Protein AF-0000000084337055 (afdb_homodimer)

Radius of gyration: 25.18 Å; Cα contacts (8 Å, |Δi|>4): 841; chains: 2; bounding box: 54×75×62 Å

Nearest PDB structures (foldseek):
  6qv7-assembly1_A  TM=1.622E-01  e=1.715E+00  Chlorobaculum tepidum TLS
  8xvl-assembly1_R  TM=1.989E-01  e=9.187E+00  Acetivibrio thermocellus ATCC 27405
  6qv7-assembly1_A  TM=1.869E-01  e=1.292E+00  Chlorobaculum tepidum TLS

Organism: NCBI:txid1302689

pLDDT: mean 91.9, std 9.12, range [47.16, 98.75]

Solvent-accessible surface area (backbone atoms only — not comparable to full-atom values): 31972 Å² total; per-residue (Å²): 103,74,16,43,48,38,42,27,32,20,49,24,29,25,30,52,43,47,44,49,52,51,47,41,37,50,47,48,48,50,55,47,60,67,70,61,53,93,80,66,72,49,58,62,61,45,36,68,63,67,40,91,46,64,68,57,50,56,71,39,60,68,34,65,62,54,45,51,44,42,44,39,65,30,68,89,36,72,66,4,41,38,34,28,41,48,52,22,44,50,29,45,62,77,37,48,91,80,45,57,67,67,48,51,51,44,44,51,51,42,39,48,58,57,64,36,80,58,46,65,55,40,48,73,74,45,65,50,59,62,56,46,48,54,55,51,48,42,50,22,33,43,46,10,36,44,69,64,58,46,51,60,48,64,60,45,27,31,23,47,34,22,28,25,53,40,39,25,46,50,41,44,47,52,49,45,53,58,54,51,48,27,78,80,36,62,70,51,63,74,33,48,66,57,53,46,51,52,27,50,37,64,62,40,42,69,58,44,59,72,72,42,83,87,59,82,45,62,66,57,51,51,35,41,46,41,61,25,70,35,36,70,49,4,35,41,31,17,44,51,47,32,48,52,33,49,56,61,45,47,79,74,49,92,57,78,71,51,54,59,55,49,46,54,52,49,50,53,44,50,59,52,71,72,52,46,62,68,56,39,58,71,73,29,54,65,59,50,45,49,51,52,48,51,53,51,50,50,50,52,50,49,45,39,62,74,48,23,55,86,79,106,74,17,42,48,37,42,25,32,20,48,24,29,25,30,52,43,47,43,49,52,50,47,40,35,50,46,48,50,49,55,47,61,68,68,63,54,87,82,69,70,50,58,62,61,46,34,68,62,68,40,90,45,64,68,57,51,57,70,39,60,68,34,64,63,54,46,51,44,43,42,40,62,30,68,88,35,74,64,5,42,37,36,28,42,49,52,22,42,51,29,45,62,77,36,48,92,80,44,56,68,68,47,50,50,43,44,51,50,42,39,47,58,59,63,36,80,59,46,64,55,40,49,71,73,44,64,49,57,61,57,45,50,56,54,51,49,42,52,22,33,43,46,10,38,44,69,64,58,44,51,61,47,65,60,43,27,31,23,46,33,22,28,26,52,40,42,26,48,49,41,43,47,53,49,44,52,59,55,53,47,26,77,80,36,60,69,50,62,75,32,48,67,58,55,48,51,54,26,50,37,64,62,41,41,70,58,42,59,72,73,43,82,88,59,83,44,61,67,58,52,51,36,42,45,41,61,25,70,36,35,70,50,4,34,43,31,17,46,53,48,34,49,52,32,49,56,61,44,46,79,74,47,93,56,77,71,50,54,60,55,50,46,54,51,50,49,53,45,49,58,51,70,74,52,46,63,70,55,39,58,72,72,30,54,63,57,52,47,49,50,53,47,50,51,52,50,50,51,53,50,48,45,40,62,72,48,22,53,89,80

InterPro domains:
  IPR007296 Rv2567-like, DUF403 [PF04168] (1-308)
  IPR051680 ATP-dependent Glutamate--Cysteine Ligase Type 2 [PTHR34595] (1-311)

Secondary structure (DSSP, 8-state):
-HHHHHHHHHHHHHHHHHHHHHHHHHHHHHHHHHTT-TT--SHHHHHHHH-S-HHHHHHHTT-HHHHHHHHHH-TT-TTSHHHHHHHHHHHHHHTGGGS-HHHHHHHHHHHHHHH-THHHHHHHHS-HHHHHHHHHHHHHHHHHHHHHHS-SSHHHHHHHHHHHHHHHHHHHHHHHHHHHHHHH-GGGGG-HHHHHHHHHHHT-HHHHHHH--S---HHHHHIIIII-TTSTT-HHHHHHHHHHHHHHHHTT---THHHHHHHHHHHHHHHHHT--HHHHHHH-HHHHHHHHHHHHHHHHHHHIIIIITT-/-HHHHHHHHHHHHHHHHHHHHHHHHHHHHHHHHHTT-TT--SHHHHHHHH-S-HHHHHHHTT-HHHHHHHHHH-TT-TTSHHHHHHHHHHHHHHTGGGS-HHHHHHHHHHHHHHH-THHHHHHHHS-HHHHHHHHHHHHHHHHHHHHHHS-SSHHHHHHHHHHHHHHHHHHHHHHHHHHHHHHH-GGGGG-HHHHHHHHHHHT-HHHHHHH--S---HHHHHIIIII-TTSTT-HHHHHHHHHHHHHHHHTT---THHHHHHHHHHHHHHHHHT--HHHHHHH-HHHHHHHHHHHHHHHHHHHIIIIITT-

Sequence (622 aa):
MLSRVAASFYWLSRYIERSDGILRMLKINYASSQDAIQDFTWEPVIRIFSGPDQELIDKLNNDSRMVINYMVTEKANHNSIISIITHSRENARGVQEHINTDLWQCLNEYYHCVKDNSLASRLKKEDPISVLDTLIKQVMLYYGTAEVTMERGPGRSFMNIGKYLERAIQSIDILDIKFGSINNNPDLLTDTTYWKHLLQSLGGYELYLKTYRDGLEAHNVLEQVILNNDFPRSVIYSVNNIQRYFDRLKLDSSMTDYQELSFFIGKLQSHIKYSSVKGIQNDGLHLYLTQLKDQLYQIGNLLNERYFAHSMLSRVAASFYWLSRYIERSDGILRMLKINYASSQDAIQDFTWEPVIRIFSGPDQELIDKLNNDSRMVINYMVTEKANHNSIISIITHSRENARGVQEHINTDLWQCLNEYYHCVKDNSLASRLKKEDPISVLDTLIKQVMLYYGTAEVTMERGPGRSFMNIGKYLERAIQSIDILDIKFGSINNNPDLLTDTTYWKHLLQSLGGYELYLKTYRDGLEAHNVLEQVILNNDFPRSVIYSVNNIQRYFDRLKLDSSMTDYQELSFFIGKLQSHIKYSSVKGIQNDGLHLYLTQLKDQLYQIGNLLNERYFAHS

Structure (mmCIF, N/CA/C/O backbone):
data_AF-0000000084337055-model_v1
#
loop_
_entity.id
_entity.type
_entity.pdbx_description
1 polymer 'DUF403 domain-containing protein'
#
loop_
_atom_site.group_PDB
_atom_site.id
_atom_site.type_symbol
_atom_site.label_atom_id
_atom_site.label_alt_id
_atom_site.label_comp_id
_atom_site.label_asym_id
_atom_site.label_entity_id
_atom_site.label_seq_id
_atom_site.pdbx_PDB_ins_code
_atom_site.Cartn_x
_atom_site.Cartn_y
_atom_site.Cartn_z
_atom_site.occupancy
_atom_site.B_iso_or_equiv
_atom_site.auth_seq_id
_atom_site.auth_comp_id
_atom_site.auth_asym_id
_atom_site.auth_atom_id
_atom_site.pdbx_PDB_model_num
ATOM 1 N N . MET A 1 1 ? -23.703 -7.281 12.859 1 49.88 1 MET A N 1
ATOM 2 C CA . MET A 1 1 ? -23.25 -6.16 12.031 1 49.88 1 MET A CA 1
ATOM 3 C C . MET A 1 1 ? -21.75 -6.234 11.781 1 49.88 1 MET A C 1
ATOM 5 O O . MET A 1 1 ? -21.312 -6.168 10.633 1 49.88 1 MET A O 1
ATOM 9 N N . LEU A 1 2 ? -21.141 -6.566 12.891 1 64.38 2 LEU A N 1
ATOM 10 C CA . LEU A 1 2 ? -19.688 -6.66 12.82 1 64.38 2 LEU A CA 1
ATOM 11 C C . LEU A 1 2 ? -19.266 -7.836 11.945 1 64.38 2 LEU A C 1
ATOM 13 O O . LEU A 1 2 ? -18.312 -7.727 11.164 1 64.38 2 LEU A O 1
ATOM 17 N N . SER A 1 3 ? -20.359 -8.719 11.711 1 81.44 3 SER A N 1
ATOM 18 C CA . SER A 1 3 ? -20.031 -9.945 10.992 1 81.44 3 SER A CA 1
ATOM 19 C C . SER A 1 3 ? -20.109 -9.742 9.484 1 81.44 3 SER A C 1
ATOM 21 O O . SER A 1 3 ? -19.203 -10.133 8.742 1 81.44 3 SER A O 1
ATOM 23 N N . ARG A 1 4 ? -21.141 -9 9.094 1 88 4 ARG A N 1
ATOM 24 C CA . ARG A 1 4 ? -21.312 -8.781 7.664 1 88 4 ARG A CA 1
ATOM 25 C C . ARG A 1 4 ? -20.234 -7.855 7.121 1 88 4 ARG A C 1
ATOM 27 O O . ARG A 1 4 ? -19.734 -8.062 6.016 1 88 4 ARG A O 1
ATOM 34 N N . VAL A 1 5 ? -19.906 -6.91 7.902 1 92.62 5 VAL A N 1
ATOM 35 C CA . VAL A 1 5 ? -18.859 -5.953 7.523 1 92.62 5 VAL A CA 1
ATOM 36 C C . VAL A 1 5 ? -17.531 -6.668 7.391 1 92.62 5 VAL A C 1
ATOM 38 O O . VAL A 1 5 ? -16.812 -6.492 6.395 1 92.62 5 VAL A O 1
ATOM 41 N N . ALA A 1 6 ? -17.266 -7.531 8.32 1 93.56 6 ALA A N 1
ATOM 42 C CA . ALA A 1 6 ? -16.031 -8.312 8.305 1 93.56 6 ALA A CA 1
ATOM 43 C C . ALA A 1 6 ? -15.961 -9.211 7.066 1 93.56 6 ALA A C 1
ATOM 45 O O . ALA A 1 6 ? -14.938 -9.266 6.391 1 93.56 6 ALA A O 1
ATOM 46 N N . ALA A 1 7 ? -17.078 -9.875 6.762 1 95.38 7 ALA A N 1
ATOM 47 C CA . ALA A 1 7 ? -17.156 -10.758 5.602 1 95.38 7 ALA A CA 1
ATOM 48 C C . ALA A 1 7 ? -16.922 -9.984 4.305 1 95.38 7 ALA A C 1
ATOM 50 O O . ALA A 1 7 ? -16.219 -10.453 3.408 1 95.38 7 ALA A O 1
ATOM 51 N N . SER A 1 8 ? -17.547 -8.836 4.219 1 96.62 8 SER A N 1
ATOM 52 C CA . SER A 1 8 ? -17.438 -8.016 3.021 1 96.62 8 SER A CA 1
ATOM 53 C C . SER A 1 8 ? -16 -7.559 2.797 1 96.62 8 SER A C 1
ATOM 55 O O . SER A 1 8 ? -15.492 -7.617 1.673 1 96.62 8 SER A O 1
ATOM 57 N N . PHE A 1 9 ? -15.312 -7.141 3.904 1 96.69 9 PHE A N 1
ATOM 58 C CA . PHE A 1 9 ? -13.922 -6.711 3.801 1 96.69 9 PHE A CA 1
ATOM 59 C C . PHE A 1 9 ? -13.031 -7.875 3.393 1 96.69 9 PHE A C 1
ATOM 61 O O . PHE A 1 9 ? -12.156 -7.727 2.535 1 96.69 9 PHE A O 1
ATOM 68 N N . TYR A 1 10 ? -13.32 -9.031 3.92 1 97.25 10 TYR A N 1
ATOM 69 C CA . TYR A 1 10 ? -12.562 -10.25 3.646 1 97.25 10 TYR A CA 1
ATOM 70 C C . TYR A 1 10 ? -12.688 -10.648 2.18 1 97.25 10 TYR A C 1
ATOM 72 O O . TYR A 1 10 ? -11.672 -10.828 1.496 1 97.25 10 TYR A O 1
ATOM 80 N N . TRP A 1 11 ? -13.836 -10.641 1.673 1 97.5 11 TRP A N 1
ATOM 81 C CA . TRP A 1 11 ? -14.086 -11.117 0.316 1 97.5 11 TRP A CA 1
ATOM 82 C C . TRP A 1 11 ? -13.68 -10.07 -0.711 1 97.5 11 TRP A C 1
ATOM 84 O O . TRP A 1 11 ? -13.117 -10.398 -1.76 1 97.5 11 TRP A O 1
ATOM 94 N N . LEU A 1 12 ? -13.961 -8.836 -0.374 1 97.88 12 LEU A N 1
ATOM 95 C CA . LEU A 1 12 ? -13.555 -7.777 -1.295 1 97.88 12 LEU A CA 1
ATOM 96 C C . LEU A 1 12 ? -12.055 -7.828 -1.553 1 97.88 12 LEU A C 1
ATOM 98 O O . LEU A 1 12 ? -11.617 -7.766 -2.703 1 97.88 12 LEU A O 1
ATOM 102 N N . SER A 1 13 ? -11.352 -7.988 -0.532 1 98.12 13 SER A N 1
ATOM 103 C CA . SER A 1 13 ? -9.898 -8 -0.647 1 98.12 13 SER A CA 1
ATOM 104 C C . SER A 1 13 ? -9.414 -9.266 -1.346 1 98.12 13 SER A C 1
ATOM 106 O O . SER A 1 13 ? -8.438 -9.227 -2.096 1 98.12 13 SER A O 1
ATOM 108 N N . ARG A 1 14 ? -10.078 -10.398 -1.125 1 98.25 14 ARG A N 1
ATOM 109 C CA . ARG A 1 14 ? -9.742 -11.641 -1.816 1 98.25 14 ARG A CA 1
ATOM 110 C C . ARG A 1 14 ? -9.938 -11.492 -3.322 1 98.25 14 ARG A C 1
ATOM 112 O O . ARG A 1 14 ? -9.094 -11.945 -4.105 1 98.25 14 ARG A O 1
ATOM 119 N N . TYR A 1 15 ? -11 -10.844 -3.652 1 98.5 15 TYR A N 1
ATOM 120 C CA . TYR A 1 15 ? -11.305 -10.664 -5.066 1 98.5 15 TYR A CA 1
ATOM 121 C C . TYR A 1 15 ? -10.281 -9.758 -5.738 1 98.5 15 TYR A C 1
ATOM 123 O O . TYR A 1 15 ? -9.828 -10.047 -6.852 1 98.5 15 TYR A O 1
ATOM 131 N N . ILE A 1 16 ? -9.891 -8.727 -5.09 1 98.69 16 ILE A N 1
ATOM 132 C CA . ILE A 1 16 ? -8.898 -7.816 -5.656 1 98.69 16 ILE A CA 1
ATOM 133 C C . ILE A 1 16 ? -7.562 -8.547 -5.816 1 98.69 16 ILE A C 1
ATOM 135 O O . ILE A 1 16 ? -6.918 -8.445 -6.863 1 98.69 16 ILE A O 1
ATOM 139 N N . GLU A 1 17 ? -7.184 -9.281 -4.785 1 98.56 17 GLU A N 1
ATOM 140 C CA . GLU A 1 17 ? -5.93 -10.023 -4.852 1 98.56 17 GLU A CA 1
ATOM 141 C C . GLU A 1 17 ? -5.965 -11.07 -5.969 1 98.56 17 GLU A C 1
ATOM 143 O O . GLU A 1 17 ? -4.973 -11.266 -6.672 1 98.56 17 GLU A O 1
ATOM 148 N N . ARG A 1 18 ? -7.109 -11.719 -6.094 1 98.06 18 ARG A N 1
ATOM 149 C CA . ARG A 1 18 ? -7.277 -12.703 -7.164 1 98.06 18 ARG A CA 1
ATOM 150 C C . ARG A 1 18 ? -7.141 -12.047 -8.531 1 98.06 18 ARG A C 1
ATOM 152 O O . ARG A 1 18 ? -6.492 -12.602 -9.43 1 98.06 18 ARG A O 1
ATOM 159 N N . SER A 1 19 ? -7.734 -10.906 -8.68 1 98.44 19 SER A N 1
ATOM 160 C CA . SER A 1 19 ? -7.633 -10.203 -9.953 1 98.44 19 SER A CA 1
ATOM 161 C C . SER A 1 19 ? -6.184 -9.859 -10.273 1 98.44 19 SER A C 1
ATOM 163 O O . SER A 1 19 ? -5.762 -9.945 -11.43 1 98.44 19 SER A O 1
ATOM 165 N N . ASP A 1 20 ? -5.43 -9.461 -9.273 1 97.75 20 ASP A N 1
ATOM 166 C CA . ASP A 1 20 ? -4.016 -9.156 -9.477 1 97.75 20 ASP A CA 1
ATOM 167 C C . ASP A 1 20 ? -3.262 -10.375 -10 1 97.75 20 ASP A C 1
ATOM 169 O O . ASP A 1 20 ? -2.508 -10.273 -10.977 1 97.75 20 ASP A O 1
ATOM 173 N N . GLY A 1 21 ? -3.488 -11.5 -9.352 1 96.31 21 GLY A N 1
ATOM 174 C CA . GLY A 1 21 ? -2.828 -12.727 -9.766 1 96.31 21 GLY A CA 1
ATOM 175 C C . GLY A 1 21 ? -3.172 -13.141 -11.188 1 96.31 21 GLY A C 1
ATOM 176 O O . GLY A 1 21 ? -2.287 -13.508 -11.961 1 96.31 21 GLY A O 1
ATOM 177 N N . ILE A 1 22 ? -4.395 -13.039 -11.508 1 97.31 22 ILE A N 1
ATOM 178 C CA . ILE A 1 22 ? -4.859 -13.406 -12.836 1 97.31 22 ILE A CA 1
ATOM 179 C C . ILE A 1 22 ? -4.219 -12.492 -13.883 1 97.31 22 ILE A C 1
ATOM 181 O O . ILE A 1 22 ? -3.641 -12.977 -14.859 1 97.31 22 ILE A O 1
ATOM 185 N N . LEU A 1 23 ? -4.266 -11.227 -13.664 1 97.81 23 LEU A N 1
ATOM 186 C CA . LEU A 1 23 ? -3.773 -10.242 -14.625 1 97.81 23 LEU A CA 1
ATOM 187 C C . LEU A 1 23 ? -2.275 -10.414 -14.852 1 97.81 23 LEU A C 1
ATOM 189 O O . LEU A 1 23 ? -1.808 -10.359 -15.992 1 97.81 23 LEU A O 1
ATOM 193 N N . ARG A 1 24 ? -1.562 -10.633 -13.812 1 95.19 24 ARG A N 1
ATOM 194 C CA . ARG A 1 24 ? -0.119 -10.812 -13.93 1 95.19 24 ARG A CA 1
ATOM 195 C C . ARG A 1 24 ? 0.213 -12.07 -14.727 1 95.19 24 ARG A C 1
ATOM 197 O O . ARG A 1 24 ? 1.096 -12.047 -15.586 1 95.19 24 ARG A O 1
ATOM 204 N N . MET A 1 25 ? -0.474 -13.102 -14.453 1 95 25 MET A N 1
ATOM 205 C CA . MET A 1 25 ? -0.242 -14.352 -15.172 1 95 25 MET A CA 1
ATOM 206 C C . MET A 1 25 ? -0.595 -14.203 -16.656 1 95 25 MET A C 1
ATOM 208 O O . MET A 1 25 ? 0.119 -14.711 -17.516 1 95 25 MET A O 1
ATOM 212 N N . LEU A 1 26 ? -1.699 -13.516 -16.906 1 96.94 26 LEU A N 1
ATOM 213 C CA . LEU A 1 26 ? -2.092 -13.297 -18.297 1 96.94 26 LEU A CA 1
ATOM 214 C C . LEU A 1 26 ? -1.031 -12.492 -19.047 1 96.94 26 LEU A C 1
ATOM 216 O O . LEU A 1 26 ? -0.664 -12.836 -20.172 1 96.94 26 LEU A O 1
ATOM 220 N N . LYS A 1 27 ? -0.55 -11.477 -18.422 1 95.88 27 LYS A N 1
ATOM 221 C CA . LYS A 1 27 ? 0.437 -10.594 -19.031 1 95.88 27 LYS A CA 1
ATOM 222 C C . LYS A 1 27 ? 1.721 -11.352 -19.359 1 95.88 27 LYS A C 1
ATOM 224 O O . LYS A 1 27 ? 2.217 -11.289 -20.484 1 95.88 27 LYS A O 1
ATOM 229 N N . ILE A 1 28 ? 2.199 -12.102 -18.422 1 93.31 28 ILE A N 1
ATOM 230 C CA . ILE A 1 28 ? 3.463 -12.812 -18.578 1 93.31 28 ILE A CA 1
ATOM 231 C C . ILE A 1 28 ? 3.305 -13.922 -19.609 1 93.31 28 ILE A C 1
ATOM 233 O O . ILE A 1 28 ? 4.18 -14.117 -20.469 1 93.31 28 ILE A O 1
ATOM 237 N N . ASN A 1 29 ? 2.205 -14.664 -19.547 1 93.06 29 ASN A N 1
ATOM 238 C CA . ASN A 1 29 ? 1.983 -15.742 -20.5 1 93.06 29 ASN A CA 1
ATOM 239 C C . ASN A 1 29 ? 1.763 -15.203 -21.906 1 93.06 29 ASN A C 1
ATOM 241 O O . ASN A 1 29 ? 2.191 -15.812 -22.891 1 93.06 29 ASN A O 1
ATOM 245 N N . TYR A 1 30 ? 1.117 -14.102 -22.047 1 94.62 30 TYR A N 1
ATOM 246 C CA . TYR A 1 30 ? 0.948 -13.5 -23.359 1 94.62 30 TYR A CA 1
ATOM 247 C C . TYR A 1 30 ? 2.297 -13.141 -23.969 1 94.62 30 TYR A C 1
ATOM 249 O O . TYR A 1 30 ? 2.559 -13.445 -25.141 1 94.62 30 TYR A O 1
ATOM 257 N N . ALA A 1 31 ? 3.105 -12.492 -23.172 1 90.25 31 ALA A N 1
ATOM 258 C CA . ALA A 1 31 ? 4.438 -12.133 -23.641 1 90.25 31 ALA A CA 1
ATOM 259 C C . ALA A 1 31 ? 5.219 -13.375 -24.078 1 90.25 31 ALA A C 1
ATOM 261 O O . ALA A 1 31 ? 5.879 -13.367 -25.125 1 90.25 31 ALA A O 1
ATOM 262 N N . SER A 1 32 ? 5.098 -14.398 -23.297 1 87.12 32 SER A N 1
ATOM 263 C CA . SER A 1 32 ? 5.781 -15.648 -23.609 1 87.12 32 SER A CA 1
ATOM 264 C C . SER A 1 32 ? 5.227 -16.281 -24.875 1 87.12 32 SER A C 1
ATOM 266 O O . SER A 1 32 ? 5.977 -16.875 -25.656 1 87.12 32 SER A O 1
ATOM 268 N N . SER A 1 33 ? 3.971 -16.203 -25.078 1 89.06 33 SER A N 1
ATOM 269 C CA . SER A 1 33 ? 3.318 -16.797 -26.234 1 89.06 33 SER A CA 1
ATOM 270 C C . SER A 1 33 ? 3.76 -16.109 -27.531 1 89.06 33 SER A C 1
ATOM 272 O O . SER A 1 33 ? 3.76 -16.719 -28.594 1 89.06 33 SER A O 1
ATOM 274 N N . GLN A 1 34 ? 4.164 -14.883 -27.391 1 87.12 34 GLN A N 1
ATOM 275 C CA . GLN A 1 34 ? 4.609 -14.117 -28.562 1 87.12 34 GLN A CA 1
ATOM 276 C C . GLN A 1 34 ? 6.047 -14.477 -28.922 1 87.12 34 GLN A C 1
ATOM 278 O O . GLN A 1 34 ? 6.43 -14.398 -30.094 1 87.12 34 GLN A O 1
ATOM 283 N N . ASP A 1 35 ? 6.969 -14.688 -27.984 1 76 35 ASP A N 1
ATOM 284 C CA . ASP A 1 35 ? 8.383 -14.977 -28.188 1 76 35 ASP A CA 1
ATOM 285 C C . ASP A 1 35 ? 8.586 -16.375 -28.75 1 76 35 ASP A C 1
ATOM 287 O O . ASP A 1 35 ? 9.656 -16.719 -29.25 1 76 35 ASP A O 1
ATOM 291 N N . ALA A 1 36 ? 8.023 -17.047 -29.359 1 63.81 36 ALA A N 1
ATOM 292 C CA . ALA A 1 36 ? 8.133 -18.234 -30.188 1 63.81 36 ALA A CA 1
ATOM 293 C C . ALA A 1 36 ? 8.578 -19.438 -29.359 1 63.81 36 ALA A C 1
ATOM 295 O O . ALA A 1 36 ? 9.32 -20.297 -29.844 1 63.81 36 ALA A O 1
ATOM 296 N N . ILE A 1 37 ? 8.117 -19.5 -28.094 1 57.84 37 ILE A N 1
ATOM 297 C CA . ILE A 1 37 ? 8.586 -20.719 -27.453 1 57.84 37 ILE A CA 1
ATOM 298 C C . ILE A 1 37 ? 7.859 -21.938 -28.031 1 57.84 37 ILE A C 1
ATOM 300 O O . ILE A 1 37 ? 6.629 -21.922 -28.156 1 57.84 37 ILE A O 1
ATOM 304 N N . GLN A 1 38 ? 8.398 -22.719 -28.953 1 57.84 38 GLN A N 1
ATOM 305 C CA . GLN A 1 38 ? 7.824 -23.891 -29.609 1 57.84 38 GLN A CA 1
ATOM 306 C C . GLN A 1 38 ? 6.867 -24.625 -28.672 1 57.84 38 GLN A C 1
ATOM 308 O O . GLN A 1 38 ? 5.836 -25.156 -29.109 1 57.84 38 GLN A O 1
ATOM 313 N N . ASP A 1 39 ? 6.984 -24.453 -27.281 1 73.12 39 ASP A N 1
ATOM 314 C CA . ASP A 1 39 ? 6.195 -25.344 -26.438 1 73.12 39 ASP A CA 1
ATOM 315 C C . ASP A 1 39 ? 5.367 -24.562 -25.422 1 73.12 39 ASP A C 1
ATOM 317 O O . ASP A 1 39 ? 5.043 -25.062 -24.344 1 73.12 39 ASP A O 1
ATOM 321 N N . PHE A 1 40 ? 4.867 -23.484 -25.891 1 84.44 40 PHE A N 1
ATOM 322 C CA . PHE A 1 40 ? 4.027 -22.688 -25 1 84.44 40 PHE A CA 1
ATOM 323 C C . PHE A 1 40 ? 2.604 -23.234 -24.969 1 84.44 40 PHE A C 1
ATOM 325 O O . PHE A 1 40 ? 2.074 -23.656 -26 1 84.44 40 PHE A O 1
ATOM 332 N N . THR A 1 41 ? 1.945 -23.25 -23.766 1 89 41 THR A N 1
ATOM 333 C CA . THR A 1 41 ? 0.542 -23.625 -23.625 1 89 41 THR A CA 1
ATOM 334 C C . THR A 1 41 ? -0.145 -22.75 -22.578 1 89 41 THR A C 1
ATOM 336 O O . THR A 1 41 ? 0.459 -22.406 -21.562 1 89 41 THR A O 1
ATOM 339 N N . TRP A 1 42 ? -1.403 -22.422 -22.859 1 93.06 42 TRP A N 1
ATOM 340 C CA . TRP A 1 42 ? -2.229 -21.656 -21.922 1 93.06 42 TRP A CA 1
ATOM 341 C C . TRP A 1 42 ? -2.898 -22.578 -20.906 1 93.06 42 TRP A C 1
ATOM 343 O O . TRP A 1 42 ? -3.518 -22.109 -19.953 1 93.06 42 TRP A O 1
ATOM 353 N N . GLU A 1 43 ? -2.742 -23.812 -21.062 1 91.12 43 GLU A N 1
ATOM 354 C CA . GLU A 1 43 ? -3.459 -24.812 -20.266 1 91.12 43 GLU A CA 1
ATOM 355 C C . GLU A 1 43 ? -3.229 -24.609 -18.766 1 91.12 43 GLU A C 1
ATOM 357 O O . GLU A 1 43 ? -4.172 -24.656 -17.984 1 91.12 43 GLU A O 1
ATOM 362 N N . PRO A 1 44 ? -1.978 -24.312 -18.312 1 89.06 44 PRO A N 1
ATOM 363 C CA . PRO A 1 44 ? -1.775 -24.094 -16.875 1 89.06 44 PRO A CA 1
ATOM 364 C C . PRO A 1 44 ? -2.584 -22.922 -16.344 1 89.06 44 PRO A C 1
ATOM 366 O O . PRO A 1 44 ? -3.16 -23 -15.258 1 89.06 44 PRO A O 1
ATOM 369 N N . VAL A 1 45 ? -2.676 -21.859 -17.125 1 92.25 45 VAL A N 1
ATOM 370 C CA . VAL A 1 45 ? -3.42 -20.672 -16.719 1 92.25 45 VAL A CA 1
ATOM 371 C C . VAL A 1 45 ? -4.902 -21.016 -16.578 1 92.25 45 VAL A C 1
ATOM 373 O O . VAL A 1 45 ? -5.535 -20.672 -15.57 1 92.25 45 VAL A O 1
ATOM 376 N N . ILE A 1 46 ? -5.434 -21.734 -17.562 1 93.88 46 ILE A N 1
ATOM 377 C CA . ILE A 1 46 ? -6.844 -22.109 -17.578 1 93.88 46 ILE A CA 1
ATOM 378 C C . ILE A 1 46 ? -7.137 -23.047 -16.406 1 93.88 46 ILE A C 1
ATOM 380 O O . ILE A 1 46 ? -8.133 -22.875 -15.695 1 93.88 46 ILE A O 1
ATOM 384 N N . ARG A 1 47 ? -6.266 -23.938 -16.141 1 91.62 47 ARG A N 1
ATOM 385 C CA . ARG A 1 47 ? -6.465 -24.906 -15.062 1 91.62 47 ARG A CA 1
ATOM 386 C C . ARG A 1 47 ? -6.445 -24.219 -13.695 1 91.62 47 ARG A C 1
ATOM 388 O O . ARG A 1 47 ? -7.227 -24.562 -12.812 1 91.62 47 ARG A O 1
ATOM 395 N N . ILE A 1 48 ? -5.586 -23.281 -13.531 1 91.44 48 ILE A N 1
ATOM 396 C CA . ILE A 1 48 ? -5.441 -22.609 -12.25 1 91.44 48 ILE A CA 1
ATOM 397 C C . ILE A 1 48 ? -6.703 -21.797 -11.945 1 91.44 48 ILE A C 1
ATOM 399 O O . ILE A 1 48 ? -7.23 -21.859 -10.828 1 91.44 48 ILE A O 1
ATOM 403 N N . PHE A 1 49 ? -7.188 -21.094 -12.938 1 91.88 49 PHE A N 1
ATOM 404 C CA . PHE A 1 49 ? -8.188 -20.078 -12.617 1 91.88 49 PHE A CA 1
ATOM 405 C C . PHE A 1 49 ? -9.578 -20.547 -13.047 1 91.88 49 PHE A C 1
ATOM 407 O O . PHE A 1 49 ? -10.578 -19.969 -12.625 1 91.88 49 PHE A O 1
ATOM 414 N N . SER A 1 50 ? -9.664 -21.578 -13.875 1 90.31 50 SER A N 1
ATOM 415 C CA . SER A 1 50 ? -10.977 -22.047 -14.32 1 90.31 50 SER A CA 1
ATOM 416 C C . SER A 1 50 ? -11.172 -23.531 -14.039 1 90.31 50 SER A C 1
ATOM 418 O O . SER A 1 50 ? -12.211 -24.094 -14.391 1 90.31 50 SER A O 1
ATOM 420 N N . GLY A 1 51 ? -10.242 -24.172 -13.445 1 87.94 51 GLY A N 1
ATOM 421 C CA . GLY A 1 51 ? -10.352 -25.578 -13.125 1 87.94 51 GLY A CA 1
ATOM 422 C C . GLY A 1 51 ? -9.977 -26.484 -14.273 1 87.94 51 GLY A C 1
ATOM 423 O O . GLY A 1 51 ? -9.672 -26.016 -15.375 1 87.94 51 GLY A O 1
ATOM 424 N N . PRO A 1 52 ? -9.93 -27.797 -14.008 1 87.19 52 PRO A N 1
ATOM 425 C CA . PRO A 1 52 ? -9.531 -28.766 -15.031 1 87.19 52 PRO A CA 1
ATOM 426 C C . PRO A 1 52 ? -10.672 -29.125 -15.984 1 87.19 52 PRO A C 1
ATOM 428 O O . PRO A 1 52 ? -11.125 -30.266 -16.016 1 87.19 52 PRO A O 1
ATOM 431 N N . ASP A 1 53 ? -11.078 -28.203 -16.797 1 90.44 53 ASP A N 1
ATOM 432 C CA . ASP A 1 53 ? -12.125 -28.375 -17.797 1 90.44 53 ASP A CA 1
ATOM 433 C C . ASP A 1 53 ? -11.531 -28.562 -19.188 1 90.44 53 ASP A C 1
ATOM 435 O O . ASP A 1 53 ? -11.281 -27.578 -19.891 1 90.44 53 ASP A O 1
ATOM 439 N N . GLN A 1 54 ? -11.469 -29.812 -19.578 1 91.88 54 GLN A N 1
ATOM 440 C CA . GLN A 1 54 ? -10.828 -30.125 -20.859 1 91.88 54 GLN A CA 1
ATOM 441 C C . GLN A 1 54 ? -11.609 -29.531 -22.016 1 91.88 54 GLN A C 1
ATOM 443 O O . GLN A 1 54 ? -11.023 -29.125 -23.031 1 91.88 54 GLN A O 1
ATOM 448 N N . GLU A 1 55 ? -12.898 -29.531 -21.891 1 93.31 55 GLU A N 1
ATOM 449 C CA . GLU A 1 55 ? -13.719 -28.953 -22.938 1 93.31 55 GLU A CA 1
ATOM 450 C C . GLU A 1 55 ? -13.391 -27.469 -23.125 1 93.31 55 GLU A C 1
ATOM 452 O O . GLU A 1 55 ? -13.312 -26.984 -24.266 1 93.31 55 GLU A O 1
ATOM 457 N N . LEU A 1 56 ? -13.242 -26.781 -22.047 1 93.88 56 LEU A N 1
ATOM 458 C CA . LEU A 1 56 ? -12.891 -25.359 -22.094 1 93.88 56 LEU A CA 1
ATOM 459 C C . LEU A 1 56 ? -11.5 -25.172 -22.703 1 93.88 56 LEU A C 1
ATOM 461 O O . LEU A 1 56 ? -11.289 -24.297 -23.531 1 93.88 56 LEU A O 1
ATOM 465 N N . ILE A 1 57 ? -10.594 -26 -22.281 1 93.12 57 ILE A N 1
ATOM 466 C CA . ILE A 1 57 ? -9.211 -25.938 -22.75 1 93.12 57 ILE A CA 1
ATOM 467 C C . ILE A 1 57 ? -9.172 -26.141 -24.266 1 93.12 57 ILE A C 1
ATOM 469 O O . ILE A 1 57 ? -8.508 -25.391 -24.984 1 93.12 57 ILE A O 1
ATOM 473 N N . ASP A 1 58 ? -9.945 -27.109 -24.641 1 93.5 58 ASP A N 1
ATOM 474 C CA . ASP A 1 58 ? -9.992 -27.406 -26.078 1 93.5 58 ASP A CA 1
ATOM 475 C C . ASP A 1 58 ? -10.656 -26.281 -26.859 1 93.5 58 ASP A C 1
ATOM 477 O O . ASP A 1 58 ? -10.227 -25.938 -27.953 1 93.5 58 ASP A O 1
ATOM 481 N N . LYS A 1 59 ? -11.656 -25.797 -26.312 1 93.75 59 LYS A N 1
ATOM 482 C CA . LYS A 1 59 ? -12.398 -24.719 -26.953 1 93.75 59 LYS A CA 1
ATOM 483 C C . LYS A 1 59 ? -11.531 -23.484 -27.141 1 93.75 59 LYS A C 1
ATOM 485 O O . LYS A 1 59 ? -11.562 -22.828 -28.188 1 93.75 59 LYS A O 1
ATOM 490 N N . LEU A 1 60 ? -10.719 -23.141 -26.156 1 94.06 60 LEU A N 1
ATOM 491 C CA . LEU A 1 60 ? -9.883 -21.953 -26.203 1 94.06 60 LEU A CA 1
ATOM 492 C C . LEU A 1 60 ? -8.648 -22.203 -27.062 1 94.06 60 LEU A C 1
ATOM 494 O O . LEU A 1 60 ? -8.047 -21.266 -27.578 1 94.06 60 LEU A O 1
ATOM 498 N N . ASN A 1 61 ? -8.242 -23.453 -27.359 1 89.06 61 ASN A N 1
ATOM 499 C CA . ASN A 1 61 ? -7.293 -23.938 -28.359 1 89.06 61 ASN A CA 1
ATOM 500 C C . ASN A 1 61 ? -5.945 -23.234 -28.234 1 89.06 61 ASN A C 1
ATOM 502 O O . ASN A 1 61 ? -5.316 -22.922 -29.25 1 89.06 61 ASN A O 1
ATOM 506 N N . ASN A 1 62 ? -5.484 -22.859 -27.094 1 90.12 62 ASN A N 1
ATOM 507 C CA . ASN A 1 62 ? -4.219 -22.188 -26.844 1 90.12 62 ASN A CA 1
ATOM 508 C C . ASN A 1 62 ? -4.133 -20.859 -27.578 1 90.12 62 ASN A C 1
ATOM 510 O O . ASN A 1 62 ? -3.041 -20.391 -27.906 1 90.12 62 ASN A O 1
ATOM 514 N N . ASP A 1 63 ? -5.289 -20.328 -27.984 1 93.62 63 ASP A N 1
ATOM 515 C CA . ASP A 1 63 ? -5.363 -19.016 -28.594 1 93.62 63 ASP A CA 1
ATOM 516 C C . ASP A 1 63 ? -5.258 -17.906 -27.562 1 93.62 63 ASP A C 1
ATOM 518 O O . ASP A 1 63 ? -6.18 -17.703 -26.766 1 93.62 63 ASP A O 1
ATOM 522 N N . SER A 1 64 ? -4.195 -17.203 -27.625 1 94.12 64 SER A N 1
ATOM 523 C CA . SER A 1 64 ? -3.891 -16.203 -26.594 1 94.12 64 SER A CA 1
ATOM 524 C C . SER A 1 64 ? -5.023 -15.195 -26.453 1 94.12 64 SER A C 1
ATOM 526 O O . SER A 1 64 ? -5.449 -14.883 -25.344 1 94.12 64 SER A O 1
ATOM 528 N N . ARG A 1 65 ? -5.516 -14.727 -27.531 1 94.06 65 ARG A N 1
ATOM 529 C CA . ARG A 1 65 ? -6.547 -13.695 -27.484 1 94.06 65 ARG A CA 1
ATOM 530 C C . ARG A 1 65 ? -7.859 -14.258 -26.938 1 94.06 65 ARG A C 1
ATOM 532 O O . ARG A 1 65 ? -8.555 -13.586 -26.172 1 94.06 65 ARG A O 1
ATOM 539 N N . MET A 1 66 ? -8.211 -15.422 -27.328 1 94.75 66 MET A N 1
ATOM 540 C CA . MET A 1 66 ? -9.422 -16.047 -26.812 1 94.75 66 MET A CA 1
ATOM 541 C C . MET A 1 66 ? -9.336 -16.297 -25.312 1 94.75 66 MET A C 1
ATOM 543 O O . MET A 1 66 ? -10.289 -16.047 -24.578 1 94.75 66 MET A O 1
ATOM 547 N N . VAL A 1 67 ? -8.188 -16.781 -24.891 1 96.38 67 VAL A N 1
ATOM 548 C CA . VAL A 1 67 ? -7.988 -17.062 -23.469 1 96.38 67 VAL A CA 1
ATOM 549 C C . VAL A 1 67 ? -8.078 -15.773 -22.656 1 96.38 67 VAL A C 1
ATOM 551 O O . VAL A 1 67 ? -8.773 -15.711 -21.641 1 96.38 67 VAL A O 1
ATOM 554 N N . ILE A 1 68 ? -7.371 -14.742 -23.125 1 97.12 68 ILE A N 1
ATOM 555 C CA . ILE A 1 68 ? -7.348 -13.469 -22.422 1 97.12 68 ILE A CA 1
ATOM 556 C C . ILE A 1 68 ? -8.758 -12.883 -22.359 1 97.12 68 ILE A C 1
ATOM 558 O O . ILE A 1 68 ? -9.211 -12.422 -21.312 1 97.12 68 ILE A O 1
ATOM 562 N N . ASN A 1 69 ? -9.453 -12.953 -23.484 1 95.88 69 ASN A N 1
ATOM 563 C CA . ASN A 1 69 ? -10.82 -12.453 -23.516 1 95.88 69 ASN A CA 1
ATOM 564 C C . ASN A 1 69 ? -11.719 -13.227 -22.562 1 95.88 69 ASN A C 1
ATOM 566 O O . ASN A 1 69 ? -12.539 -12.633 -21.859 1 95.88 69 ASN A O 1
ATOM 570 N N . TYR A 1 70 ? -11.602 -14.484 -22.562 1 96.5 70 TYR A N 1
ATOM 571 C CA . TYR A 1 70 ? -12.383 -15.336 -21.688 1 96.5 70 TYR A CA 1
ATOM 572 C C . TYR A 1 70 ? -12.109 -15.008 -20.219 1 96.5 70 TYR A C 1
ATOM 574 O O . TYR A 1 70 ? -13.031 -14.938 -19.406 1 96.5 70 TYR A O 1
ATOM 582 N N . MET A 1 71 ? -10.875 -14.734 -19.875 1 97.5 71 MET A N 1
ATOM 583 C CA . MET A 1 71 ? -10.453 -14.516 -18.5 1 97.5 71 MET A CA 1
ATOM 584 C C . MET A 1 71 ? -10.758 -13.094 -18.047 1 97.5 71 MET A C 1
ATOM 586 O O . MET A 1 71 ? -10.875 -12.828 -16.859 1 97.5 71 MET A O 1
ATOM 590 N N . VAL A 1 72 ? -10.922 -12.172 -18.984 1 98 72 VAL A N 1
ATOM 591 C CA . VAL A 1 72 ? -11.062 -10.773 -18.609 1 98 72 VAL A CA 1
ATOM 592 C C . VAL A 1 72 ? -12.523 -10.352 -18.719 1 98 72 VAL A C 1
ATOM 594 O O . VAL A 1 72 ? -13.07 -9.719 -17.812 1 98 72 VAL A O 1
ATOM 597 N N . THR A 1 73 ? -13.242 -10.828 -19.781 1 96.81 73 THR A N 1
ATOM 598 C CA . THR A 1 73 ? -14.492 -10.148 -20.109 1 96.81 73 THR A CA 1
ATOM 599 C C . THR A 1 73 ? -15.664 -11.125 -20.062 1 96.81 73 THR A C 1
ATOM 601 O O . THR A 1 73 ? -16.828 -10.719 -20.125 1 96.81 73 THR A O 1
ATOM 604 N N . GLU A 1 74 ? -15.438 -12.422 -19.984 1 95.5 74 GLU A N 1
ATOM 605 C CA . GLU A 1 74 ? -16.531 -13.383 -20.047 1 95.5 74 GLU A CA 1
ATOM 606 C C . GLU A 1 74 ? -17.328 -13.406 -18.734 1 95.5 74 GLU A C 1
ATOM 608 O O . GLU A 1 74 ? -16.828 -13.906 -17.719 1 95.5 74 GLU A O 1
ATOM 613 N N . LYS A 1 75 ? -18.516 -13.039 -18.734 1 94.44 75 LYS A N 1
ATOM 614 C CA . LYS A 1 75 ? -19.344 -12.922 -17.531 1 94.44 75 LYS A CA 1
ATOM 615 C C . LYS A 1 75 ? -19.734 -14.289 -16.984 1 94.44 75 LYS A C 1
ATOM 617 O O . LYS A 1 75 ? -19.984 -14.445 -15.789 1 94.44 75 LYS A O 1
ATOM 622 N N . ALA A 1 76 ? -19.844 -15.25 -17.859 1 93.44 76 ALA A N 1
ATOM 623 C CA . ALA A 1 76 ? -20.203 -16.609 -17.453 1 93.44 76 ALA A CA 1
ATOM 624 C C . ALA A 1 76 ? -19.078 -17.266 -16.688 1 93.44 76 ALA A C 1
ATOM 626 O O . ALA A 1 76 ? -19.281 -18.281 -16 1 93.44 76 ALA A O 1
ATOM 627 N N . ASN A 1 77 ? -17.859 -16.781 -16.891 1 95.25 77 ASN A N 1
ATOM 628 C CA . ASN A 1 77 ? -16.719 -17.234 -16.109 1 95.25 77 ASN A CA 1
ATOM 629 C C . ASN A 1 77 ? -16.656 -16.531 -14.75 1 95.25 77 ASN A C 1
ATOM 631 O O . ASN A 1 77 ? -16.359 -15.336 -14.68 1 95.25 77 ASN A O 1
ATOM 635 N N . HIS A 1 78 ? -16.812 -17.234 -13.664 1 94.75 78 HIS A N 1
ATOM 636 C CA . HIS A 1 78 ? -16.859 -16.672 -12.32 1 94.75 78 HIS A CA 1
ATOM 637 C C . HIS A 1 78 ? -15.508 -16.109 -11.906 1 94.75 78 HIS A C 1
ATOM 639 O O . HIS A 1 78 ? -15.422 -15.289 -10.992 1 94.75 78 HIS A O 1
ATOM 645 N N . ASN A 1 79 ? -14.516 -16.531 -12.625 1 95.88 79 ASN A N 1
ATOM 646 C CA . ASN A 1 79 ? -13.18 -16.078 -12.289 1 95.88 79 ASN A CA 1
ATOM 647 C C . ASN A 1 79 ? -12.641 -15.094 -13.328 1 95.88 79 ASN A C 1
ATOM 649 O O . ASN A 1 79 ? -11.438 -14.852 -13.406 1 95.88 79 ASN A O 1
ATOM 653 N N . SER A 1 80 ? -13.555 -14.633 -14.211 1 97.69 80 SER A N 1
ATOM 654 C CA . SER A 1 80 ? -13.133 -13.539 -15.078 1 97.69 80 SER A CA 1
ATOM 655 C C . SER A 1 80 ? -12.922 -12.25 -14.289 1 97.69 80 SER A C 1
ATOM 657 O O . SER A 1 80 ? -13.523 -12.062 -13.234 1 97.69 80 SER A O 1
ATOM 659 N N . ILE A 1 81 ? -12.133 -11.344 -14.781 1 98.5 81 ILE A N 1
ATOM 660 C CA . ILE A 1 81 ? -11.852 -10.078 -14.117 1 98.5 81 ILE A CA 1
ATOM 661 C C . ILE A 1 81 ? -13.156 -9.297 -13.93 1 98.5 81 ILE A C 1
ATOM 663 O O . ILE A 1 81 ? -13.406 -8.75 -12.859 1 98.5 81 ILE A O 1
ATOM 667 N N . ILE A 1 82 ? -13.977 -9.273 -14.93 1 98 82 ILE A N 1
ATOM 668 C CA . ILE A 1 82 ? -15.234 -8.531 -14.844 1 98 82 ILE A CA 1
ATOM 669 C C . ILE A 1 82 ? -16.094 -9.109 -13.719 1 98 82 ILE A C 1
ATOM 671 O O . ILE A 1 82 ? -16.688 -8.359 -12.938 1 98 82 ILE A O 1
ATOM 675 N N . SER A 1 83 ? -16.188 -10.398 -13.57 1 98 83 SER A N 1
ATOM 676 C CA . SER A 1 83 ? -17 -11.039 -12.547 1 98 83 SER A CA 1
ATOM 677 C C . SER A 1 83 ? -16.438 -10.781 -11.148 1 98 83 SER A C 1
ATOM 679 O O . SER A 1 83 ? -17.172 -10.406 -10.234 1 98 83 SER A O 1
ATOM 681 N N . ILE A 1 84 ? -15.156 -10.93 -11.039 1 98.12 84 ILE A N 1
ATOM 682 C CA . ILE A 1 84 ? -14.484 -10.812 -9.75 1 98.12 84 ILE A CA 1
ATOM 683 C C . ILE A 1 84 ? -14.586 -9.375 -9.242 1 98.12 84 ILE A C 1
ATOM 685 O O . ILE A 1 84 ? -14.875 -9.141 -8.062 1 98.12 84 ILE A O 1
ATOM 689 N N . ILE A 1 85 ? -14.375 -8.422 -10.102 1 98.56 85 ILE A N 1
ATOM 690 C CA . ILE A 1 85 ? -14.391 -7.02 -9.688 1 98.56 85 ILE A CA 1
ATOM 691 C C . ILE A 1 85 ? -15.828 -6.574 -9.414 1 98.56 85 ILE A C 1
ATOM 693 O O . ILE A 1 85 ? -16.078 -5.773 -8.508 1 98.56 85 ILE A O 1
ATOM 697 N N . THR A 1 86 ? -16.75 -7.137 -10.141 1 98.19 86 THR A N 1
ATOM 698 C CA . THR A 1 86 ? -18.156 -6.867 -9.852 1 98.19 86 THR A CA 1
ATOM 699 C C . THR A 1 86 ? -18.516 -7.324 -8.445 1 98.19 86 THR A C 1
ATOM 701 O O . THR A 1 86 ? -19.156 -6.586 -7.688 1 98.19 86 THR A O 1
ATOM 704 N N . HIS A 1 87 ? -18.094 -8.508 -8.086 1 98.06 87 HIS A N 1
ATOM 705 C CA . HIS A 1 87 ? -18.344 -9.023 -6.738 1 98.06 87 HIS A CA 1
ATOM 706 C C . HIS A 1 87 ? -17.625 -8.172 -5.691 1 98.06 87 HIS A C 1
ATOM 708 O O . HIS A 1 87 ? -18.188 -7.906 -4.621 1 98.06 87 HIS A O 1
ATOM 714 N N . SER A 1 88 ? -16.422 -7.789 -6.008 1 98.25 88 SER A N 1
ATOM 715 C CA . SER A 1 88 ? -15.68 -6.949 -5.082 1 98.25 88 SER A CA 1
ATOM 716 C C . SER A 1 88 ? -16.406 -5.633 -4.816 1 98.25 88 SER A C 1
ATOM 718 O O . SER A 1 88 ? -16.547 -5.223 -3.664 1 98.25 88 SER A O 1
ATOM 720 N N . ARG A 1 89 ? -16.828 -5.008 -5.898 1 97.81 89 ARG A N 1
ATOM 721 C CA . ARG A 1 89 ? -17.547 -3.742 -5.777 1 97.81 89 ARG A CA 1
ATOM 722 C C . ARG A 1 89 ? -18.844 -3.918 -4.996 1 97.81 89 ARG A C 1
ATOM 724 O O . ARG A 1 89 ? -19.25 -3.033 -4.234 1 97.81 89 ARG A O 1
ATOM 731 N N . GLU A 1 90 ? -19.531 -5.027 -5.164 1 97.25 90 GLU A N 1
ATOM 732 C CA . GLU A 1 90 ? -20.766 -5.289 -4.438 1 97.25 90 GLU A CA 1
ATOM 733 C C . GLU A 1 90 ? -20.5 -5.445 -2.941 1 97.25 90 GLU A C 1
ATOM 735 O O . GLU A 1 90 ? -21.266 -4.957 -2.115 1 97.25 90 GLU A O 1
ATOM 740 N N . ASN A 1 91 ? -19.5 -6.113 -2.602 1 97.12 91 ASN A N 1
ATOM 741 C CA . ASN A 1 91 ? -19.094 -6.211 -1.2 1 97.12 91 ASN A CA 1
ATOM 742 C C . ASN A 1 91 ? -18.812 -4.836 -0.605 1 97.12 91 ASN A C 1
ATOM 744 O O . ASN A 1 91 ? -19.25 -4.531 0.505 1 97.12 91 ASN A O 1
ATOM 748 N N . ALA A 1 92 ? -18.078 -4 -1.355 1 96.88 92 ALA A N 1
ATOM 749 C CA . ALA A 1 92 ? -17.75 -2.652 -0.898 1 96.88 92 ALA A CA 1
ATOM 750 C C . ALA A 1 92 ? -19.016 -1.812 -0.737 1 96.88 92 ALA A C 1
ATOM 752 O O . ALA A 1 92 ? -19.156 -1.063 0.234 1 96.88 92 ALA A O 1
ATOM 753 N N . ARG A 1 93 ? -19.875 -1.924 -1.699 1 95.75 93 ARG A N 1
ATOM 754 C CA . ARG A 1 93 ? -21.125 -1.17 -1.677 1 95.75 93 ARG A CA 1
ATOM 755 C C . ARG A 1 93 ? -21.938 -1.492 -0.427 1 95.75 93 ARG A C 1
ATOM 757 O O . ARG A 1 93 ? -22.562 -0.607 0.159 1 95.75 93 ARG A O 1
ATOM 764 N N . GLY A 1 94 ? -21.922 -2.734 -0.032 1 94.44 94 GLY A N 1
ATOM 765 C CA . GLY A 1 94 ? -22.672 -3.184 1.127 1 94.44 94 GLY A CA 1
ATOM 766 C C . GLY A 1 94 ? -22.141 -2.625 2.436 1 94.44 94 GLY A C 1
ATOM 767 O O . GLY A 1 94 ? -22.859 -2.609 3.441 1 94.44 94 GLY A O 1
ATOM 768 N N . VAL A 1 95 ? -20.875 -2.096 2.412 1 94 95 VAL A N 1
ATOM 769 C CA . VAL A 1 95 ? -20.281 -1.589 3.645 1 94 95 VAL A CA 1
ATOM 770 C C . VAL A 1 95 ? -19.688 -0.202 3.398 1 94 95 VAL A C 1
ATOM 772 O O . VAL A 1 95 ? -18.641 0.138 3.949 1 94 95 VAL A O 1
ATOM 775 N N . GLN A 1 96 ? -20.219 0.581 2.578 1 91 96 GLN A N 1
ATOM 776 C CA . GLN A 1 96 ? -19.688 1.873 2.15 1 91 96 GLN A CA 1
ATOM 777 C C . GLN A 1 96 ? -19.453 2.795 3.344 1 91 96 GLN A C 1
ATOM 779 O O . GLN A 1 96 ? -18.547 3.613 3.334 1 91 96 GLN A O 1
ATOM 784 N N . GLU A 1 97 ? -20.203 2.646 4.402 1 87.62 97 GLU A N 1
ATOM 785 C CA . GLU A 1 97 ? -20.062 3.48 5.594 1 87.62 97 GLU A CA 1
ATOM 786 C C . GLU A 1 97 ? -18.781 3.176 6.344 1 87.62 97 GLU A C 1
ATOM 788 O O . GLU A 1 97 ? -18.344 3.965 7.184 1 87.62 97 GLU A O 1
ATOM 793 N N . HIS A 1 98 ? -18.172 2.029 6.027 1 89.62 98 HIS A N 1
ATOM 794 C CA . HIS A 1 98 ? -16.969 1.598 6.738 1 89.62 98 HIS A CA 1
ATOM 795 C C . HIS A 1 98 ? -15.727 1.744 5.863 1 89.62 98 HIS A C 1
ATOM 797 O O . HIS A 1 98 ? -14.625 1.384 6.277 1 89.62 98 HIS A O 1
ATOM 803 N N . ILE A 1 99 ? -15.969 2.182 4.684 1 90.38 99 ILE A N 1
ATOM 804 C CA . ILE A 1 99 ? -14.852 2.428 3.783 1 90.38 99 ILE A CA 1
ATOM 805 C C . ILE A 1 99 ? -14.742 3.922 3.486 1 90.38 99 ILE A C 1
ATOM 807 O O . ILE A 1 99 ? -15.758 4.617 3.416 1 90.38 99 ILE A O 1
ATOM 811 N N . ASN A 1 100 ? -13.57 4.43 3.512 1 89.94 100 ASN A N 1
ATOM 812 C CA . ASN A 1 100 ? -13.438 5.848 3.193 1 89.94 100 ASN A CA 1
ATOM 813 C C . ASN A 1 100 ? -13.805 6.133 1.738 1 89.94 100 ASN A C 1
ATOM 815 O O . ASN A 1 100 ? -13.781 5.227 0.901 1 89.94 100 ASN A O 1
ATOM 819 N N . THR A 1 101 ? -14.07 7.328 1.467 1 92 101 THR A N 1
ATOM 820 C CA . THR A 1 101 ? -14.555 7.773 0.164 1 92 101 THR A CA 1
ATOM 821 C C . THR A 1 101 ? -13.516 7.492 -0.92 1 92 101 THR A C 1
ATOM 823 O O . THR A 1 101 ? -13.867 7.113 -2.037 1 92 101 THR A O 1
ATOM 826 N N . ASP A 1 102 ? -12.312 7.68 -0.642 1 93.56 102 ASP A N 1
ATOM 827 C CA . ASP A 1 102 ? -11.242 7.477 -1.616 1 93.56 102 ASP A CA 1
ATOM 828 C C . ASP A 1 102 ? -11.188 6.023 -2.076 1 93.56 102 ASP A C 1
ATOM 830 O O . ASP A 1 102 ? -11.031 5.75 -3.27 1 93.56 102 ASP A O 1
ATOM 834 N N . LEU A 1 103 ? -11.305 5.133 -1.137 1 95.69 103 LEU A N 1
ATOM 835 C CA . LEU A 1 103 ? -11.234 3.715 -1.474 1 95.69 103 LEU A CA 1
ATOM 836 C C . LEU A 1 103 ? -12.461 3.285 -2.27 1 95.69 103 LEU A C 1
ATOM 838 O O . LEU A 1 103 ? -12.344 2.504 -3.219 1 95.69 103 LEU A O 1
ATOM 842 N N . TRP A 1 104 ? -13.594 3.785 -1.887 1 96.31 104 TRP A N 1
ATOM 843 C CA . TRP A 1 104 ? -14.812 3.498 -2.641 1 96.31 104 TRP A CA 1
ATOM 844 C C . TRP A 1 104 ? -14.68 3.967 -4.086 1 96.31 104 TRP A C 1
ATOM 846 O O . TRP A 1 104 ? -14.992 3.221 -5.02 1 96.31 104 TRP A O 1
ATOM 856 N N . GLN A 1 105 ? -14.18 5.176 -4.215 1 95.19 105 GLN A N 1
ATOM 857 C CA . GLN A 1 105 ? -14.008 5.742 -5.547 1 95.19 105 GLN A CA 1
ATOM 858 C C . GLN A 1 105 ? -13.023 4.914 -6.375 1 95.19 105 GLN A C 1
ATOM 860 O O . GLN A 1 105 ? -13.242 4.695 -7.566 1 95.19 105 GLN A O 1
ATOM 865 N N . CYS A 1 106 ? -12.047 4.508 -5.758 1 96.06 106 CYS A N 1
ATOM 866 C CA . CYS A 1 106 ? -11.039 3.682 -6.414 1 96.06 106 CYS A CA 1
ATOM 867 C C . CYS A 1 106 ? -11.648 2.379 -6.922 1 96.06 106 CYS A C 1
ATOM 869 O O . CYS A 1 106 ? -11.43 1.99 -8.07 1 96.06 106 CYS A O 1
ATOM 871 N N . LEU A 1 107 ? -12.43 1.684 -6.102 1 97.25 107 LEU A N 1
ATOM 872 C CA . LEU A 1 107 ? -13.086 0.429 -6.461 1 97.25 107 LEU A CA 1
ATOM 873 C C . LEU A 1 107 ? -14.109 0.648 -7.566 1 97.25 107 LEU A C 1
ATOM 875 O O . LEU A 1 107 ? -14.227 -0.163 -8.484 1 97.25 107 LEU A O 1
ATOM 879 N N . ASN A 1 108 ? -14.773 1.752 -7.422 1 97.19 108 ASN A N 1
ATOM 880 C CA . ASN A 1 108 ? -15.773 2.092 -8.43 1 97.19 108 ASN A CA 1
ATOM 881 C C . ASN A 1 108 ? -15.125 2.369 -9.789 1 97.19 108 ASN A C 1
ATOM 883 O O . ASN A 1 108 ? -15.664 1.984 -10.828 1 97.19 108 ASN A O 1
ATOM 887 N N . GLU A 1 109 ? -14.062 3.039 -9.773 1 97.19 109 GLU A N 1
ATOM 888 C CA . GLU A 1 109 ? -13.328 3.297 -11.008 1 97.19 109 GLU A CA 1
ATOM 889 C C . GLU A 1 109 ? -12.852 1.995 -11.648 1 97.19 109 GLU A C 1
ATOM 891 O O . GLU A 1 109 ? -12.93 1.831 -12.867 1 97.19 109 GLU A O 1
ATOM 896 N N . TYR A 1 110 ? -12.312 1.054 -10.836 1 98.12 110 TYR A N 1
ATOM 897 C CA . TYR A 1 110 ? -11.891 -0.247 -11.344 1 98.12 110 TYR A CA 1
ATOM 898 C C . TYR A 1 110 ? -13.055 -0.984 -11.992 1 98.12 110 TYR A C 1
ATOM 900 O O . TYR A 1 110 ? -12.914 -1.546 -13.078 1 98.12 110 TYR A O 1
ATOM 908 N N . TYR A 1 111 ? -14.188 -0.926 -11.328 1 98.12 111 TYR A N 1
ATOM 909 C CA . TYR A 1 111 ? -15.406 -1.559 -11.828 1 98.12 111 TYR A CA 1
ATOM 910 C C . TYR A 1 111 ? -15.797 -0.987 -13.18 1 98.12 111 TYR A C 1
ATOM 912 O O . TYR A 1 111 ? -16.109 -1.735 -14.117 1 98.12 111 TYR A O 1
ATOM 920 N N . HIS A 1 112 ? -15.703 0.276 -13.305 1 97.56 112 HIS A N 1
ATOM 921 C CA . HIS A 1 112 ? -16.078 0.915 -14.555 1 97.56 112 HIS A CA 1
ATOM 922 C C . HIS A 1 112 ? -15.062 0.625 -15.656 1 97.56 112 HIS A C 1
ATOM 924 O O . HIS A 1 112 ? -15.422 0.503 -16.828 1 97.56 112 HIS A O 1
ATOM 930 N N . CYS A 1 113 ? -13.852 0.52 -15.281 1 96.94 113 CYS A N 1
ATOM 931 C CA . CYS A 1 113 ? -12.805 0.178 -16.234 1 96.94 113 CYS A CA 1
ATOM 932 C C . CYS A 1 113 ? -13.047 -1.196 -16.844 1 96.94 113 CYS A C 1
ATOM 934 O O . CYS A 1 113 ? -12.898 -1.38 -18.047 1 96.94 113 CYS A O 1
ATOM 936 N N . VAL A 1 114 ? -13.461 -2.166 -16.031 1 97 114 VAL A N 1
ATOM 937 C CA . VAL A 1 114 ? -13.625 -3.535 -16.5 1 97 114 VAL A CA 1
ATOM 938 C C . VAL A 1 114 ? -14.953 -3.67 -17.234 1 97 114 VAL A C 1
ATOM 940 O O . VAL A 1 114 ? -15.102 -4.527 -18.109 1 97 114 VAL A O 1
ATOM 943 N N . LYS A 1 115 ? -15.883 -2.775 -16.922 1 95.81 115 LYS A N 1
ATOM 944 C CA . LYS A 1 115 ? -17.203 -2.85 -17.516 1 95.81 115 LYS A CA 1
ATOM 945 C C . LYS A 1 115 ? -17.281 -2.016 -18.797 1 95.81 115 LYS A C 1
ATOM 947 O O . LYS A 1 115 ? -18.266 -2.068 -19.531 1 95.81 115 LYS A O 1
ATOM 952 N N . ASP A 1 116 ? -16.234 -1.268 -18.969 1 94.25 116 ASP A N 1
ATOM 953 C CA . ASP A 1 116 ? -16.203 -0.449 -20.172 1 94.25 116 ASP A CA 1
ATOM 954 C C . ASP A 1 116 ? -16.469 -1.295 -21.422 1 94.25 116 ASP A C 1
ATOM 956 O O . ASP A 1 116 ? -15.766 -2.283 -21.672 1 94.25 116 ASP A O 1
ATOM 960 N N . ASN A 1 117 ? -17.328 -0.896 -22.281 1 88.31 117 ASN A N 1
ATOM 961 C CA . ASN A 1 117 ? -17.766 -1.638 -23.469 1 88.31 117 ASN A CA 1
ATOM 962 C C . ASN A 1 117 ? -16.641 -1.79 -24.484 1 88.31 117 ASN A C 1
ATOM 964 O O . ASN A 1 117 ? -16.641 -2.732 -25.281 1 88.31 117 ASN A O 1
ATOM 968 N N . SER A 1 118 ? -15.727 -0.883 -24.391 1 92.44 118 SER A N 1
ATOM 969 C CA . SER A 1 118 ? -14.648 -0.907 -25.375 1 92.44 118 SER A CA 1
ATOM 970 C C . SER A 1 118 ? -13.562 -1.897 -24.984 1 92.44 118 SER A C 1
ATOM 972 O O . SER A 1 118 ? -12.672 -2.205 -25.781 1 92.44 118 SER A O 1
ATOM 974 N N . LEU A 1 119 ? -13.602 -2.457 -23.797 1 93.62 119 LEU A N 1
ATOM 975 C CA . LEU A 1 119 ? -12.523 -3.297 -23.266 1 93.62 119 LEU A CA 1
ATOM 976 C C . LEU A 1 119 ? -12.336 -4.539 -24.141 1 93.62 119 LEU A C 1
ATOM 978 O O . LEU A 1 119 ? -11.219 -4.863 -24.531 1 93.62 119 LEU A O 1
ATOM 982 N N . ALA A 1 120 ? -13.438 -5.164 -24.438 1 90 120 ALA A N 1
ATOM 983 C CA . ALA A 1 120 ? -13.383 -6.371 -25.25 1 90 120 ALA A CA 1
ATOM 984 C C . ALA A 1 120 ? -12.812 -6.066 -26.641 1 90 120 ALA A C 1
ATOM 986 O O . ALA A 1 120 ? -12.008 -6.832 -27.172 1 90 120 ALA A O 1
ATOM 987 N N . SER A 1 121 ? -13.305 -4.969 -27.219 1 92.44 121 SER A N 1
ATOM 988 C CA . SER A 1 121 ? -12.82 -4.57 -28.531 1 92.44 121 SER A CA 1
ATOM 989 C C . SER A 1 121 ? -11.336 -4.223 -28.5 1 92.44 121 SER A C 1
ATOM 991 O O . SER A 1 121 ? -10.586 -4.566 -29.422 1 92.44 121 SER A O 1
ATOM 993 N N . ARG A 1 122 ? -10.898 -3.627 -27.484 1 92.88 122 ARG A N 1
ATOM 994 C CA . ARG A 1 122 ? -9.492 -3.277 -27.328 1 92.88 122 ARG A CA 1
ATOM 995 C C . ARG A 1 122 ? -8.633 -4.527 -27.188 1 92.88 122 ARG A C 1
ATOM 997 O O . ARG A 1 122 ? -7.535 -4.602 -27.75 1 92.88 122 ARG A O 1
ATOM 1004 N N . LEU A 1 123 ? -9.086 -5.473 -26.438 1 92.62 123 LEU A N 1
ATOM 1005 C CA . LEU A 1 123 ? -8.367 -6.727 -26.25 1 92.62 123 LEU A CA 1
ATOM 1006 C C . LEU A 1 123 ? -8.203 -7.453 -27.578 1 92.62 123 LEU A C 1
ATOM 1008 O O . LEU A 1 123 ? -7.211 -8.164 -27.781 1 92.62 123 LEU A O 1
ATOM 1012 N N . LYS A 1 124 ? -9.141 -7.219 -28.516 1 89.44 124 LYS A N 1
ATOM 1013 C CA . LYS A 1 124 ? -9.109 -7.883 -29.812 1 89.44 124 LYS A CA 1
ATOM 1014 C C . LYS A 1 124 ? -8.273 -7.094 -30.812 1 89.44 124 LYS A C 1
ATOM 1016 O O . LYS A 1 124 ? -7.559 -7.676 -31.625 1 89.44 124 LYS A O 1
ATOM 1021 N N . LYS A 1 125 ? -8.297 -5.789 -30.688 1 91 125 LYS A N 1
ATOM 1022 C CA . LYS A 1 125 ? -7.75 -4.953 -31.766 1 91 125 LYS A CA 1
ATOM 1023 C C . LYS A 1 125 ? -6.391 -4.379 -31.359 1 91 125 LYS A C 1
ATOM 1025 O O . LYS A 1 125 ? -5.555 -4.102 -32.219 1 91 125 LYS A O 1
ATOM 1030 N N . GLU A 1 126 ? -6.227 -4.117 -30.109 1 91.81 126 GLU A N 1
ATOM 1031 C CA . GLU A 1 126 ? -4.992 -3.508 -29.609 1 91.81 126 GLU A CA 1
ATOM 1032 C C . GLU A 1 126 ? -4.07 -4.551 -28.984 1 91.81 126 GLU A C 1
ATOM 1034 O O . GLU A 1 126 ? -4.375 -5.746 -29 1 91.81 126 GLU A O 1
ATOM 1039 N N . ASP A 1 127 ? -2.941 -4.102 -28.547 1 93.44 127 ASP A N 1
ATOM 1040 C CA . ASP A 1 127 ? -2.027 -4.953 -27.797 1 93.44 127 ASP A CA 1
ATOM 1041 C C . ASP A 1 127 ? -2.613 -5.316 -26.438 1 93.44 127 ASP A C 1
ATOM 1043 O O . ASP A 1 127 ? -2.824 -4.441 -25.594 1 93.44 127 ASP A O 1
ATOM 1047 N N . PRO A 1 128 ? -2.861 -6.59 -26.203 1 95.12 128 PRO A N 1
ATOM 1048 C CA . PRO A 1 128 ? -3.451 -7.016 -24.922 1 95.12 128 PRO A CA 1
ATOM 1049 C C . PRO A 1 128 ? -2.648 -6.543 -23.719 1 95.12 128 PRO A C 1
ATOM 1051 O O . PRO A 1 128 ? -3.217 -6.305 -22.641 1 95.12 128 PRO A O 1
ATOM 1054 N N . ILE A 1 129 ? -1.399 -6.363 -23.906 1 95.06 129 ILE A N 1
ATOM 1055 C CA . ILE A 1 129 ? -0.526 -5.965 -22.812 1 95.06 129 ILE A CA 1
ATOM 1056 C C . ILE A 1 129 ? -0.938 -4.59 -22.297 1 95.06 129 ILE A C 1
ATOM 1058 O O . ILE A 1 129 ? -0.96 -4.352 -21.078 1 95.06 129 ILE A O 1
ATOM 1062 N N . SER A 1 130 ? -1.263 -3.715 -23.203 1 95.19 130 SER A N 1
ATOM 1063 C CA . SER A 1 130 ? -1.675 -2.369 -22.812 1 95.19 130 SER A CA 1
ATOM 1064 C C . SER A 1 130 ? -2.953 -2.4 -21.984 1 95.19 130 SER A C 1
ATOM 1066 O O . SER A 1 130 ? -3.088 -1.651 -21.016 1 95.19 130 SER A O 1
ATOM 1068 N N . VAL A 1 131 ? -3.842 -3.236 -22.359 1 96.12 131 VAL A N 1
ATOM 1069 C CA . VAL A 1 131 ? -5.105 -3.371 -21.641 1 96.12 131 VAL A CA 1
ATOM 1070 C C . VAL A 1 131 ? -4.848 -3.98 -20.266 1 96.12 131 VAL A C 1
ATOM 1072 O O . VAL A 1 131 ? -5.359 -3.486 -19.266 1 96.12 131 VAL A O 1
ATOM 1075 N N . LEU A 1 132 ? -4.074 -5.051 -20.234 1 97.62 132 LEU A N 1
ATOM 1076 C CA . LEU A 1 132 ? -3.764 -5.711 -18.969 1 97.62 132 LEU A CA 1
ATOM 1077 C C . LEU A 1 132 ? -3.031 -4.766 -18.031 1 97.62 132 LEU A C 1
ATOM 1079 O O . LEU A 1 132 ? -3.311 -4.742 -16.828 1 97.62 132 LEU A O 1
ATOM 1083 N N . ASP A 1 133 ? -2.156 -3.936 -18.562 1 96.19 133 ASP A N 1
ATOM 1084 C CA . ASP A 1 133 ? -1.431 -2.955 -17.75 1 96.19 133 ASP A CA 1
ATOM 1085 C C . ASP A 1 133 ? -2.385 -1.938 -17.141 1 96.19 133 ASP A C 1
ATOM 1087 O O . ASP A 1 133 ? -2.195 -1.517 -15.992 1 96.19 133 ASP A O 1
ATOM 1091 N N . THR A 1 134 ? -3.334 -1.551 -17.875 1 96.56 134 THR A N 1
ATOM 1092 C CA . THR A 1 134 ? -4.328 -0.607 -17.375 1 96.56 134 THR A CA 1
ATOM 1093 C C . THR A 1 134 ? -5.098 -1.205 -16.203 1 96.56 134 THR A C 1
ATOM 1095 O O . THR A 1 134 ? -5.371 -0.517 -15.219 1 96.56 134 THR A O 1
ATOM 1098 N N . LEU A 1 135 ? -5.434 -2.441 -16.328 1 98.19 135 LEU A N 1
ATOM 1099 C CA . LEU A 1 135 ? -6.172 -3.113 -15.266 1 98.19 135 LEU A CA 1
ATOM 1100 C C . LEU A 1 135 ? -5.285 -3.338 -14.047 1 98.19 135 LEU A C 1
ATOM 1102 O O . LEU A 1 135 ? -5.734 -3.195 -12.914 1 98.19 135 LEU A O 1
ATOM 1106 N N . ILE A 1 136 ? -4.016 -3.699 -14.281 1 97.88 136 ILE A N 1
ATOM 1107 C CA . ILE A 1 136 ? -3.066 -3.877 -13.188 1 97.88 136 ILE A CA 1
ATOM 1108 C C . ILE A 1 136 ? -2.887 -2.557 -12.438 1 97.88 136 ILE A C 1
ATOM 1110 O O . ILE A 1 136 ? -2.799 -2.541 -11.211 1 97.88 136 ILE A O 1
ATOM 1114 N N . LYS A 1 137 ? -2.863 -1.462 -13.172 1 97.5 137 LYS A N 1
ATOM 1115 C CA . LYS A 1 137 ? -2.754 -0.141 -12.555 1 97.5 137 LYS A CA 1
ATOM 1116 C C . LYS A 1 137 ? -3.916 0.124 -11.609 1 97.5 137 LYS A C 1
ATOM 1118 O O . LYS A 1 137 ? -3.738 0.757 -10.562 1 97.5 137 LYS A O 1
ATOM 1123 N N . GLN A 1 138 ? -5.113 -0.329 -11.961 1 98.31 138 GLN A N 1
ATOM 1124 C CA . GLN A 1 138 ? -6.266 -0.178 -11.078 1 98.31 138 GLN A CA 1
ATOM 1125 C C . GLN A 1 138 ? -6.055 -0.926 -9.766 1 98.31 138 GLN A C 1
ATOM 1127 O O . GLN A 1 138 ? -6.438 -0.438 -8.703 1 98.31 138 GLN A O 1
ATOM 1132 N N . VAL A 1 139 ? -5.465 -2.07 -9.844 1 98.5 139 VAL A N 1
ATOM 1133 C CA . VAL A 1 139 ? -5.191 -2.863 -8.648 1 98.5 139 VAL A CA 1
ATOM 1134 C C . VAL A 1 139 ? -4.191 -2.131 -7.762 1 98.5 139 VAL A C 1
ATOM 1136 O O . VAL A 1 139 ? -4.363 -2.07 -6.539 1 98.5 139 VAL A O 1
ATOM 1139 N N . MET A 1 140 ? -3.137 -1.537 -8.398 1 98.25 140 MET A N 1
ATOM 1140 C CA . MET A 1 140 ? -2.127 -0.8 -7.645 1 98.25 140 MET A CA 1
ATOM 1141 C C . MET A 1 140 ? -2.738 0.427 -6.973 1 98.25 140 MET A C 1
ATOM 1143 O O . MET A 1 140 ? -2.395 0.752 -5.836 1 98.25 140 MET A O 1
ATOM 1147 N N . LEU A 1 141 ? -3.621 1.054 -7.668 1 98.38 141 LEU A N 1
ATOM 1148 C CA . LEU A 1 141 ? -4.32 2.197 -7.086 1 98.38 141 LEU A CA 1
ATOM 1149 C C . LEU A 1 141 ? -5.113 1.78 -5.855 1 98.38 141 LEU A C 1
ATOM 1151 O O . LEU A 1 141 ? -5.121 2.49 -4.848 1 98.38 141 LEU A O 1
ATOM 1155 N N . TYR A 1 142 ? -5.781 0.643 -5.93 1 98.44 142 TYR A N 1
ATOM 1156 C CA . TYR A 1 142 ? -6.516 0.12 -4.785 1 98.44 142 TYR A CA 1
ATOM 1157 C C . TYR A 1 142 ? -5.59 -0.096 -3.594 1 98.44 142 TYR A C 1
ATOM 1159 O O . TYR A 1 142 ? -5.883 0.356 -2.484 1 98.44 142 TYR A O 1
ATOM 1167 N N . TYR A 1 143 ? -4.48 -0.776 -3.855 1 98.12 143 TYR A N 1
ATOM 1168 C CA . TYR A 1 143 ? -3.568 -1.086 -2.76 1 98.12 143 TYR A CA 1
ATOM 1169 C C . TYR A 1 143 ? -2.973 0.186 -2.17 1 98.12 143 TYR A C 1
ATOM 1171 O O . TYR A 1 143 ? -2.867 0.321 -0.948 1 98.12 143 TYR A O 1
ATOM 1179 N N . GLY A 1 144 ? -2.582 1.133 -2.998 1 98.06 144 GLY A N 1
ATOM 1180 C CA . GLY A 1 144 ? -2.057 2.398 -2.514 1 98.06 144 GLY A CA 1
ATOM 1181 C C . GLY A 1 144 ? -3.061 3.188 -1.695 1 98.06 144 GLY A C 1
ATOM 1182 O O . GLY A 1 144 ? -2.732 3.691 -0.618 1 98.06 144 GLY A O 1
ATOM 1183 N N . THR A 1 145 ? -4.293 3.246 -2.197 1 97.62 145 THR A N 1
ATOM 1184 C CA . THR A 1 145 ? -5.34 4 -1.518 1 97.62 145 THR A CA 1
ATOM 1185 C C . THR A 1 145 ? -5.676 3.367 -0.17 1 97.62 145 THR A C 1
ATOM 1187 O O . THR A 1 145 ? -5.805 4.066 0.835 1 97.62 145 THR A O 1
ATOM 1190 N N . ALA A 1 146 ? -5.809 2.043 -0.185 1 96.81 146 ALA A N 1
ATOM 1191 C CA . ALA A 1 146 ? -6.098 1.34 1.062 1 96.81 146 ALA A CA 1
ATOM 1192 C C . ALA A 1 146 ? -4.988 1.563 2.086 1 96.81 146 ALA A C 1
ATOM 1194 O O . ALA A 1 146 ? -5.262 1.818 3.262 1 96.81 146 ALA A O 1
ATOM 1195 N N . GLU A 1 147 ? -3.766 1.534 1.626 1 95.31 147 GLU A N 1
ATOM 1196 C CA . GLU A 1 147 ? -2.604 1.681 2.498 1 95.31 147 GLU A CA 1
ATOM 1197 C C . GLU A 1 147 ? -2.549 3.076 3.111 1 95.31 147 GLU A C 1
ATOM 1199 O O . GLU A 1 147 ? -2.189 3.232 4.281 1 95.31 147 GLU A O 1
ATOM 1204 N N . VAL A 1 148 ? -2.916 4.02 2.371 1 94.81 148 VAL A N 1
ATOM 1205 C CA . VAL A 1 148 ? -2.701 5.406 2.781 1 94.81 148 VAL A CA 1
ATOM 1206 C C . VAL A 1 148 ? -3.908 5.902 3.574 1 94.81 148 VAL A C 1
ATOM 1208 O O . VAL A 1 148 ? -3.754 6.652 4.543 1 94.81 148 VAL A O 1
ATOM 1211 N N . THR A 1 149 ? -5.102 5.43 3.279 1 94.12 149 THR A N 1
ATOM 1212 C CA . THR A 1 149 ? -6.27 6.156 3.768 1 94.12 149 THR A CA 1
ATOM 1213 C C . THR A 1 149 ? -7.062 5.305 4.754 1 94.12 149 THR A C 1
ATOM 1215 O O . THR A 1 149 ? -7.758 5.836 5.621 1 94.12 149 THR A O 1
ATOM 1218 N N . MET A 1 150 ? -6.973 4.016 4.641 1 94.38 150 MET A N 1
ATOM 1219 C CA . MET A 1 150 ? -7.812 3.164 5.477 1 94.38 150 MET A CA 1
ATOM 1220 C C . MET A 1 150 ? -7.344 3.191 6.93 1 94.38 150 MET A C 1
ATOM 1222 O O . MET A 1 150 ? -6.141 3.131 7.199 1 94.38 150 MET A O 1
ATOM 1226 N N . GLU A 1 151 ? -8.281 3.277 7.855 1 94.12 151 GLU A N 1
ATOM 1227 C CA . GLU A 1 151 ? -7.961 3.201 9.281 1 94.12 151 GLU A CA 1
ATOM 1228 C C . GLU A 1 151 ? -7.43 1.82 9.656 1 94.12 151 GLU A C 1
ATOM 1230 O O . GLU A 1 151 ? -7.664 0.845 8.938 1 94.12 151 GLU A O 1
ATOM 1235 N N . ARG A 1 152 ? -6.699 1.762 10.75 1 94.44 152 ARG A N 1
ATOM 1236 C CA . ARG A 1 152 ? -6.043 0.526 11.164 1 94.44 152 ARG A CA 1
ATOM 1237 C C . ARG A 1 152 ? -6.875 -0.219 12.203 1 94.44 152 ARG A C 1
ATOM 1239 O O . ARG A 1 152 ? -6.352 -0.673 13.219 1 94.44 152 ARG A O 1
ATOM 1246 N N . GLY A 1 153 ? -8.117 -0.39 11.961 1 90.81 153 GLY A N 1
ATOM 1247 C CA . GLY A 1 153 ? -9.031 -1.11 12.836 1 90.81 153 GLY A CA 1
ATOM 1248 C C . GLY A 1 153 ? -9.328 -2.52 12.359 1 90.81 153 GLY A C 1
ATOM 1249 O O . GLY A 1 153 ? -8.578 -3.078 11.555 1 90.81 153 GLY A O 1
ATOM 1250 N N . PRO A 1 154 ? -10.344 -3.166 12.844 1 91 154 PRO A N 1
ATOM 1251 C CA . PRO A 1 154 ? -10.672 -4.551 12.492 1 91 154 PRO A CA 1
ATOM 1252 C C . PRO A 1 154 ? -10.938 -4.734 11 1 91 154 PRO A C 1
ATOM 1254 O O . PRO A 1 154 ? -10.633 -5.789 10.438 1 91 154 PRO A O 1
ATOM 1257 N N . GLY A 1 155 ? -11.555 -3.684 10.414 1 92.19 155 GLY A N 1
ATOM 1258 C CA . GLY A 1 155 ? -11.805 -3.771 8.984 1 92.19 155 GLY A CA 1
ATOM 1259 C C . GLY A 1 155 ? -10.547 -4.02 8.172 1 92.19 155 GLY A C 1
ATOM 1260 O O . GLY A 1 155 ? -10.531 -4.883 7.293 1 92.19 155 GLY A O 1
ATOM 1261 N N . ARG A 1 156 ? -9.492 -3.328 8.531 1 93.81 156 ARG A N 1
ATOM 1262 C CA . ARG A 1 156 ? -8.203 -3.479 7.867 1 93.81 156 ARG A CA 1
ATOM 1263 C C . ARG A 1 156 ? -7.633 -4.875 8.086 1 93.81 156 ARG A C 1
ATOM 1265 O O . ARG A 1 156 ? -7.016 -5.449 7.184 1 93.81 156 ARG A O 1
ATOM 1272 N N . SER A 1 157 ? -7.84 -5.379 9.227 1 95.19 157 SER A N 1
ATOM 1273 C CA . SER A 1 157 ? -7.34 -6.715 9.531 1 95.19 157 SER A CA 1
ATOM 1274 C C . SER A 1 157 ? -8.031 -7.77 8.68 1 95.19 157 SER A C 1
ATOM 1276 O O . SER A 1 157 ? -7.367 -8.633 8.094 1 95.19 157 SER A O 1
ATOM 1278 N N . PHE A 1 158 ? -9.336 -7.668 8.531 1 95.56 158 PHE A N 1
ATOM 1279 C CA . PHE A 1 158 ? -10.062 -8.633 7.719 1 95.56 158 PHE A CA 1
ATOM 1280 C C . PHE A 1 158 ? -9.672 -8.5 6.25 1 95.56 158 PHE A C 1
ATOM 1282 O O . PHE A 1 158 ? -9.539 -9.508 5.547 1 95.56 158 PHE A O 1
ATOM 1289 N N . MET A 1 159 ? -9.477 -7.293 5.816 1 97.31 159 MET A N 1
ATOM 1290 C CA . MET A 1 159 ? -9.031 -7.07 4.441 1 97.31 159 MET A CA 1
ATOM 1291 C C . MET A 1 159 ? -7.699 -7.766 4.184 1 97.31 159 MET A C 1
ATOM 1293 O O . MET A 1 159 ? -7.539 -8.453 3.174 1 97.31 159 MET A O 1
ATOM 1297 N N . ASN A 1 160 ? -6.832 -7.621 5.152 1 98 160 ASN A N 1
ATOM 1298 C CA . ASN A 1 160 ? -5.492 -8.164 4.953 1 98 160 ASN A CA 1
ATOM 1299 C C . ASN A 1 160 ? -5.473 -9.68 5.109 1 98 160 ASN A C 1
ATOM 1301 O O . ASN A 1 160 ? -4.738 -10.375 4.398 1 98 160 ASN A O 1
ATOM 1305 N N . ILE A 1 161 ? -6.242 -10.203 5.949 1 97.75 161 ILE A N 1
ATOM 1306 C CA . ILE A 1 161 ? -6.348 -11.648 6.074 1 97.75 161 ILE A CA 1
ATOM 1307 C C . ILE A 1 161 ? -6.844 -12.242 4.758 1 97.75 161 ILE A C 1
ATOM 1309 O O . ILE A 1 161 ? -6.285 -13.227 4.266 1 97.75 161 ILE A O 1
ATOM 1313 N N . GLY A 1 162 ? -7.891 -11.625 4.188 1 98.25 162 GLY A N 1
ATOM 1314 C CA . GLY A 1 162 ? -8.383 -12.078 2.895 1 98.25 162 GLY A CA 1
ATOM 1315 C C . GLY A 1 162 ? -7.336 -11.992 1.799 1 98.25 162 GLY A C 1
ATOM 1316 O O . GLY A 1 162 ? -7.16 -12.938 1.026 1 98.25 162 GLY A O 1
ATOM 1317 N N . LYS A 1 163 ? -6.617 -10.906 1.756 1 98.62 163 LYS A N 1
ATOM 1318 C CA . LYS A 1 163 ? -5.574 -10.656 0.764 1 98.62 163 LYS A CA 1
ATOM 1319 C C . LYS A 1 163 ? -4.488 -11.727 0.829 1 98.62 163 LYS A C 1
ATOM 1321 O O . LYS A 1 163 ? -4.164 -12.352 -0.184 1 98.62 163 LYS A O 1
ATOM 1326 N N . TYR A 1 164 ? -4.016 -11.977 2.021 1 98.75 164 TYR A N 1
ATOM 1327 C CA . TYR A 1 164 ? -2.871 -12.875 2.16 1 98.75 164 TYR A CA 1
ATOM 1328 C C . TYR A 1 164 ? -3.291 -14.328 2.016 1 98.75 164 TYR A C 1
ATOM 1330 O O . TYR A 1 164 ? -2.529 -15.156 1.508 1 98.75 164 TYR A O 1
ATOM 1338 N N . LEU A 1 165 ? -4.5 -14.625 2.4 1 98.75 165 LEU A N 1
ATOM 1339 C CA . LEU A 1 165 ? -5.02 -15.969 2.16 1 98.75 165 LEU A CA 1
ATOM 1340 C C . LEU A 1 165 ? -5.078 -16.266 0.667 1 98.75 165 LEU A C 1
ATOM 1342 O O . LEU A 1 165 ? -4.602 -17.312 0.219 1 98.75 165 LEU A O 1
ATOM 1346 N N . GLU A 1 166 ? -5.613 -15.32 -0.057 1 98.62 166 GLU A N 1
ATOM 1347 C CA . GLU A 1 166 ? -5.707 -15.477 -1.506 1 98.62 166 GLU A CA 1
ATOM 1348 C C . GLU A 1 166 ? -4.324 -15.562 -2.141 1 98.62 166 GLU A C 1
ATOM 1350 O O . GLU A 1 166 ? -4.094 -16.391 -3.033 1 98.62 166 GLU A O 1
ATOM 1355 N N . ARG A 1 167 ? -3.451 -14.812 -1.688 1 98.44 167 ARG A N 1
ATOM 1356 C CA . ARG A 1 167 ? -2.098 -14.766 -2.23 1 98.44 167 ARG A CA 1
ATOM 1357 C C . ARG A 1 167 ? -1.377 -16.094 -2.021 1 98.44 167 ARG A C 1
ATOM 1359 O O . ARG A 1 167 ? -0.714 -16.594 -2.932 1 98.44 167 ARG A O 1
ATOM 1366 N N . ALA A 1 168 ? -1.495 -16.625 -0.818 1 98.75 168 ALA A N 1
ATOM 1367 C CA . ALA A 1 168 ? -0.887 -17.922 -0.528 1 98.75 168 ALA A CA 1
ATOM 1368 C C . ALA A 1 168 ? -1.456 -19 -1.434 1 98.75 168 ALA A C 1
ATOM 1370 O O . ALA A 1 168 ? -0.708 -19.812 -1.982 1 98.75 168 ALA A O 1
ATOM 1371 N N . ILE A 1 169 ? -2.746 -19 -1.605 1 98.19 169 ILE A N 1
ATOM 1372 C CA . ILE A 1 169 ? -3.416 -20 -2.432 1 98.19 169 ILE A CA 1
ATOM 1373 C C . ILE A 1 169 ? -2.928 -19.891 -3.873 1 98.19 169 ILE A C 1
ATOM 1375 O O . ILE A 1 169 ? -2.623 -20.891 -4.512 1 98.19 169 ILE A O 1
ATOM 1379 N N . GLN A 1 170 ? -2.811 -18.688 -4.355 1 97.31 170 GLN A N 1
ATOM 1380 C CA . GLN A 1 170 ? -2.346 -18.484 -5.723 1 97.31 170 GLN A CA 1
ATOM 1381 C C . GLN A 1 170 ? -0.917 -18.984 -5.898 1 97.31 170 GLN A C 1
ATOM 1383 O O . GLN A 1 170 ? -0.602 -19.641 -6.898 1 97.31 170 GLN A O 1
ATOM 1388 N N . SER A 1 171 ? -0.064 -18.688 -4.969 1 97.94 171 SER A N 1
ATOM 1389 C CA . SER A 1 171 ? 1.319 -19.141 -5.047 1 97.94 171 SER A CA 1
ATOM 1390 C C . SER A 1 171 ? 1.397 -20.672 -5.055 1 97.94 171 SER A C 1
ATOM 1392 O O . SER A 1 171 ? 2.16 -21.25 -5.828 1 97.94 171 SER A O 1
ATOM 1394 N N . ILE A 1 172 ? 0.582 -21.25 -4.238 1 97.88 172 ILE A N 1
ATOM 1395 C CA . ILE A 1 172 ? 0.54 -22.719 -4.141 1 97.88 172 ILE A CA 1
ATOM 1396 C C . ILE A 1 172 ? 0.028 -23.297 -5.453 1 97.88 172 ILE A C 1
ATOM 1398 O O . ILE A 1 172 ? 0.625 -24.234 -6 1 97.88 172 ILE A O 1
ATOM 1402 N N . ASP A 1 173 ? -1.054 -22.766 -5.977 1 96.56 173 ASP A N 1
ATOM 1403 C CA . ASP A 1 173 ? -1.659 -23.266 -7.207 1 96.56 173 ASP A CA 1
ATOM 1404 C C . ASP A 1 173 ? -0.694 -23.141 -8.383 1 96.56 173 ASP A C 1
ATOM 1406 O O . ASP A 1 173 ? -0.574 -24.062 -9.195 1 96.56 173 ASP A O 1
ATOM 1410 N N . ILE A 1 174 ? -0.037 -22.016 -8.461 1 94.56 174 ILE A N 1
ATOM 1411 C CA . ILE A 1 174 ? 0.896 -21.781 -9.555 1 94.56 174 ILE A CA 1
ATOM 1412 C C . ILE A 1 174 ? 2.066 -22.766 -9.461 1 94.56 174 ILE A C 1
ATOM 1414 O O . ILE A 1 174 ? 2.443 -23.391 -10.453 1 94.56 174 ILE A O 1
ATOM 1418 N N . LEU A 1 175 ? 2.564 -22.953 -8.289 1 94.5 175 LEU A N 1
ATOM 1419 C CA . LEU A 1 175 ? 3.67 -23.891 -8.078 1 94.5 175 LEU A CA 1
ATOM 1420 C C . LEU A 1 175 ? 3.25 -25.312 -8.406 1 94.5 175 LEU A C 1
ATOM 1422 O O . LEU A 1 175 ? 3.98 -26.047 -9.086 1 94.5 175 LEU A O 1
ATOM 1426 N N . ASP A 1 176 ? 2.113 -25.672 -7.945 1 94.12 176 ASP A N 1
ATOM 1427 C CA . ASP A 1 176 ? 1.615 -27.031 -8.109 1 94.12 176 ASP A CA 1
ATOM 1428 C C . ASP A 1 176 ? 1.415 -27.375 -9.586 1 94.12 176 ASP A C 1
ATOM 1430 O O . ASP A 1 176 ? 1.845 -28.438 -10.047 1 94.12 176 ASP A O 1
ATOM 1434 N N . ILE A 1 177 ? 0.81 -26.5 -10.312 1 90.56 177 ILE A N 1
ATOM 1435 C CA . ILE A 1 177 ? 0.519 -26.734 -11.727 1 90.56 177 ILE A CA 1
ATOM 1436 C C . ILE A 1 177 ? 1.819 -26.75 -12.523 1 90.56 177 ILE A C 1
ATOM 1438 O O . ILE A 1 177 ? 2.012 -27.609 -13.391 1 90.56 177 ILE A O 1
ATOM 1442 N N . LYS A 1 178 ? 2.748 -25.859 -12.219 1 87 178 LYS A N 1
ATOM 1443 C CA . LYS A 1 178 ? 3.996 -25.766 -12.969 1 87 178 LYS A CA 1
ATOM 1444 C C . LYS A 1 178 ? 4.898 -26.953 -12.672 1 87 178 LYS A C 1
ATOM 1446 O O . LYS A 1 178 ? 5.551 -27.484 -13.578 1 87 178 LYS A O 1
ATOM 1451 N N . PHE A 1 179 ? 4.91 -27.406 -11.484 1 85.12 179 PHE A N 1
ATOM 1452 C CA . PHE A 1 179 ? 5.738 -28.562 -11.141 1 85.12 179 PHE A CA 1
ATOM 1453 C C . PHE A 1 179 ? 5.078 -29.859 -11.594 1 85.12 179 PHE A C 1
ATOM 1455 O O . PHE A 1 179 ? 5.766 -30.844 -11.883 1 85.12 179 PHE A O 1
ATOM 1462 N N . GLY A 1 180 ? 3.799 -29.812 -11.609 1 84.38 180 GLY A N 1
ATOM 1463 C CA . GLY A 1 180 ? 3.1 -30.969 -12.148 1 84.38 180 GLY A CA 1
ATOM 1464 C C . GLY A 1 180 ? 3.441 -31.25 -13.602 1 84.38 180 GLY A C 1
ATOM 1465 O O . GLY A 1 180 ? 3.5 -32.406 -14.016 1 84.38 180 GLY A O 1
ATOM 1466 N N . SER A 1 181 ? 3.717 -30.234 -14.312 1 81.06 181 SER A N 1
ATOM 1467 C CA . SER A 1 181 ? 4.074 -30.375 -15.719 1 81.06 181 SER A CA 1
ATOM 1468 C C . SER A 1 181 ? 5.418 -31.078 -15.883 1 81.06 181 SER A C 1
ATOM 1470 O O . SER A 1 181 ? 5.676 -31.703 -16.906 1 81.06 181 SER A O 1
ATOM 1472 N N . ILE A 1 182 ? 6.23 -30.969 -14.898 1 81.19 182 ILE A N 1
ATOM 1473 C CA . ILE A 1 182 ? 7.555 -31.578 -14.938 1 81.19 182 ILE A CA 1
ATOM 1474 C C . ILE A 1 182 ? 7.414 -33.094 -14.953 1 81.19 182 ILE A C 1
ATOM 1476 O O . ILE A 1 182 ? 8.211 -33.781 -15.586 1 81.19 182 ILE A O 1
ATOM 1480 N N . ASN A 1 183 ? 6.426 -33.562 -14.266 1 80.38 183 ASN A N 1
ATOM 1481 C CA . ASN A 1 183 ? 6.176 -35 -14.266 1 80.38 183 ASN A CA 1
ATOM 1482 C C . ASN A 1 183 ? 5.926 -35.5 -15.672 1 80.38 183 ASN A C 1
ATOM 1484 O O . ASN A 1 183 ? 6.324 -36.625 -16 1 80.38 183 ASN A O 1
ATOM 1488 N N . ASN A 1 184 ? 5.348 -34.688 -16.469 1 80.69 184 ASN A N 1
ATOM 1489 C CA . ASN A 1 184 ? 5.031 -35.062 -17.844 1 80.69 184 ASN A CA 1
ATOM 1490 C C . ASN A 1 184 ? 6.195 -34.781 -18.781 1 80.69 184 ASN A C 1
ATOM 1492 O O . ASN A 1 184 ? 6.328 -35.406 -19.828 1 80.69 184 ASN A O 1
ATOM 1496 N N . ASN A 1 185 ? 6.992 -33.812 -18.406 1 84.69 185 ASN A N 1
ATOM 1497 C CA . ASN A 1 185 ? 8.164 -33.406 -19.188 1 84.69 185 ASN A CA 1
ATOM 1498 C C . ASN A 1 185 ? 9.359 -33.125 -18.281 1 84.69 185 ASN A C 1
ATOM 1500 O O . ASN A 1 185 ? 9.672 -31.953 -18.031 1 84.69 185 ASN A O 1
ATOM 1504 N N . PRO A 1 186 ? 10.086 -34.062 -17.984 1 85.19 186 PRO A N 1
ATOM 1505 C CA . PRO A 1 186 ? 11.188 -33.938 -17.031 1 85.19 186 PRO A CA 1
ATOM 1506 C C . PRO A 1 186 ? 12.25 -32.938 -17.484 1 85.19 186 PRO A C 1
ATOM 1508 O O . PRO A 1 186 ? 13.008 -32.438 -16.656 1 85.19 186 PRO A O 1
ATOM 1511 N N . ASP A 1 187 ? 12.336 -32.656 -18.797 1 83.75 187 ASP A N 1
ATOM 1512 C CA . ASP A 1 187 ? 13.336 -31.75 -19.328 1 83.75 187 ASP A CA 1
ATOM 1513 C C . ASP A 1 187 ? 13.109 -30.328 -18.781 1 83.75 187 ASP A C 1
ATOM 1515 O O . ASP A 1 187 ? 14.031 -29.516 -18.781 1 83.75 187 ASP A O 1
ATOM 1519 N N . LEU A 1 188 ? 11.898 -30.188 -18.375 1 82 188 LEU A N 1
ATOM 1520 C CA . LEU A 1 188 ? 11.547 -28.859 -17.844 1 82 188 LEU A CA 1
ATOM 1521 C C . LEU A 1 188 ? 12.297 -28.578 -16.547 1 82 188 LEU A C 1
ATOM 1523 O O . LEU A 1 188 ? 12.469 -27.422 -16.172 1 82 188 LEU A O 1
ATOM 1527 N N . LEU A 1 189 ? 12.688 -29.625 -15.867 1 81.94 189 LEU A N 1
ATOM 1528 C CA . LEU A 1 189 ? 13.367 -29.469 -14.578 1 81.94 189 LEU A CA 1
ATOM 1529 C C . LEU A 1 189 ? 14.648 -28.656 -14.734 1 81.94 189 LEU A C 1
ATOM 1531 O O . LEU A 1 189 ? 15.031 -27.922 -13.828 1 81.94 189 LEU A O 1
ATOM 1535 N N . THR A 1 190 ? 15.211 -28.766 -15.906 1 84.31 190 THR A N 1
ATOM 1536 C CA . THR A 1 190 ? 16.484 -28.078 -16.125 1 84.31 190 THR A CA 1
ATOM 1537 C C . THR A 1 190 ? 16.297 -26.875 -17.047 1 84.31 190 THR A C 1
ATOM 1539 O O . THR A 1 190 ? 17.266 -26.234 -17.438 1 84.31 190 THR A O 1
ATOM 1542 N N . ASP A 1 191 ? 15.102 -26.641 -17.406 1 86.75 191 ASP A N 1
ATOM 1543 C CA . ASP A 1 191 ? 14.812 -25.531 -18.328 1 86.75 191 ASP A CA 1
ATOM 1544 C C . ASP A 1 191 ? 14.781 -24.203 -17.578 1 86.75 191 ASP A C 1
ATOM 1546 O O . ASP A 1 191 ? 13.812 -23.891 -16.891 1 86.75 191 ASP A O 1
ATOM 1550 N N . THR A 1 192 ? 15.68 -23.422 -17.812 1 88.62 192 THR A N 1
ATOM 1551 C CA . THR A 1 192 ? 15.82 -22.141 -17.125 1 88.62 192 THR A CA 1
ATOM 1552 C C . THR A 1 192 ? 14.719 -21.172 -17.531 1 88.62 192 THR A C 1
ATOM 1554 O O . THR A 1 192 ? 14.25 -20.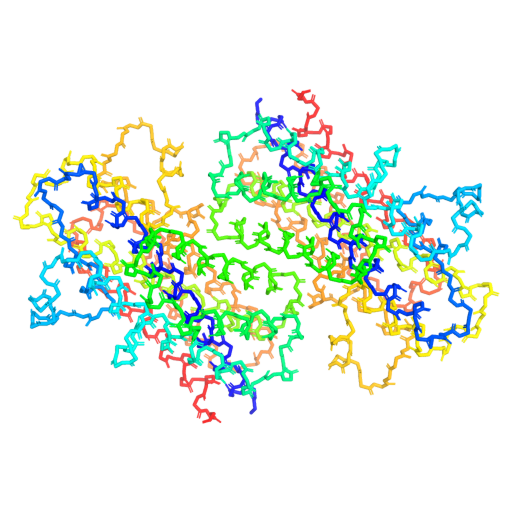375 -16.719 1 88.62 192 THR A O 1
ATOM 1557 N N . THR A 1 193 ? 14.32 -21.281 -18.703 1 86.75 193 THR A N 1
ATOM 1558 C CA . THR A 1 193 ? 13.273 -20.406 -19.203 1 86.75 193 THR A CA 1
ATOM 1559 C C . THR A 1 193 ? 11.938 -20.703 -18.531 1 86.75 193 THR A C 1
ATOM 1561 O O . THR A 1 193 ? 11.148 -19.797 -18.266 1 86.75 193 THR A O 1
ATOM 1564 N N . TYR A 1 194 ? 11.812 -21.969 -18.281 1 86.88 194 TYR A N 1
ATOM 1565 C CA . TYR A 1 194 ? 10.602 -22.438 -17.609 1 86.88 194 TYR A CA 1
ATOM 1566 C C . TYR A 1 194 ? 10.477 -21.828 -16.219 1 86.88 194 TYR A C 1
ATOM 1568 O O . TYR A 1 194 ? 9.43 -21.266 -15.875 1 86.88 194 TYR A O 1
ATOM 1576 N N . TRP A 1 195 ? 11.5 -21.781 -15.469 1 91 195 TRP A N 1
ATOM 1577 C CA . TRP A 1 195 ? 11.5 -21.25 -14.109 1 91 195 TRP A CA 1
ATOM 1578 C C . TRP A 1 195 ? 11.461 -19.719 -14.117 1 91 195 TRP A C 1
ATOM 1580 O O . TRP A 1 195 ? 10.828 -19.109 -13.25 1 91 195 TRP A O 1
ATOM 1590 N N . LYS A 1 196 ? 12.094 -19.203 -15.102 1 91.38 196 LYS A N 1
ATOM 1591 C CA . LYS A 1 196 ? 12.016 -17.766 -15.266 1 91.38 196 LYS A CA 1
ATOM 1592 C C . LYS A 1 196 ? 10.57 -17.297 -15.445 1 91.38 196 LYS A C 1
ATOM 1594 O O . LYS A 1 196 ? 10.125 -16.359 -14.789 1 91.38 196 LYS A O 1
ATOM 1599 N N . HIS A 1 197 ? 9.852 -17.984 -16.25 1 88.75 197 HIS A N 1
ATOM 1600 C CA . HIS A 1 197 ? 8.461 -17.641 -16.531 1 88.75 197 HIS A CA 1
ATOM 1601 C C . HIS A 1 197 ? 7.594 -17.797 -15.281 1 88.75 197 HIS A C 1
ATOM 1603 O O . HIS A 1 197 ? 6.711 -16.984 -15.031 1 88.75 197 HIS A O 1
ATOM 1609 N N . LEU A 1 198 ? 7.852 -18.844 -14.57 1 91.25 198 LEU A N 1
ATOM 1610 C CA . LEU A 1 198 ? 7.109 -19.062 -13.328 1 91.25 198 LEU A CA 1
ATOM 1611 C C . LEU A 1 198 ? 7.344 -17.906 -12.352 1 91.25 198 LEU A C 1
ATOM 1613 O O . LEU A 1 198 ? 6.391 -17.344 -11.812 1 91.25 198 LEU A O 1
ATOM 1617 N N . LEU A 1 199 ? 8.562 -17.562 -12.18 1 94.69 199 LEU A N 1
ATOM 1618 C CA . LEU A 1 199 ? 8.938 -16.516 -11.227 1 94.69 199 LEU A CA 1
ATOM 1619 C C . LEU A 1 199 ? 8.414 -15.156 -11.695 1 94.69 199 LEU A C 1
ATOM 1621 O O . LEU A 1 199 ? 7.992 -14.336 -10.875 1 94.69 199 LEU A O 1
ATOM 1625 N N . GLN A 1 200 ? 8.438 -14.938 -12.961 1 92.94 200 GLN A N 1
ATOM 1626 C CA . GLN A 1 200 ? 7.875 -13.703 -13.508 1 92.94 200 GLN A CA 1
ATOM 1627 C C . GLN A 1 200 ? 6.371 -13.633 -13.258 1 92.94 200 GLN A C 1
ATOM 1629 O O . GLN A 1 200 ? 5.836 -12.57 -12.93 1 92.94 200 GLN A O 1
ATOM 1634 N N . SER A 1 201 ? 5.707 -14.734 -13.375 1 91.38 201 SER A N 1
ATOM 1635 C CA . SER A 1 201 ? 4.262 -14.805 -13.164 1 91.38 201 SER A CA 1
ATOM 1636 C C . SER A 1 201 ? 3.898 -14.469 -11.719 1 91.38 201 SER A C 1
ATOM 1638 O O . SER A 1 201 ? 2.83 -13.906 -11.461 1 91.38 201 SER A O 1
ATOM 1640 N N . LEU A 1 202 ? 4.844 -14.711 -10.836 1 93.75 202 LEU A N 1
ATOM 1641 C CA . LEU A 1 202 ? 4.605 -14.453 -9.414 1 93.75 202 LEU A CA 1
ATOM 1642 C C . LEU A 1 202 ? 5.219 -13.125 -8.992 1 93.75 202 LEU A C 1
ATOM 1644 O O . LEU A 1 202 ? 5.055 -12.695 -7.848 1 93.75 202 LEU A O 1
ATOM 1648 N N . GLY A 1 203 ? 5.895 -12.523 -9.883 1 92.38 203 GLY A N 1
ATOM 1649 C CA . GLY A 1 203 ? 6.566 -11.273 -9.555 1 92.38 203 GLY A CA 1
ATOM 1650 C C . GLY A 1 203 ? 7.801 -11.469 -8.695 1 92.38 203 GLY A C 1
ATOM 1651 O O . GLY A 1 203 ? 8.172 -10.586 -7.922 1 92.38 203 GLY A O 1
ATOM 1652 N N . GLY A 1 204 ? 8.484 -12.633 -8.797 1 95.06 204 GLY A N 1
ATOM 1653 C CA . GLY A 1 204 ? 9.578 -12.938 -7.887 1 95.06 204 GLY A CA 1
ATOM 1654 C C . GLY A 1 204 ? 10.914 -13.078 -8.586 1 95.06 204 GLY A C 1
ATOM 1655 O O . GLY A 1 204 ? 11.922 -13.391 -7.945 1 95.06 204 GLY A O 1
ATOM 1656 N N . TYR A 1 205 ? 10.953 -12.828 -9.922 1 94 205 TYR A N 1
ATOM 1657 C CA . TYR A 1 205 ? 12.156 -13.102 -10.703 1 94 205 TYR A CA 1
ATOM 1658 C C . TYR A 1 205 ? 13.305 -12.203 -10.266 1 94 205 TYR A C 1
ATOM 1660 O O . TYR A 1 205 ? 14.43 -12.672 -10.078 1 94 205 TYR A O 1
ATOM 1668 N N . GLU A 1 206 ? 13.047 -10.969 -10.094 1 92 206 GLU A N 1
ATOM 1669 C CA . GLU A 1 206 ? 14.109 -10.039 -9.727 1 92 206 GLU A CA 1
ATOM 1670 C C . GLU A 1 206 ? 14.68 -10.367 -8.352 1 92 206 GLU A C 1
ATOM 1672 O O . GLU A 1 206 ? 15.891 -10.312 -8.141 1 92 206 GLU A O 1
ATOM 1677 N N . LEU A 1 207 ? 13.844 -10.688 -7.43 1 93.69 207 LEU A N 1
ATOM 1678 C CA . LEU A 1 207 ? 14.312 -11.086 -6.105 1 93.69 207 LEU A CA 1
ATOM 1679 C C . LEU A 1 207 ? 15.141 -12.359 -6.184 1 93.69 207 LEU A C 1
ATOM 1681 O O . LEU A 1 207 ? 16.156 -12.492 -5.492 1 93.69 207 LEU A O 1
ATOM 1685 N N . TYR A 1 208 ? 14.68 -13.258 -7.031 1 96.25 208 TYR A N 1
ATOM 1686 C CA . TYR A 1 208 ? 15.406 -14.516 -7.199 1 96.25 208 TYR A CA 1
ATOM 1687 C C . TYR A 1 208 ? 16.844 -14.258 -7.625 1 96.25 208 TYR A C 1
ATOM 1689 O O . TYR A 1 208 ? 17.781 -14.812 -7.043 1 96.25 208 TYR A O 1
ATOM 1697 N N . LEU A 1 209 ? 17 -13.383 -8.625 1 93.06 209 LEU A N 1
ATOM 1698 C CA . LEU A 1 209 ? 18.328 -13.078 -9.156 1 93.0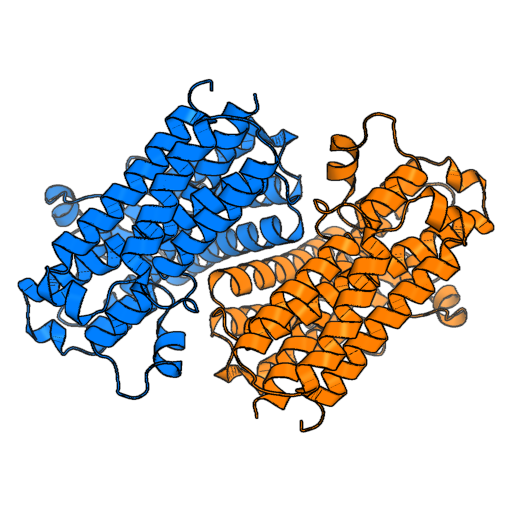6 209 LEU A CA 1
ATOM 1699 C C . LEU A 1 209 ? 19.219 -12.469 -8.078 1 93.06 209 LEU A C 1
ATOM 1701 O O . LEU A 1 209 ? 20.422 -12.719 -8.047 1 93.06 209 LEU A O 1
ATOM 1705 N N . LYS A 1 210 ? 18.656 -11.781 -7.223 1 89.62 210 LYS A N 1
ATOM 1706 C CA . LYS A 1 210 ? 19.406 -11.109 -6.16 1 89.62 210 LYS A CA 1
ATOM 1707 C C . LYS A 1 210 ? 19.75 -12.086 -5.035 1 89.62 210 LYS A C 1
ATOM 1709 O O . LYS A 1 210 ? 20.797 -11.953 -4.391 1 89.62 210 LYS A O 1
ATOM 1714 N N . THR A 1 211 ? 18.938 -13.023 -4.809 1 93.56 211 THR A N 1
ATOM 1715 C CA . THR A 1 211 ? 19.016 -13.883 -3.635 1 93.56 211 THR A CA 1
ATOM 1716 C C . THR A 1 211 ? 19.859 -15.117 -3.932 1 93.56 211 THR A C 1
ATOM 1718 O O . THR A 1 211 ? 20.641 -15.562 -3.082 1 93.56 211 THR A O 1
ATOM 1721 N N . TYR A 1 212 ? 19.594 -15.57 -5.188 1 92.38 212 TYR A N 1
ATOM 1722 C CA . TYR A 1 212 ? 20.234 -16.844 -5.523 1 92.38 212 TYR A CA 1
ATOM 1723 C C . TYR A 1 212 ? 21.234 -16.656 -6.656 1 92.38 212 TYR A C 1
ATOM 1725 O O . TYR A 1 212 ? 20.875 -16.281 -7.77 1 92.38 212 TYR A O 1
ATOM 1733 N N . ARG A 1 213 ? 22.578 -16.875 -6.48 1 86.38 213 ARG A N 1
ATOM 1734 C CA . ARG A 1 213 ? 23.656 -16.562 -7.414 1 86.38 213 ARG A CA 1
ATOM 1735 C C . ARG A 1 213 ? 24 -17.781 -8.273 1 86.38 213 ARG A C 1
ATOM 1737 O O . ARG A 1 213 ? 24.688 -17.656 -9.289 1 86.38 213 ARG A O 1
ATOM 1744 N N . ASP A 1 214 ? 23.594 -18.859 -7.84 1 84.19 214 ASP A N 1
ATOM 1745 C CA . ASP A 1 214 ? 24.016 -20.094 -8.477 1 84.19 214 ASP A CA 1
ATOM 1746 C C . ASP A 1 214 ? 23.141 -20.438 -9.68 1 84.19 214 ASP A C 1
ATOM 1748 O O . ASP A 1 214 ? 23.141 -21.578 -10.148 1 84.19 214 ASP A O 1
ATOM 1752 N N . GLY A 1 215 ? 22.234 -19.578 -10.156 1 85.5 215 GLY A N 1
ATOM 1753 C CA . GLY A 1 215 ? 21.422 -19.828 -11.328 1 85.5 215 GLY A CA 1
ATOM 1754 C C . GLY A 1 215 ? 19.984 -20.203 -10.992 1 85.5 215 GLY A C 1
ATOM 1755 O O . GLY A 1 215 ? 19.609 -20.25 -9.812 1 85.5 215 GLY A O 1
ATOM 1756 N N . LEU A 1 216 ? 19.203 -20.453 -12.039 1 91.25 216 LEU A N 1
ATOM 1757 C CA . LEU A 1 216 ? 17.797 -20.781 -11.898 1 91.25 216 LEU A CA 1
ATOM 1758 C C . LEU A 1 216 ? 17.609 -22.281 -11.703 1 91.25 216 LEU A C 1
ATOM 1760 O O . LEU A 1 216 ? 17.75 -23.062 -12.648 1 91.25 216 LEU A O 1
ATOM 1764 N N . GLU A 1 217 ? 17.375 -22.703 -10.492 1 91.75 217 GLU A N 1
ATOM 1765 C CA . GLU A 1 217 ? 17.188 -24.094 -10.117 1 91.75 217 GLU A CA 1
ATOM 1766 C C . GLU A 1 217 ? 15.844 -24.312 -9.43 1 91.75 217 GLU A C 1
ATOM 1768 O O . GLU A 1 217 ? 15.398 -23.469 -8.648 1 91.75 217 GLU A O 1
ATOM 1773 N N . ALA A 1 218 ? 15.266 -25.484 -9.672 1 90.81 218 ALA A N 1
ATOM 1774 C CA . ALA A 1 218 ? 13.961 -25.844 -9.109 1 90.81 218 ALA A CA 1
ATOM 1775 C C . ALA A 1 218 ? 13.969 -25.734 -7.59 1 90.81 218 ALA A C 1
ATOM 1777 O O . ALA A 1 218 ? 13.008 -25.25 -6.988 1 90.81 218 ALA A O 1
ATOM 1778 N N . HIS A 1 219 ? 15.047 -26.156 -7.039 1 92.62 219 HIS A N 1
ATOM 1779 C CA . HIS A 1 219 ? 15.18 -26.156 -5.59 1 92.62 219 HIS A CA 1
ATOM 1780 C C . HIS A 1 219 ? 15.078 -24.734 -5.023 1 92.62 219 HIS A C 1
ATOM 1782 O O . HIS A 1 219 ? 14.406 -24.516 -4.016 1 92.62 219 HIS A O 1
ATOM 1788 N N . ASN A 1 220 ? 15.75 -23.797 -5.66 1 95.81 220 ASN A N 1
ATOM 1789 C CA . ASN A 1 220 ? 15.734 -22.406 -5.219 1 95.81 220 ASN A CA 1
ATOM 1790 C C . ASN A 1 220 ? 14.375 -21.75 -5.461 1 95.8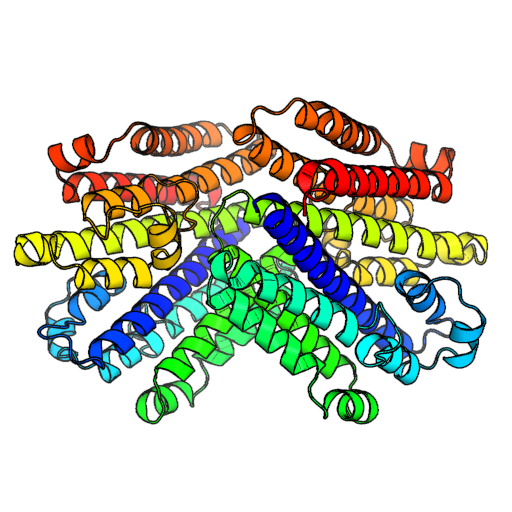1 220 ASN A C 1
ATOM 1792 O O . ASN A 1 220 ? 13.93 -20.922 -4.676 1 95.81 220 ASN A O 1
ATOM 1796 N N . VAL A 1 221 ? 13.703 -22.125 -6.52 1 96 221 VAL A N 1
ATOM 1797 C CA . VAL A 1 221 ? 12.375 -21.609 -6.828 1 96 221 VAL A CA 1
ATOM 1798 C C . VAL A 1 221 ? 11.391 -22.031 -5.734 1 96 221 VAL A C 1
ATOM 1800 O O . VAL A 1 221 ? 10.625 -21.203 -5.234 1 96 221 VAL A O 1
ATOM 1803 N N . LEU A 1 222 ? 11.516 -23.297 -5.359 1 95.75 222 LEU A N 1
ATOM 1804 C CA . LEU A 1 222 ? 10.664 -23.812 -4.297 1 95.75 222 LEU A CA 1
ATOM 1805 C C . LEU A 1 222 ? 10.922 -23.078 -2.982 1 95.75 222 LEU A C 1
ATOM 1807 O O . LEU A 1 222 ? 9.977 -22.719 -2.275 1 95.75 222 LEU A O 1
ATOM 1811 N N . GLU A 1 223 ? 12.125 -22.875 -2.697 1 97.25 223 GLU A N 1
ATOM 1812 C CA . GLU A 1 223 ? 12.484 -22.172 -1.472 1 97.25 223 GLU A CA 1
ATOM 1813 C C . GLU A 1 223 ? 11.922 -20.75 -1.461 1 97.25 223 GLU A C 1
ATOM 1815 O O . GLU A 1 223 ? 11.344 -20.312 -0.466 1 97.25 223 GLU A O 1
ATOM 1820 N N . GLN A 1 224 ? 12.109 -20.047 -2.537 1 97.69 224 GLN A N 1
ATOM 1821 C CA . GLN A 1 224 ? 11.656 -18.656 -2.588 1 97.69 224 GLN A CA 1
ATOM 1822 C C . GLN A 1 224 ? 10.141 -18.562 -2.459 1 97.69 224 GLN A C 1
ATOM 1824 O O . GLN A 1 224 ? 9.625 -17.766 -1.679 1 97.69 224 GLN A O 1
ATOM 1829 N N . VAL A 1 225 ? 9.438 -19.438 -3.182 1 98 225 VAL A N 1
ATOM 1830 C CA . VAL A 1 225 ? 7.988 -19.297 -3.293 1 98 225 VAL A CA 1
ATOM 1831 C C . VAL A 1 225 ? 7.324 -19.797 -2.012 1 98 225 VAL A C 1
ATOM 1833 O O . VAL A 1 225 ? 6.281 -19.281 -1.607 1 98 225 VAL A O 1
ATOM 1836 N N . ILE A 1 226 ? 7.973 -20.703 -1.298 1 98.25 226 ILE A N 1
ATOM 1837 C CA . ILE A 1 226 ? 7.32 -21.297 -0.138 1 98.25 226 ILE A CA 1
ATOM 1838 C C . ILE A 1 226 ? 7.898 -20.703 1.144 1 98.25 226 ILE A C 1
ATOM 1840 O O . ILE A 1 226 ? 7.156 -20.328 2.057 1 98.25 226 ILE A O 1
ATOM 1844 N N . LEU A 1 227 ? 9.219 -20.484 1.208 1 98.06 227 LEU A N 1
ATOM 1845 C CA . LEU A 1 227 ? 9.875 -20.359 2.504 1 98.06 227 LEU A CA 1
ATOM 1846 C C . LEU A 1 227 ? 10.516 -18.984 2.664 1 98.06 227 LEU A C 1
ATOM 1848 O O . LEU A 1 227 ? 10.992 -18.641 3.748 1 98.06 227 LEU A O 1
ATOM 1852 N N . ASN A 1 228 ? 10.602 -18.172 1.663 1 97.44 228 ASN A N 1
ATOM 1853 C CA . ASN A 1 228 ? 11.352 -16.922 1.705 1 97.44 228 ASN A CA 1
ATOM 1854 C C . ASN A 1 228 ? 10.523 -15.797 2.326 1 97.44 228 ASN A C 1
ATOM 1856 O O . ASN A 1 228 ? 9.539 -15.352 1.744 1 97.44 228 ASN A O 1
ATOM 1860 N N . ASN A 1 229 ? 10.977 -15.203 3.412 1 95.69 229 ASN A N 1
ATOM 1861 C CA . ASN A 1 229 ? 10.242 -14.18 4.152 1 95.69 229 ASN A CA 1
ATOM 1862 C C . ASN A 1 229 ? 10.336 -12.82 3.465 1 95.69 229 ASN A C 1
ATOM 1864 O O . ASN A 1 229 ? 9.586 -11.898 3.797 1 95.69 229 ASN A O 1
ATOM 1868 N N . ASP A 1 230 ? 11.219 -12.719 2.516 1 95.38 230 ASP A N 1
ATOM 1869 C CA . ASP A 1 230 ? 11.406 -11.43 1.869 1 95.38 230 ASP A CA 1
ATOM 1870 C C . ASP A 1 230 ? 10.617 -11.344 0.564 1 95.38 230 ASP A C 1
ATOM 1872 O O . ASP A 1 230 ? 10.508 -10.273 -0.035 1 95.38 230 ASP A O 1
ATOM 1876 N N . PHE A 1 231 ? 10.133 -12.492 0.064 1 97.38 231 PHE A N 1
ATOM 1877 C CA . PHE A 1 231 ? 9.305 -12.5 -1.139 1 97.38 231 PHE A CA 1
ATOM 1878 C C . PHE A 1 231 ? 7.844 -12.25 -0.792 1 97.38 231 PHE A C 1
ATOM 1880 O O . PHE A 1 231 ? 7.195 -13.102 -0.173 1 97.38 231 PHE A O 1
ATOM 1887 N N . PRO A 1 232 ? 7.285 -11.172 -1.274 1 96.62 232 PRO A N 1
ATOM 1888 C CA . PRO A 1 232 ? 5.953 -10.758 -0.826 1 96.62 232 PRO A CA 1
ATOM 1889 C C . PRO A 1 232 ? 4.867 -11.766 -1.201 1 96.62 232 PRO A C 1
ATOM 1891 O O . PRO A 1 232 ? 3.752 -11.695 -0.675 1 96.62 232 PRO A O 1
ATOM 1894 N N . ARG A 1 233 ? 5.156 -12.695 -2.084 1 97.69 233 ARG A N 1
ATOM 1895 C CA . ARG A 1 233 ? 4.145 -13.648 -2.529 1 97.69 233 ARG A CA 1
ATOM 1896 C C . ARG A 1 233 ? 4.496 -15.07 -2.1 1 97.69 233 ARG A C 1
ATOM 1898 O O . ARG A 1 233 ? 3.918 -16.031 -2.6 1 97.69 233 ARG A O 1
ATOM 1905 N N . SER A 1 234 ? 5.496 -15.188 -1.2 1 98.5 234 SER A N 1
ATOM 1906 C CA . SER A 1 234 ? 5.793 -16.516 -0.669 1 98.5 234 SER A CA 1
ATOM 1907 C C . SER A 1 234 ? 4.691 -17 0.27 1 98.5 234 SER A C 1
ATOM 1909 O O . SER A 1 234 ? 3.982 -16.188 0.869 1 98.5 234 SER A O 1
ATOM 1911 N N . VAL A 1 235 ? 4.57 -18.266 0.386 1 98.69 235 VAL A N 1
ATOM 1912 C CA . VAL A 1 235 ? 3.535 -18.844 1.233 1 98.69 235 VAL A CA 1
ATOM 1913 C C . VAL A 1 235 ? 3.791 -18.484 2.691 1 98.69 235 VAL A C 1
ATOM 1915 O O . VAL A 1 235 ? 2.877 -18.047 3.398 1 98.69 235 VAL A O 1
ATOM 1918 N N . ILE A 1 236 ? 5.008 -18.547 3.133 1 98.69 236 ILE A N 1
ATOM 1919 C CA . ILE A 1 236 ? 5.332 -18.266 4.527 1 98.69 236 ILE A CA 1
ATOM 1920 C C . ILE A 1 236 ? 5.078 -16.797 4.84 1 98.69 236 ILE A C 1
ATOM 1922 O O . ILE A 1 236 ? 4.574 -16.453 5.91 1 98.69 236 ILE A O 1
ATOM 1926 N N . TYR A 1 237 ? 5.434 -15.93 3.936 1 98.25 237 TYR A N 1
ATOM 1927 C CA . TYR A 1 237 ? 5.184 -14.508 4.145 1 98.25 237 TYR A CA 1
ATOM 1928 C C . TYR A 1 237 ? 3.693 -14.234 4.312 1 98.25 237 TYR A C 1
ATOM 1930 O O . TYR A 1 237 ? 3.291 -13.477 5.195 1 98.25 237 TYR A O 1
ATOM 1938 N N . SER A 1 238 ? 2.92 -14.805 3.455 1 98.69 238 SER A N 1
ATOM 1939 C CA . SER A 1 238 ? 1.472 -14.633 3.504 1 98.69 238 SER A CA 1
ATOM 1940 C C . SER A 1 238 ? 0.896 -15.148 4.816 1 98.69 238 SER A C 1
ATOM 1942 O O . SER A 1 238 ? 0.087 -14.469 5.457 1 98.69 238 SER A O 1
ATOM 1944 N N . VAL A 1 239 ? 1.349 -16.266 5.227 1 98.75 239 VAL A N 1
ATOM 1945 C CA . VAL A 1 239 ? 0.82 -16.875 6.441 1 98.75 239 VAL A CA 1
ATOM 1946 C C . VAL A 1 239 ? 1.249 -16.062 7.66 1 98.75 239 VAL A C 1
ATOM 1948 O O . VAL A 1 239 ? 0.474 -15.898 8.602 1 98.75 239 VAL A O 1
ATOM 1951 N N . ASN A 1 240 ? 2.455 -15.57 7.688 1 98.12 240 ASN A N 1
ATOM 1952 C CA . ASN A 1 240 ? 2.906 -14.68 8.75 1 98.12 240 ASN A CA 1
ATOM 1953 C C . ASN A 1 240 ? 2.012 -13.453 8.875 1 98.12 240 ASN A C 1
ATOM 1955 O O . ASN A 1 240 ? 1.729 -12.992 9.984 1 98.12 240 ASN A O 1
ATOM 1959 N N . ASN A 1 241 ? 1.638 -12.961 7.773 1 98.12 241 ASN A N 1
ATOM 1960 C CA . ASN A 1 241 ? 0.783 -11.781 7.805 1 98.12 241 ASN A CA 1
ATOM 1961 C C . ASN A 1 241 ? -0.639 -12.125 8.234 1 98.12 241 ASN A C 1
ATOM 1963 O O . ASN A 1 241 ? -1.291 -11.344 8.93 1 98.12 241 ASN A O 1
ATOM 1967 N N . ILE A 1 242 ? -1.127 -13.312 7.812 1 98.25 242 ILE A N 1
ATOM 1968 C CA . ILE A 1 242 ? -2.422 -13.758 8.312 1 98.25 242 ILE A CA 1
ATOM 1969 C C . ILE A 1 242 ? -2.391 -13.812 9.844 1 98.25 242 ILE A C 1
ATOM 1971 O O . ILE A 1 242 ? -3.303 -13.312 10.508 1 98.25 242 ILE A O 1
ATOM 1975 N N . GLN A 1 243 ? -1.325 -14.344 10.391 1 97.06 243 GLN A N 1
ATOM 1976 C CA . GLN A 1 243 ? -1.162 -14.43 11.836 1 97.06 243 GLN A CA 1
ATOM 1977 C C . GLN A 1 243 ? -1.114 -13.039 12.469 1 97.06 243 GLN A C 1
ATOM 1979 O O . GLN A 1 243 ? -1.782 -12.781 13.469 1 97.06 243 GLN A O 1
ATOM 1984 N N . ARG A 1 244 ? -0.379 -12.188 11.883 1 95.31 244 ARG A N 1
ATOM 1985 C CA . ARG A 1 244 ? -0.21 -10.836 12.398 1 95.31 244 ARG A CA 1
ATOM 1986 C C . ARG A 1 244 ? -1.549 -10.109 12.484 1 95.31 244 ARG A C 1
ATOM 1988 O O . ARG A 1 244 ? -1.881 -9.523 13.516 1 95.31 244 ARG A O 1
ATOM 1995 N N . TYR A 1 245 ? -2.271 -10.102 11.422 1 95.81 245 TYR A N 1
ATOM 1996 C CA . TYR A 1 245 ? -3.527 -9.359 11.375 1 95.81 245 TYR A CA 1
ATOM 1997 C C . TYR A 1 245 ? -4.598 -10.039 12.219 1 95.81 245 TYR A C 1
ATOM 1999 O O . TYR A 1 245 ? -5.469 -9.375 12.781 1 95.81 245 TYR A O 1
ATOM 2007 N N . PHE A 1 246 ? -4.5 -11.352 12.344 1 94.69 246 PHE A N 1
ATOM 2008 C CA . PHE A 1 246 ? -5.418 -12.047 13.234 1 94.69 246 PHE A CA 1
ATOM 2009 C C . PHE A 1 246 ? -5.141 -11.68 14.688 1 94.69 246 PHE A C 1
ATOM 2011 O O . PHE A 1 246 ? -6.07 -11.523 15.484 1 94.69 246 PHE A O 1
ATOM 2018 N N . ASP A 1 247 ? -3.879 -11.57 15.055 1 92.38 247 ASP A N 1
ATOM 2019 C CA . ASP A 1 247 ? -3.496 -11.188 16.406 1 92.38 247 ASP A CA 1
ATOM 2020 C C . ASP A 1 247 ? -4.035 -9.805 16.75 1 92.38 247 ASP A C 1
ATOM 2022 O O . ASP A 1 247 ? -4.367 -9.539 17.922 1 92.38 247 ASP A O 1
ATOM 2026 N N . ARG A 1 248 ? -4.117 -8.977 15.812 1 89.06 248 ARG A N 1
ATOM 2027 C CA . ARG A 1 248 ? -4.656 -7.637 16.031 1 89.06 248 ARG A CA 1
ATOM 2028 C C . ARG A 1 248 ? -6.148 -7.695 16.344 1 89.06 248 ARG A C 1
ATOM 2030 O O . ARG A 1 248 ? -6.668 -6.852 17.078 1 89.06 248 ARG A O 1
ATOM 2037 N N . LEU A 1 249 ? -6.867 -8.625 15.766 1 87.69 249 LEU A N 1
ATOM 2038 C CA . LEU A 1 249 ? -8.297 -8.781 16.016 1 87.69 249 LEU A CA 1
ATOM 2039 C C . LEU A 1 249 ? -8.555 -9.289 17.422 1 87.69 249 LEU A C 1
ATOM 2041 O O . LEU A 1 249 ? -9.594 -8.984 18.016 1 87.69 249 LEU A O 1
ATOM 2045 N N . LYS A 1 250 ? -7.781 -10.172 17.906 1 76.5 250 LYS A N 1
ATOM 2046 C CA . LYS A 1 250 ? -7.902 -10.75 19.234 1 76.5 250 LYS A CA 1
ATOM 2047 C C . LYS A 1 250 ? -7.898 -9.656 20.312 1 76.5 250 LYS A C 1
ATOM 2049 O O . LYS A 1 250 ? -8.648 -9.734 21.281 1 76.5 250 LYS A O 1
ATOM 2054 N N . LEU A 1 251 ? -7.098 -8.836 20.156 1 61.91 251 LEU A N 1
ATOM 2055 C CA . LEU A 1 251 ? -6.996 -7.762 21.141 1 61.91 251 LEU A CA 1
ATOM 2056 C C . LEU A 1 251 ? -8.328 -7.031 21.297 1 61.91 251 LEU A C 1
ATOM 2058 O O . LEU A 1 251 ? -8.625 -6.5 22.359 1 61.91 251 LEU A O 1
ATOM 2062 N N . ASP A 1 252 ? -9.078 -7.215 20.328 1 58.94 252 ASP A N 1
ATOM 2063 C CA . ASP A 1 252 ? -10.352 -6.5 20.359 1 58.94 252 ASP A CA 1
ATOM 2064 C C . ASP A 1 252 ? -11.477 -7.398 20.859 1 58.94 252 ASP A C 1
ATOM 2066 O O . ASP A 1 252 ? -12.539 -6.91 21.25 1 58.94 252 ASP A O 1
ATOM 2070 N N . SER A 1 253 ? -11.312 -8.797 20.656 1 58.03 253 SER A N 1
ATOM 2071 C CA . SER A 1 253 ? -12.453 -9.672 20.938 1 58.03 253 SER A CA 1
ATOM 2072 C C . SER A 1 253 ? -12.148 -10.641 22.062 1 58.03 253 SER A C 1
ATOM 2074 O O . SER A 1 253 ? -11.008 -11.055 22.25 1 58.03 253 SER A O 1
ATOM 2076 N N . SER A 1 254 ? -12.727 -10.672 23.281 1 50.81 254 SER A N 1
ATOM 2077 C CA . SER A 1 254 ? -12.672 -11.594 24.406 1 50.81 254 SER A CA 1
ATOM 2078 C C . SER A 1 254 ? -12.805 -13.039 23.938 1 50.81 254 SER A C 1
ATOM 2080 O O . SER A 1 254 ? -12.883 -13.953 24.75 1 50.81 254 SER A O 1
ATOM 2082 N N . MET A 1 255 ? -13.188 -13.484 22.812 1 51.91 255 MET A N 1
ATOM 2083 C CA . MET A 1 255 ? -14.047 -14.633 22.547 1 51.91 255 MET A CA 1
ATOM 2084 C C . MET A 1 255 ? -13.227 -15.906 22.375 1 51.91 255 MET A C 1
ATOM 2086 O O . MET A 1 255 ? -12.102 -15.859 21.875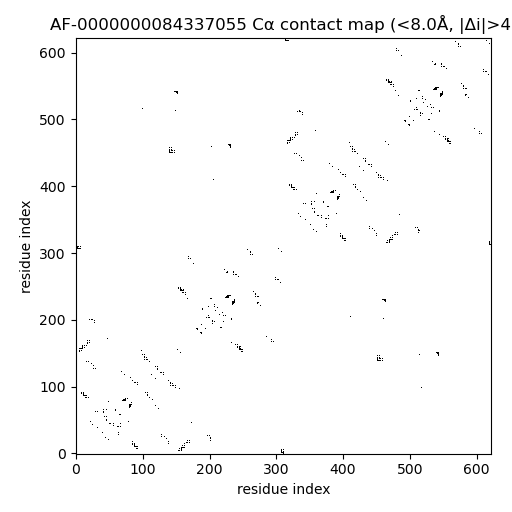 1 51.91 255 MET A O 1
ATOM 2090 N N . THR A 1 256 ? -13.523 -17.062 23.047 1 55.38 256 THR A N 1
ATOM 2091 C CA . THR A 1 256 ? -13.219 -18.484 22.922 1 55.38 256 THR A CA 1
ATOM 2092 C C . THR A 1 256 ? -12.93 -18.844 21.469 1 55.38 256 THR A C 1
ATOM 2094 O O . THR A 1 256 ? -12.031 -19.641 21.188 1 55.38 256 THR A O 1
ATOM 2097 N N . ASP A 1 257 ? -13.531 -18.219 20.5 1 63.25 257 ASP A N 1
ATOM 2098 C CA . ASP A 1 257 ? -13.422 -18.531 19.078 1 63.25 257 ASP A CA 1
ATOM 2099 C C . ASP A 1 257 ? -12.07 -18.078 18.531 1 63.25 257 ASP A C 1
ATOM 2101 O O . ASP A 1 257 ? -11.578 -18.656 17.547 1 63.25 257 ASP A O 1
ATOM 2105 N N . TYR A 1 258 ? -11.359 -17.422 19.297 1 79.5 258 TYR A N 1
ATOM 2106 C CA . TYR A 1 258 ? -10.039 -16.938 18.891 1 79.5 258 TYR A CA 1
ATOM 2107 C C . TYR A 1 258 ? -8.984 -18.016 19.047 1 79.5 258 TYR A C 1
ATOM 2109 O O . TYR A 1 258 ? -8.078 -18.141 18.203 1 79.5 258 TYR A O 1
ATOM 2117 N N . GLN A 1 259 ? -9.281 -18.922 19.922 1 83.88 259 GLN A N 1
ATOM 2118 C CA . GLN A 1 259 ? -8.258 -19.922 20.219 1 83.88 259 GLN A CA 1
ATOM 2119 C C . GLN A 1 259 ? -8.141 -20.953 19.109 1 83.88 259 GLN A C 1
ATOM 2121 O O . GLN A 1 259 ? -7.039 -21.328 18.719 1 83.88 259 GLN A O 1
ATOM 2126 N N . GLU A 1 260 ? -9.242 -21.422 18.609 1 87.44 260 GLU A N 1
ATOM 2127 C CA . GLU A 1 260 ? -9.227 -22.422 17.562 1 87.44 260 GLU A CA 1
ATOM 2128 C C . GLU A 1 260 ? -8.555 -21.891 16.297 1 87.44 260 GLU A C 1
ATOM 2130 O O . GLU A 1 260 ? -7.688 -22.562 15.719 1 87.44 260 GLU A O 1
ATOM 2135 N N . LEU A 1 261 ? -9 -20.75 15.906 1 91.44 261 LEU A N 1
ATOM 2136 C CA . LEU A 1 261 ? -8.414 -20.156 14.711 1 91.44 261 LEU A CA 1
ATOM 2137 C C . LEU A 1 261 ? -6.93 -19.875 14.914 1 91.44 261 LEU A C 1
ATOM 2139 O O . LEU A 1 261 ? -6.129 -20.078 14 1 91.44 261 LEU A O 1
ATOM 2143 N N . SER A 1 262 ? -6.613 -19.422 16.062 1 92.75 262 SER A N 1
ATOM 2144 C CA . SER A 1 262 ? -5.211 -19.188 16.391 1 92.75 262 SER A CA 1
ATOM 2145 C C . SER A 1 262 ? -4.395 -20.469 16.297 1 92.75 262 SER A C 1
ATOM 2147 O O . SER A 1 262 ? -3.256 -20.453 15.82 1 92.75 262 SER A O 1
ATOM 2149 N N . PHE A 1 263 ? -4.996 -21.531 16.656 1 93.88 263 PHE A N 1
ATOM 2150 C CA . PHE A 1 263 ? -4.34 -22.844 16.594 1 93.88 263 PHE A CA 1
ATOM 2151 C C . PHE A 1 263 ? -4.07 -23.234 15.148 1 93.88 263 PHE A C 1
ATOM 2153 O O . PHE A 1 263 ? -2.953 -23.625 14.812 1 93.88 263 PHE A O 1
ATOM 2160 N N . PHE A 1 264 ? -5.023 -23.125 14.305 1 95.5 264 PHE A N 1
ATOM 2161 C CA . PHE A 1 264 ? -4.883 -23.578 12.93 1 95.5 264 PHE A CA 1
ATOM 2162 C C . PHE A 1 264 ? -3.912 -22.688 12.164 1 95.5 264 PHE A C 1
ATOM 2164 O O . PHE A 1 264 ? -3.137 -23.172 11.336 1 95.5 264 PHE A O 1
ATOM 2171 N N . ILE A 1 265 ? -3.967 -21.359 12.414 1 97.25 265 ILE A N 1
ATOM 2172 C CA . ILE A 1 265 ? -3.025 -20.453 11.781 1 97.25 265 ILE A CA 1
ATOM 2173 C C . ILE A 1 265 ? -1.606 -20.766 12.25 1 97.25 265 ILE A C 1
ATOM 2175 O O . ILE A 1 265 ? -0.681 -20.859 11.438 1 97.25 265 ILE A O 1
ATOM 2179 N N . GLY A 1 266 ? -1.443 -20.938 13.539 1 97.06 266 GLY A N 1
ATOM 2180 C CA . GLY A 1 266 ? -0.15 -21.297 14.094 1 97.06 266 GLY A CA 1
ATOM 2181 C C . GLY A 1 266 ? 0.379 -22.625 13.586 1 97.06 266 GLY A C 1
ATOM 2182 O O . GLY A 1 266 ? 1.574 -22.766 13.312 1 97.06 266 GLY A O 1
ATOM 2183 N N . LYS A 1 267 ? -0.5 -23.594 13.484 1 97.25 267 LYS A N 1
ATOM 2184 C CA . LYS A 1 267 ? -0.134 -24.906 12.961 1 97.25 267 LYS A CA 1
ATOM 2185 C C . LYS A 1 267 ? 0.37 -24.797 11.523 1 97.25 267 LYS A C 1
ATOM 2187 O O . LYS A 1 267 ? 1.396 -25.391 11.172 1 97.25 267 LYS A O 1
ATOM 2192 N N . LEU A 1 268 ? -0.348 -24.062 10.711 1 98.31 268 LEU A N 1
ATOM 2193 C CA . LEU A 1 268 ? 0.055 -23.844 9.328 1 98.31 268 LEU A CA 1
ATOM 2194 C C . LEU A 1 268 ? 1.403 -23.141 9.25 1 98.31 268 LEU A C 1
ATOM 2196 O O . LEU A 1 268 ? 2.281 -23.547 8.484 1 98.31 268 LEU A O 1
ATOM 2200 N N . GLN A 1 269 ? 1.567 -22.078 10 1 98.25 269 GLN A N 1
ATOM 2201 C CA . GLN A 1 269 ? 2.82 -21.328 10.031 1 98.25 269 GLN A CA 1
ATOM 2202 C C . GLN A 1 269 ? 3.988 -22.219 10.43 1 98.25 269 GLN A C 1
ATOM 2204 O O . GLN A 1 269 ? 5.051 -22.188 9.805 1 98.25 269 GLN A O 1
ATOM 2209 N N . SER A 1 270 ? 3.787 -23.031 11.469 1 97.19 270 SER A N 1
ATOM 2210 C CA . SER A 1 270 ? 4.82 -23.938 11.953 1 97.19 270 SER A CA 1
ATOM 2211 C C . SER A 1 270 ? 5.152 -25.016 10.914 1 97.19 270 SER A C 1
ATOM 2213 O O . SER A 1 270 ? 6.32 -25.359 10.727 1 97.19 270 SER A O 1
ATOM 2215 N N . HIS A 1 271 ? 4.102 -25.516 10.25 1 96.75 271 HIS A N 1
ATOM 2216 C CA . HIS A 1 271 ? 4.273 -26.5 9.203 1 96.75 271 HIS A CA 1
ATOM 2217 C C . HIS A 1 271 ? 5.211 -26 8.109 1 96.75 271 HIS A C 1
ATOM 2219 O O . HIS A 1 271 ? 6.074 -26.734 7.633 1 96.75 271 HIS A O 1
ATOM 2225 N N . ILE A 1 272 ? 5.09 -24.75 7.75 1 98 272 ILE A N 1
ATOM 2226 C CA . ILE A 1 272 ? 5.898 -24.172 6.684 1 98 272 ILE A CA 1
ATOM 2227 C C . ILE A 1 272 ? 7.277 -23.797 7.223 1 98 272 ILE A C 1
ATOM 2229 O O . ILE A 1 272 ? 8.297 -24.141 6.621 1 98 272 ILE A O 1
ATOM 2233 N N . LYS A 1 273 ? 7.301 -23.156 8.367 1 96 273 LYS A N 1
ATOM 2234 C CA . LYS A 1 273 ? 8.523 -22.625 8.969 1 96 273 LYS A CA 1
ATOM 2235 C C . LYS A 1 273 ? 9.539 -23.734 9.211 1 96 273 LYS A C 1
ATOM 2237 O O . LYS A 1 273 ? 10.742 -23.516 9.055 1 96 273 LYS A O 1
ATOM 2242 N N . TYR A 1 274 ? 9.109 -24.859 9.523 1 94.25 274 TYR A N 1
ATOM 2243 C CA . TYR A 1 274 ? 10.023 -25.938 9.883 1 94.25 274 TYR A CA 1
ATOM 2244 C C . TYR A 1 274 ? 10.141 -26.953 8.758 1 94.25 274 TYR A C 1
ATOM 2246 O O . TYR A 1 274 ? 10.578 -28.078 8.984 1 94.25 274 TYR A O 1
ATOM 2254 N N . SER A 1 275 ? 9.719 -26.562 7.609 1 95.19 275 SER A N 1
ATOM 2255 C CA . SER A 1 275 ? 9.953 -27.375 6.414 1 95.19 275 SER A CA 1
ATOM 2256 C C . SER A 1 275 ? 11.266 -27 5.742 1 95.19 275 SER A C 1
ATOM 2258 O O . SER A 1 275 ? 11.82 -25.922 6.008 1 95.19 275 SER A O 1
ATOM 2260 N N . SER A 1 276 ? 11.781 -27.938 5.051 1 95.94 276 SER A N 1
ATOM 2261 C CA . SER A 1 276 ? 12.922 -27.719 4.16 1 95.94 276 SER A CA 1
ATOM 2262 C C . SER A 1 276 ? 12.609 -28.172 2.738 1 95.94 276 SER A C 1
ATOM 2264 O O . SER A 1 276 ? 11.719 -29 2.525 1 95.94 276 SER A O 1
ATOM 2266 N N . VAL A 1 277 ? 13.32 -27.578 1.817 1 95 277 VAL A N 1
ATOM 2267 C CA . VAL A 1 277 ? 13.086 -27.969 0.428 1 95 277 VAL A CA 1
ATOM 2268 C C . VAL A 1 277 ? 13.32 -29.469 0.259 1 95 277 VAL A C 1
ATOM 2270 O O . VAL A 1 277 ? 12.547 -30.141 -0.422 1 95 277 VAL A O 1
ATOM 2273 N N . LYS A 1 278 ? 14.375 -29.984 0.831 1 94.31 278 LYS A N 1
ATOM 2274 C CA . LYS A 1 278 ? 14.672 -31.406 0.766 1 94.31 278 LYS A CA 1
ATOM 2275 C C . LYS A 1 278 ? 13.531 -32.25 1.361 1 94.31 278 LYS A C 1
ATOM 2277 O O . LYS A 1 278 ? 13.133 -33.25 0.791 1 94.31 278 LYS A O 1
ATOM 2282 N N . GLY A 1 279 ? 13.047 -31.766 2.436 1 93.56 279 GLY A N 1
ATOM 2283 C CA . GLY A 1 279 ? 11.922 -32.438 3.061 1 93.56 279 GLY A CA 1
ATOM 2284 C C . GLY A 1 279 ? 10.672 -32.438 2.201 1 93.56 279 GLY A C 1
ATOM 2285 O O . GLY A 1 279 ? 9.992 -33.469 2.084 1 93.56 279 GLY A O 1
ATOM 2286 N N . ILE A 1 280 ? 10.359 -31.328 1.577 1 94 280 ILE A N 1
ATOM 2287 C CA . ILE A 1 280 ? 9.195 -31.156 0.709 1 94 280 ILE A CA 1
ATOM 2288 C C . ILE A 1 280 ? 9.312 -32.094 -0.484 1 94 280 ILE A C 1
ATOM 2290 O O . ILE A 1 280 ? 8.336 -32.781 -0.851 1 94 280 ILE A O 1
ATOM 2294 N N . GLN A 1 281 ? 10.484 -32.125 -1.039 1 89.38 281 GLN A N 1
ATOM 2295 C CA . GLN A 1 281 ? 10.727 -32.969 -2.203 1 89.38 281 GLN A CA 1
ATOM 2296 C C . GLN A 1 281 ? 10.602 -34.469 -1.84 1 89.38 281 GLN A C 1
ATOM 2298 O O . GLN A 1 281 ? 10.086 -35.25 -2.625 1 89.38 281 GLN A O 1
ATOM 2303 N N . ASN A 1 282 ? 11.086 -34.812 -0.701 1 90.25 282 ASN A N 1
ATOM 2304 C CA . ASN A 1 282 ? 11.023 -36.188 -0.244 1 90.25 282 ASN A CA 1
ATOM 2305 C C . ASN A 1 282 ? 9.586 -36.625 -0.02 1 90.25 282 ASN A C 1
ATOM 2307 O O . ASN A 1 282 ? 9.234 -37.781 -0.328 1 90.25 282 ASN A O 1
ATOM 2311 N N . ASP A 1 283 ? 8.773 -35.812 0.514 1 87.69 283 ASP A N 1
ATOM 2312 C CA . ASP A 1 283 ? 7.379 -36.125 0.801 1 87.69 283 ASP A CA 1
ATOM 2313 C C . ASP A 1 283 ? 6.531 -36.062 -0.468 1 87.69 283 ASP A C 1
ATOM 2315 O O . ASP A 1 283 ? 5.469 -36.688 -0.542 1 87.69 283 ASP A O 1
ATOM 2319 N N . GLY A 1 284 ? 7.004 -35.375 -1.478 1 91.75 284 GLY A N 1
ATOM 2320 C CA . GLY A 1 284 ? 6.227 -35.094 -2.676 1 91.75 284 GLY A CA 1
ATOM 2321 C C . GLY A 1 284 ? 5.637 -33.719 -2.699 1 91.75 284 GLY A C 1
ATOM 2322 O O . GLY A 1 284 ? 4.77 -33.375 -1.887 1 91.75 284 GLY A O 1
ATOM 2323 N N . LEU A 1 285 ? 6.055 -33 -3.605 1 92.38 285 LEU A N 1
ATOM 2324 C CA . LEU A 1 285 ? 5.695 -31.594 -3.682 1 92.38 285 LEU A CA 1
ATOM 2325 C C . LEU A 1 285 ? 4.184 -31.422 -3.799 1 92.38 285 LEU A C 1
ATOM 2327 O O . LEU A 1 285 ? 3.59 -30.594 -3.094 1 92.38 285 LEU A O 1
ATOM 2331 N N . HIS A 1 286 ? 3.547 -32.188 -4.676 1 94.38 286 HIS A N 1
ATOM 2332 C CA . HIS A 1 286 ? 2.107 -32.094 -4.879 1 94.38 286 HIS A CA 1
ATOM 2333 C C . HIS A 1 286 ? 1.347 -32.312 -3.58 1 94.38 286 HIS A C 1
ATOM 2335 O O . HIS A 1 286 ? 0.435 -31.562 -3.242 1 94.38 286 HIS A O 1
ATOM 2341 N N . LEU A 1 287 ? 1.726 -33.312 -2.889 1 95.31 287 LEU A N 1
ATOM 2342 C CA . LEU A 1 287 ? 1.065 -33.656 -1.633 1 95.31 287 LEU A CA 1
ATOM 2343 C C . LEU A 1 287 ? 1.266 -32.531 -0.596 1 95.31 287 LEU A C 1
ATOM 2345 O O . LEU A 1 287 ? 0.328 -32.188 0.116 1 95.31 287 LEU A O 1
ATOM 2349 N N . TYR A 1 288 ? 2.484 -32.094 -0.535 1 96.56 288 TYR A N 1
ATOM 2350 C CA . TYR A 1 288 ? 2.811 -31.016 0.398 1 96.56 288 TYR A CA 1
ATOM 2351 C C . TYR A 1 288 ? 1.972 -29.781 0.116 1 96.56 288 TYR A C 1
ATOM 2353 O O . TYR A 1 288 ? 1.376 -29.203 1.03 1 96.56 288 TYR A O 1
ATOM 2361 N N . LEU A 1 289 ? 1.877 -29.422 -1.115 1 97.12 289 LEU A N 1
ATOM 2362 C CA . LEU A 1 289 ? 1.148 -28.219 -1.514 1 97.12 289 LEU A CA 1
ATOM 2363 C C . LEU A 1 289 ? -0.351 -28.391 -1.297 1 97.12 289 LEU A C 1
ATOM 2365 O O . LEU A 1 289 ? -1.04 -27.453 -0.893 1 97.12 289 LEU A O 1
ATOM 2369 N N . THR A 1 290 ? -0.821 -29.531 -1.539 1 96.62 290 THR A N 1
ATOM 2370 C CA . THR A 1 290 ? -2.23 -29.828 -1.312 1 96.62 290 THR A CA 1
ATOM 2371 C C . THR A 1 290 ? -2.58 -29.703 0.168 1 96.62 290 THR A C 1
ATOM 2373 O O . THR A 1 290 ? -3.637 -29.172 0.517 1 96.62 290 THR A O 1
ATOM 2376 N N . GLN A 1 291 ? -1.734 -30.172 0.972 1 97 291 GLN A N 1
ATOM 2377 C CA . GLN A 1 291 ? -1.945 -30.078 2.412 1 97 291 GLN A CA 1
ATOM 2378 C C . GLN A 1 291 ? -1.966 -28.609 2.863 1 97 291 GLN A C 1
ATOM 2380 O O . GLN A 1 291 ? -2.791 -28.234 3.691 1 97 291 GLN A O 1
ATOM 2385 N N . LEU A 1 292 ? -0.985 -27.875 2.352 1 97.94 292 LEU A N 1
ATOM 2386 C CA . LEU A 1 292 ? -0.963 -26.453 2.676 1 97.94 292 LEU A CA 1
ATOM 2387 C C . LEU A 1 292 ? -2.264 -25.781 2.248 1 97.94 292 LEU A C 1
ATOM 2389 O O . LEU A 1 292 ? -2.842 -25 3.01 1 97.94 292 LEU A O 1
ATOM 2393 N N . LYS A 1 293 ? -2.672 -26.062 1.099 1 97.56 293 LYS A N 1
ATOM 2394 C CA . LYS A 1 293 ? -3.891 -25.469 0.557 1 97.56 293 LYS A CA 1
ATOM 2395 C C . LYS A 1 293 ? -5.109 -25.859 1.392 1 97.56 293 LYS A C 1
ATOM 2397 O O . LYS A 1 293 ? -5.973 -25.016 1.662 1 97.56 293 LYS A O 1
ATOM 2402 N N . ASP A 1 294 ? -5.152 -27.094 1.768 1 97.62 294 ASP A N 1
ATOM 2403 C CA . ASP A 1 294 ? -6.246 -27.562 2.613 1 97.62 294 ASP A CA 1
ATOM 2404 C C . ASP A 1 294 ? -6.281 -26.812 3.939 1 97.62 294 ASP A C 1
ATOM 2406 O O . ASP A 1 294 ? -7.359 -26.469 4.438 1 97.62 294 ASP A O 1
ATOM 2410 N N . GLN A 1 295 ? -5.172 -26.609 4.488 1 98 295 GLN A N 1
ATOM 2411 C CA . GLN A 1 295 ? -5.094 -25.875 5.75 1 98 295 GLN A CA 1
ATOM 2412 C C . GLN A 1 295 ? -5.52 -24.422 5.574 1 98 295 GLN A C 1
ATOM 2414 O O . GLN A 1 295 ? -6.16 -23.844 6.457 1 98 295 GLN A O 1
ATOM 2419 N N . LEU A 1 296 ? -5.152 -23.828 4.5 1 98.38 296 LEU A N 1
ATOM 2420 C CA . LEU A 1 296 ? -5.59 -22.469 4.203 1 98.38 296 LEU A CA 1
ATOM 2421 C C . LEU A 1 296 ? -7.105 -22.391 4.066 1 98.38 296 LEU A C 1
ATOM 2423 O O . LEU A 1 296 ? -7.742 -21.484 4.59 1 98.38 296 LEU A O 1
ATOM 2427 N N . TYR A 1 297 ? -7.652 -23.375 3.373 1 97.38 297 TYR A N 1
ATOM 2428 C CA . TYR A 1 297 ? -9.102 -23.406 3.219 1 97.38 297 TYR A CA 1
ATOM 2429 C C . TYR A 1 297 ? -9.781 -23.625 4.562 1 97.38 297 TYR A C 1
ATOM 2431 O O . TYR A 1 297 ? -10.867 -23.094 4.812 1 97.38 297 TYR A O 1
ATOM 2439 N N . GLN A 1 298 ? -9.18 -24.453 5.391 1 96.44 298 GLN A N 1
ATOM 2440 C CA . GLN A 1 298 ? -9.711 -24.672 6.734 1 96.44 298 GLN A CA 1
ATOM 2441 C C . GLN A 1 298 ? -9.773 -23.359 7.512 1 96.44 298 GLN A C 1
ATOM 2443 O O . GLN A 1 298 ? -10.758 -23.078 8.203 1 96.44 298 GLN A O 1
ATOM 2448 N N . ILE A 1 299 ? -8.758 -22.609 7.387 1 96.31 299 ILE A N 1
ATOM 2449 C CA . ILE A 1 299 ? -8.719 -21.297 8.039 1 96.31 299 ILE A CA 1
ATOM 2450 C C . ILE A 1 299 ? -9.828 -20.406 7.48 1 96.31 299 ILE A C 1
ATOM 2452 O O . ILE A 1 299 ? -10.555 -19.766 8.234 1 96.31 299 ILE A O 1
ATOM 2456 N N . GLY A 1 300 ? -9.953 -20.391 6.148 1 95.56 300 GLY A N 1
ATOM 2457 C CA . GLY A 1 300 ? -11.023 -19.625 5.527 1 95.56 300 GLY A CA 1
ATOM 2458 C C . GLY A 1 300 ? -12.398 -20.047 6.012 1 95.56 300 GLY A C 1
ATOM 2459 O O . GLY A 1 300 ? -13.242 -19.188 6.297 1 95.56 300 GLY A O 1
ATOM 2460 N N . ASN A 1 301 ? -12.594 -21.281 6.121 1 94.06 301 ASN A N 1
ATOM 2461 C CA . ASN A 1 301 ? -13.875 -21.812 6.57 1 94.06 301 ASN A CA 1
ATOM 2462 C C . ASN A 1 301 ? -14.156 -21.453 8.023 1 94.06 301 ASN A C 1
ATOM 2464 O O . ASN A 1 301 ? -15.289 -21.109 8.375 1 94.06 301 ASN A O 1
ATOM 2468 N N . LEU A 1 302 ? -13.195 -21.531 8.852 1 91.5 302 LEU A N 1
ATOM 2469 C CA . LEU A 1 302 ? -13.344 -21.172 10.266 1 91.5 302 LEU A CA 1
ATOM 2470 C C . LEU A 1 302 ? -13.641 -19.688 10.43 1 91.5 302 LEU A C 1
ATOM 2472 O O . LEU A 1 302 ? -14.422 -19.312 11.297 1 91.5 302 LEU A O 1
ATOM 2476 N N . LEU A 1 303 ? -12.992 -18.875 9.609 1 90.56 303 LEU A N 1
ATOM 2477 C CA . LEU A 1 303 ? -13.305 -17.453 9.617 1 90.56 303 LEU A CA 1
ATOM 2478 C C . LEU A 1 303 ? -14.773 -17.219 9.266 1 90.56 303 LEU A C 1
ATOM 2480 O O . LEU A 1 303 ? -15.445 -16.406 9.914 1 90.56 303 LEU A O 1
ATOM 2484 N N . ASN A 1 304 ? -15.195 -17.922 8.266 1 88.06 304 ASN A N 1
ATOM 2485 C CA . ASN A 1 304 ? -16.578 -17.797 7.848 1 88.06 304 ASN A CA 1
ATOM 2486 C C . ASN A 1 304 ? -17.547 -18.203 8.953 1 88.06 304 ASN A C 1
ATOM 2488 O O . ASN A 1 304 ? -18.531 -17.516 9.211 1 88.06 304 ASN A O 1
ATOM 2492 N N . GLU A 1 305 ? -17.266 -19.219 9.617 1 84.5 305 GLU A N 1
ATOM 2493 C CA . GLU A 1 305 ? -18.125 -19.781 10.656 1 84.5 305 GLU A CA 1
ATOM 2494 C C . GLU A 1 305 ? -18.125 -18.906 11.906 1 84.5 305 GLU A C 1
ATOM 2496 O O . GLU A 1 305 ? -19.156 -18.703 12.539 1 84.5 305 GLU A O 1
ATOM 2501 N N . ARG A 1 306 ? -17 -18.344 12.18 1 81.75 306 ARG A N 1
ATOM 2502 C CA . ARG A 1 306 ? -16.844 -17.688 13.477 1 81.75 306 ARG A CA 1
ATOM 2503 C C . ARG A 1 306 ? -17.094 -16.188 13.367 1 81.75 306 ARG A C 1
ATOM 2505 O O . ARG A 1 306 ? -17.578 -15.57 14.312 1 81.75 306 ARG A O 1
ATOM 2512 N N . TYR A 1 307 ? -16.797 -15.719 12.297 1 79.12 307 TYR A N 1
ATOM 2513 C CA . TYR A 1 307 ? -16.844 -14.266 12.242 1 79.12 307 TYR A CA 1
ATOM 2514 C C . TYR A 1 307 ? -17.891 -13.781 11.25 1 79.12 307 TYR A C 1
ATOM 2516 O O . TYR A 1 307 ? -18.406 -12.672 11.383 1 79.12 307 TYR A O 1
ATOM 2524 N N . PHE A 1 308 ? -18.234 -14.672 10.312 1 77.88 308 PHE A N 1
ATOM 2525 C CA . PHE A 1 308 ? -19.094 -14.156 9.25 1 77.88 308 PHE A CA 1
ATOM 2526 C C . PHE A 1 308 ? -20.516 -14.688 9.383 1 77.88 308 PHE A C 1
ATOM 2528 O O . PHE A 1 308 ? -21.438 -14.172 8.742 1 77.88 308 PHE A O 1
ATOM 2535 N N . ALA A 1 309 ? -20.766 -16.031 9.773 1 66.94 309 ALA A N 1
ATOM 2536 C CA . ALA A 1 309 ? -22.031 -16.75 9.805 1 66.94 309 ALA A CA 1
ATOM 2537 C C . ALA A 1 309 ? -23.141 -15.891 10.406 1 66.94 309 ALA A C 1
ATOM 2539 O O . ALA A 1 309 ? -24.312 -16.047 10.062 1 66.94 309 ALA A O 1
ATOM 2540 N N . HIS A 1 310 ? -22.922 -15.164 11.32 1 55.91 310 HIS A N 1
ATOM 2541 C CA . HIS A 1 310 ? -24.156 -14.492 11.727 1 55.91 310 HIS A CA 1
ATOM 2542 C C . HIS A 1 310 ? -24.453 -13.297 10.82 1 55.91 310 HIS A C 1
ATOM 2544 O O . HIS A 1 310 ? -25.188 -12.383 11.219 1 55.91 310 HIS A O 1
ATOM 2550 N N . SER A 1 311 ? -23.922 -13.445 9.656 1 47.16 311 SER A N 1
ATOM 2551 C CA . SER A 1 311 ? -24.125 -12.383 8.672 1 47.16 311 SER A CA 1
ATOM 2552 C C . SER A 1 311 ? -25.328 -12.695 7.777 1 47.16 311 SER A C 1
ATOM 2554 O O . SER A 1 311 ? -25.625 -13.867 7.523 1 47.16 311 SER A O 1
ATOM 2556 N N . MET B 1 1 ? 28.328 0.721 0.272 1 50 1 MET B N 1
ATOM 2557 C CA . MET B 1 1 ? 27.312 0.429 -0.732 1 50 1 MET B CA 1
ATOM 2558 C C . MET B 1 1 ? 25.922 0.334 -0.094 1 50 1 MET B C 1
ATOM 2560 O O . MET B 1 1 ? 24.984 1 -0.535 1 50 1 MET B O 1
ATOM 2564 N N . LEU B 1 2 ? 25.984 -0.344 1.032 1 64.94 2 LEU B N 1
ATOM 2565 C CA . LEU B 1 2 ? 24.734 -0.542 1.755 1 64.94 2 LEU B CA 1
ATOM 2566 C C . LEU B 1 2 ? 24.219 0.777 2.318 1 64.94 2 LEU B C 1
ATOM 2568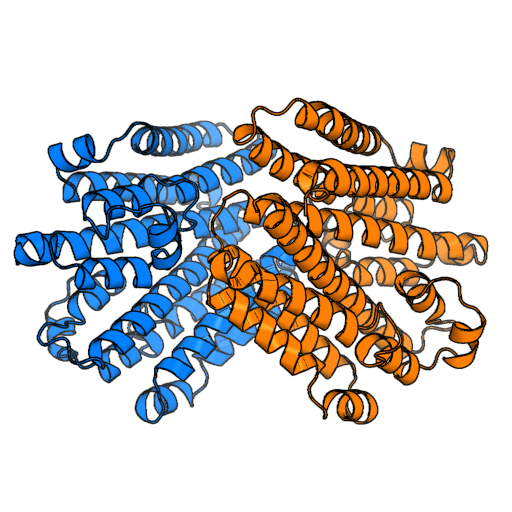 O O . LEU B 1 2 ? 23.016 1.047 2.275 1 64.94 2 LEU B O 1
ATOM 2572 N N . SER B 1 3 ? 25.25 1.771 2.301 1 81.81 3 SER B N 1
ATOM 2573 C CA . SER B 1 3 ? 24.891 3.033 2.943 1 81.81 3 SER B CA 1
ATOM 2574 C C . SER B 1 3 ? 24.203 3.977 1.964 1 81.81 3 SER B C 1
ATOM 2576 O O . SER B 1 3 ? 23.172 4.566 2.283 1 81.81 3 SER B O 1
ATOM 2578 N N . ARG B 1 4 ? 24.734 3.973 0.743 1 88.12 4 ARG B N 1
ATOM 2579 C CA . ARG B 1 4 ? 24.156 4.867 -0.25 1 88.12 4 ARG B CA 1
ATOM 2580 C C . ARG B 1 4 ? 22.766 4.387 -0.666 1 88.12 4 ARG B C 1
ATOM 2582 O O . ARG B 1 4 ? 21.859 5.199 -0.864 1 88.12 4 ARG B O 1
ATOM 2589 N N . VAL B 1 5 ? 22.656 3.133 -0.76 1 92.69 5 VAL B N 1
ATOM 2590 C CA . VAL B 1 5 ? 21.375 2.529 -1.138 1 92.69 5 VAL B CA 1
ATOM 2591 C C . VAL B 1 5 ? 20.328 2.814 -0.062 1 92.69 5 VAL B C 1
ATOM 2593 O O . VAL B 1 5 ? 19.219 3.238 -0.369 1 92.69 5 VAL B O 1
ATOM 2596 N N . ALA B 1 6 ? 20.75 2.686 1.161 1 93.56 6 ALA B N 1
ATOM 2597 C CA . ALA B 1 6 ? 19.859 2.957 2.291 1 93.56 6 ALA B CA 1
ATOM 2598 C C . ALA B 1 6 ? 19.422 4.418 2.301 1 93.56 6 ALA B C 1
ATOM 2600 O O . ALA B 1 6 ? 18.234 4.707 2.48 1 93.56 6 ALA B O 1
ATOM 2601 N N . ALA B 1 7 ? 20.359 5.328 2.076 1 95.38 7 ALA B N 1
ATOM 2602 C CA . ALA B 1 7 ? 20.078 6.758 2.051 1 95.38 7 ALA B CA 1
ATOM 2603 C C . ALA B 1 7 ? 19.094 7.098 0.929 1 95.38 7 ALA B C 1
ATOM 2605 O O . ALA B 1 7 ? 18.172 7.891 1.123 1 95.38 7 ALA B O 1
ATOM 2606 N N . SER B 1 8 ? 19.328 6.523 -0.223 1 96.69 8 SER B N 1
ATOM 2607 C CA . SER B 1 8 ? 18.484 6.785 -1.381 1 96.69 8 SER B CA 1
ATOM 2608 C C . SER B 1 8 ? 17.047 6.324 -1.133 1 96.69 8 SER B C 1
ATOM 2610 O O . SER B 1 8 ? 16.094 7.039 -1.445 1 96.69 8 SER B O 1
ATOM 2612 N N . PHE B 1 9 ? 16.906 5.109 -0.514 1 96.69 9 PHE B N 1
ATOM 2613 C CA . PHE B 1 9 ? 15.578 4.586 -0.209 1 96.69 9 PHE B CA 1
ATOM 2614 C C . PHE B 1 9 ? 14.875 5.461 0.825 1 96.69 9 PHE B C 1
ATOM 2616 O O . PHE B 1 9 ? 13.695 5.77 0.684 1 96.69 9 PHE B O 1
ATOM 2623 N N . TYR B 1 10 ? 15.625 5.93 1.777 1 97.31 10 TYR B N 1
ATOM 2624 C CA . TYR B 1 10 ? 15.117 6.777 2.85 1 97.31 10 TYR B CA 1
ATOM 2625 C C . TYR B 1 10 ? 14.609 8.109 2.303 1 97.31 10 TYR B C 1
ATOM 2627 O O . TYR B 1 10 ? 13.469 8.492 2.553 1 97.31 10 TYR B O 1
ATOM 2635 N N . TRP B 1 11 ? 15.352 8.719 1.481 1 97.56 11 TRP B N 1
ATOM 2636 C CA . TRP B 1 11 ? 15.023 10.047 0.984 1 97.56 11 TRP B CA 1
ATOM 2637 C C . TRP B 1 11 ? 13.953 9.977 -0.101 1 97.56 11 TRP B C 1
ATOM 2639 O O . TRP B 1 11 ? 13.055 10.82 -0.151 1 97.56 11 TRP B O 1
ATOM 2649 N N . LEU B 1 12 ? 14.094 8.969 -0.926 1 97.88 12 LEU B N 1
ATOM 2650 C CA . LEU B 1 12 ? 13.07 8.82 -1.96 1 97.88 12 LEU B CA 1
ATOM 2651 C C . LEU B 1 12 ? 11.68 8.703 -1.343 1 97.88 12 LEU B C 1
ATOM 2653 O O . LEU B 1 12 ? 10.75 9.375 -1.781 1 97.88 12 LEU B O 1
ATOM 2657 N N . SER B 1 13 ? 11.602 7.938 -0.356 1 98.12 13 SER B N 1
ATOM 2658 C CA . SER B 1 13 ? 10.312 7.707 0.285 1 98.12 13 SER B CA 1
ATOM 2659 C C . SER B 1 13 ? 9.844 8.945 1.045 1 98.12 13 SER B C 1
ATOM 2661 O O . SER B 1 13 ? 8.648 9.234 1.095 1 98.12 13 SER B O 1
ATOM 2663 N N . ARG B 1 14 ? 10.773 9.695 1.642 1 98.25 14 ARG B N 1
ATOM 2664 C CA . ARG B 1 14 ? 10.43 10.945 2.311 1 98.25 14 ARG B CA 1
ATOM 2665 C C . ARG B 1 14 ? 9.844 11.953 1.326 1 98.25 14 ARG B C 1
ATOM 2667 O O . ARG B 1 14 ? 8.852 12.625 1.63 1 98.25 14 ARG B O 1
ATOM 2674 N N . TYR B 1 15 ? 10.445 11.984 0.186 1 98.5 15 TYR B N 1
ATOM 2675 C CA . TYR B 1 15 ? 9.992 12.93 -0.832 1 98.5 15 TYR B CA 1
ATOM 2676 C C . TYR B 1 15 ? 8.602 12.57 -1.333 1 98.5 15 TYR B C 1
ATOM 2678 O O . TYR B 1 15 ? 7.75 13.445 -1.501 1 98.5 15 TYR B O 1
ATOM 2686 N N . ILE B 1 16 ? 8.352 11.32 -1.532 1 98.69 16 ILE B N 1
ATOM 2687 C CA . ILE B 1 16 ? 7.035 10.883 -1.998 1 98.69 16 ILE B CA 1
ATOM 2688 C C . ILE B 1 16 ? 5.984 11.195 -0.935 1 98.69 16 ILE B C 1
ATOM 2690 O O . ILE B 1 16 ? 4.914 11.719 -1.245 1 98.69 16 ILE B O 1
ATOM 2694 N N . GLU B 1 17 ? 6.316 10.883 0.306 1 98.56 17 GLU B N 1
ATOM 2695 C CA . GLU B 1 17 ? 5.383 11.164 1.395 1 98.56 17 GLU B CA 1
ATOM 2696 C C . GLU B 1 17 ? 5.109 12.656 1.523 1 98.56 17 GLU B C 1
ATOM 2698 O O . GLU B 1 17 ? 3.971 13.062 1.767 1 98.56 17 GLU B O 1
ATOM 2703 N N . ARG B 1 18 ? 6.168 13.438 1.372 1 98.12 18 ARG B N 1
ATOM 2704 C CA . ARG B 1 18 ? 6.016 14.891 1.422 1 98.12 18 ARG B CA 1
ATOM 2705 C C . ARG B 1 18 ? 5.098 15.383 0.306 1 98.12 18 ARG B C 1
ATOM 2707 O O . ARG B 1 18 ? 4.238 16.234 0.533 1 98.12 18 ARG B O 1
ATOM 2714 N N . SER B 1 19 ? 5.285 14.844 -0.859 1 98.44 19 SER B N 1
ATOM 2715 C CA . SER B 1 19 ? 4.43 15.234 -1.976 1 98.44 19 SER B CA 1
ATOM 2716 C C . SER B 1 19 ? 2.969 14.914 -1.696 1 98.44 19 SER B C 1
ATOM 2718 O O . SER B 1 19 ? 2.076 15.695 -2.035 1 98.44 19 SER B O 1
ATOM 2720 N N . ASP B 1 20 ? 2.721 13.781 -1.082 1 97.75 20 ASP B N 1
ATOM 2721 C CA . ASP B 1 20 ? 1.356 13.398 -0.729 1 97.75 20 ASP B CA 1
ATOM 2722 C C . ASP B 1 20 ? 0.727 14.43 0.21 1 97.75 20 ASP B C 1
ATOM 2724 O O . ASP B 1 20 ? -0.399 14.875 -0.015 1 97.75 20 ASP B O 1
ATOM 2728 N N . GLY B 1 21 ? 1.487 14.773 1.238 1 96.38 21 GLY B N 1
ATOM 2729 C CA . GLY B 1 21 ? 0.995 15.75 2.199 1 96.38 21 GLY B CA 1
ATOM 2730 C C . GLY B 1 21 ? 0.697 17.094 1.58 1 96.38 21 GLY B C 1
ATOM 2731 O O . GLY B 1 21 ? -0.347 17.703 1.851 1 96.38 21 GLY B O 1
ATOM 2732 N N . ILE B 1 22 ? 1.562 17.531 0.746 1 97.38 22 ILE B N 1
ATOM 2733 C CA . ILE B 1 22 ? 1.403 18.828 0.087 1 97.38 22 ILE B CA 1
ATOM 2734 C C . ILE B 1 22 ? 0.159 18.797 -0.798 1 97.38 22 ILE B C 1
ATOM 2736 O O . ILE B 1 22 ? -0.695 19.688 -0.702 1 97.38 22 ILE B O 1
ATOM 2740 N N . LEU B 1 23 ? 0.024 17.797 -1.602 1 97.81 23 LEU B N 1
ATOM 2741 C CA . LEU B 1 23 ? -1.068 17.703 -2.564 1 97.81 23 LEU B CA 1
ATOM 2742 C C . LEU B 1 23 ? -2.416 17.641 -1.853 1 97.81 23 LEU B C 1
ATOM 2744 O O . LEU B 1 23 ? -3.369 18.312 -2.266 1 97.81 23 LEU B O 1
ATOM 2748 N N . ARG B 1 24 ? -2.473 16.891 -0.81 1 95.19 24 ARG B N 1
ATOM 2749 C CA . ARG B 1 24 ? -3.717 16.781 -0.058 1 95.19 24 ARG B CA 1
ATOM 2750 C C . ARG B 1 24 ? -4.105 18.109 0.57 1 95.19 24 ARG B C 1
ATOM 2752 O O . ARG B 1 24 ? -5.27 18.516 0.522 1 95.19 24 ARG B O 1
ATOM 2759 N N . MET B 1 25 ? -3.166 18.766 1.127 1 95.06 25 MET B N 1
ATOM 2760 C CA . MET B 1 25 ? -3.439 20.062 1.741 1 95.06 25 MET B CA 1
ATOM 2761 C C . MET B 1 25 ? -3.875 21.094 0.693 1 95.06 25 MET B C 1
ATOM 2763 O O . MET B 1 25 ? -4.785 21.875 0.933 1 95.06 25 MET B O 1
ATOM 2767 N N . LEU B 1 26 ? -3.205 21.062 -0.462 1 97 26 LEU B N 1
ATOM 2768 C CA . LEU B 1 26 ? -3.578 21.969 -1.533 1 97 26 LEU B CA 1
ATOM 2769 C C . LEU B 1 26 ? -5.012 21.719 -1.987 1 97 26 LEU B C 1
ATOM 2771 O O . LEU B 1 26 ? -5.785 22.672 -2.166 1 97 26 LEU B O 1
ATOM 2775 N N . LYS B 1 27 ? -5.344 20.5 -2.141 1 95.88 27 LYS B N 1
ATOM 2776 C CA . LYS B 1 27 ? -6.672 20.125 -2.617 1 95.88 27 LYS B CA 1
ATOM 2777 C C . LYS B 1 27 ? -7.754 20.578 -1.642 1 95.88 27 LYS B C 1
ATOM 2779 O O . LYS B 1 27 ? -8.727 21.219 -2.041 1 95.88 27 LYS B O 1
ATOM 2784 N N . ILE B 1 28 ? -7.543 20.312 -0.393 1 93.31 28 ILE B N 1
ATOM 2785 C CA . ILE B 1 28 ? -8.539 20.625 0.63 1 93.31 28 ILE B CA 1
ATOM 2786 C C . ILE B 1 28 ? -8.656 22.141 0.79 1 93.31 28 ILE B C 1
ATOM 2788 O O . ILE B 1 28 ? -9.758 22.672 0.904 1 93.31 28 ILE B O 1
ATOM 2792 N N . ASN B 1 29 ? -7.52 22.828 0.822 1 93.12 29 ASN B N 1
ATOM 2793 C CA . ASN B 1 29 ? -7.547 24.281 0.97 1 93.12 29 ASN B CA 1
ATOM 2794 C C . ASN B 1 29 ? -8.164 24.953 -0.251 1 93.12 29 ASN B C 1
ATOM 2796 O O . ASN B 1 29 ? -8.867 25.969 -0.121 1 93.12 29 ASN B O 1
ATOM 2800 N N . TYR B 1 30 ? -7.918 24.453 -1.401 1 94.69 30 TYR B N 1
ATOM 2801 C CA . TYR B 1 30 ? -8.539 25.016 -2.594 1 94.69 30 TYR B CA 1
ATOM 2802 C C . TYR B 1 30 ? -10.055 24.906 -2.52 1 94.69 30 TYR B C 1
ATOM 2804 O O . TYR B 1 30 ? -10.766 25.875 -2.793 1 94.69 30 TYR B O 1
ATOM 2812 N N . ALA B 1 31 ? -10.5 23.734 -2.168 1 90.31 31 ALA B N 1
ATOM 2813 C CA . ALA B 1 31 ? -11.945 23.516 -2.029 1 90.31 31 ALA B CA 1
ATOM 2814 C C . ALA B 1 31 ? -12.539 24.484 -1.007 1 90.31 31 ALA B C 1
ATOM 2816 O O . ALA B 1 31 ? -13.602 25.078 -1.238 1 90.31 31 ALA B O 1
ATOM 2817 N N . SER B 1 32 ? -11.836 24.656 0.06 1 87.19 32 SER B N 1
ATOM 2818 C CA . SER B 1 32 ? -12.289 25.562 1.11 1 87.19 32 SER B CA 1
ATOM 2819 C C . SER B 1 32 ? -12.281 27 0.628 1 87.19 32 SER B C 1
ATOM 2821 O O . SER B 1 32 ? -13.164 27.781 0.99 1 87.19 32 SER B O 1
ATOM 2823 N N . SER B 1 33 ? -11.312 27.375 -0.128 1 89.19 33 SER B N 1
ATOM 2824 C CA . SER B 1 33 ? -11.188 28.734 -0.637 1 89.19 33 SER B CA 1
ATOM 2825 C C . SER B 1 33 ? -12.336 29.078 -1.583 1 89.19 33 SER B C 1
ATOM 2827 O O . SER B 1 33 ? -12.711 30.25 -1.712 1 89.19 33 SER B O 1
ATOM 2829 N N . GLN B 1 34 ? -12.883 28.078 -2.191 1 87.19 34 GLN B N 1
ATOM 2830 C CA . GLN B 1 34 ? -13.992 28.281 -3.121 1 87.19 34 GLN B CA 1
ATOM 2831 C C . GLN B 1 34 ? -15.312 28.453 -2.373 1 87.19 34 GLN B C 1
ATOM 2833 O O . GLN B 1 34 ? -16.219 29.141 -2.857 1 87.19 34 GLN B O 1
ATOM 2838 N N . ASP B 1 35 ? -15.578 27.734 -1.265 1 76.25 35 ASP B N 1
ATOM 2839 C CA . ASP B 1 35 ? -16.812 27.766 -0.492 1 76.25 35 ASP B CA 1
ATOM 2840 C C . ASP B 1 35 ? -16.938 29.062 0.304 1 76.25 35 ASP B C 1
ATOM 2842 O O . ASP B 1 35 ? -18 29.344 0.881 1 76.25 35 ASP B O 1
ATOM 2846 N N . ALA B 1 36 ? -16.516 29.969 0.101 1 63.97 36 ALA B N 1
ATOM 2847 C CA . ALA B 1 36 ? -16.703 31.328 0.621 1 63.97 36 ALA B CA 1
ATOM 2848 C C . ALA B 1 36 ? -16.516 31.359 2.135 1 63.97 36 ALA B C 1
ATOM 2850 O O . ALA B 1 36 ? -17.25 32.062 2.84 1 63.97 36 ALA B O 1
ATOM 2851 N N . ILE B 1 37 ? -15.719 30.469 2.688 1 58.28 37 ILE B N 1
ATOM 2852 C CA . ILE B 1 37 ? -15.531 30.578 4.129 1 58.28 37 ILE B CA 1
ATOM 2853 C C . ILE B 1 37 ? -14.969 31.969 4.465 1 58.28 37 ILE B C 1
ATOM 2855 O O . ILE B 1 37 ? -14.016 32.406 3.836 1 58.28 37 ILE B O 1
ATOM 2859 N N . GLN B 1 38 ? -15.719 32.844 5.117 1 60.06 38 GLN B N 1
ATOM 2860 C CA . GLN B 1 38 ? -15.219 34.094 5.652 1 60.06 38 GLN B CA 1
ATOM 2861 C C . GLN B 1 38 ? -13.898 33.906 6.387 1 60.06 38 GLN B C 1
ATOM 2863 O O . GLN B 1 38 ? -13.766 33 7.211 1 60.06 38 GLN B O 1
ATOM 2868 N N . ASP B 1 39 ? -12.641 34.375 5.758 1 72.88 39 ASP B N 1
ATOM 2869 C CA . ASP B 1 39 ? -11.359 34.5 6.441 1 72.88 39 ASP B CA 1
ATOM 2870 C C . ASP B 1 39 ? -10.406 33.375 6.035 1 72.88 39 ASP B C 1
ATOM 2872 O O . ASP B 1 39 ? -9.492 33.031 6.789 1 72.88 39 ASP B O 1
ATOM 2876 N N . PHE B 1 40 ? -10.77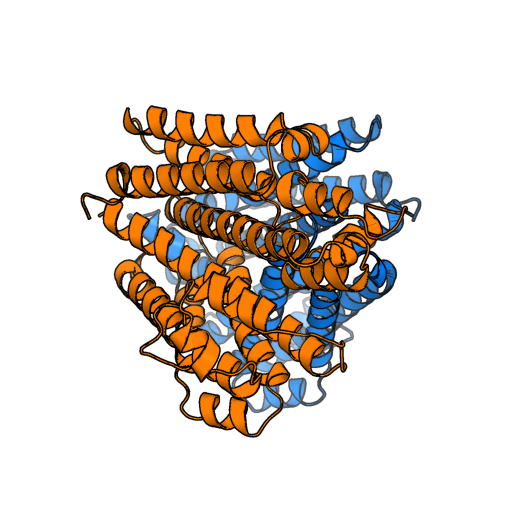3 32.688 4.969 1 84.38 40 PHE B N 1
ATOM 2877 C CA . PHE B 1 40 ? -9.82 31.719 4.465 1 84.38 40 PHE B CA 1
ATOM 2878 C C . PHE B 1 40 ? -8.469 32.375 4.18 1 84.38 40 PHE B C 1
ATOM 2880 O O . PHE B 1 40 ? -8.414 33.5 3.703 1 84.38 40 PHE B O 1
ATOM 2887 N N . THR B 1 41 ? -7.383 31.656 4.535 1 88.81 41 THR B N 1
ATOM 2888 C CA . THR B 1 41 ? -6.039 32.125 4.199 1 88.81 41 THR B CA 1
ATOM 2889 C C . THR B 1 41 ? -5.148 30.938 3.803 1 88.81 41 THR B C 1
ATOM 2891 O O . THR B 1 41 ? -5.262 29.844 4.363 1 88.81 41 THR B O 1
ATOM 2894 N N . TRP B 1 42 ? -4.297 31.172 2.828 1 93.06 42 TRP B N 1
ATOM 2895 C CA . TRP B 1 42 ? -3.32 30.188 2.379 1 93.06 42 TRP B CA 1
ATOM 2896 C C . TRP B 1 42 ? -2.062 30.234 3.24 1 93.06 42 TRP B C 1
ATOM 2898 O O . TRP B 1 42 ? -1.181 29.391 3.109 1 93.06 42 TRP B O 1
ATOM 2908 N N . GLU B 1 43 ? -1.992 31.141 4.121 1 91.06 43 GLU B N 1
ATOM 2909 C CA . GLU B 1 43 ? -0.786 31.406 4.895 1 91.06 43 GLU B CA 1
ATOM 2910 C C . GLU B 1 43 ? -0.312 30.172 5.641 1 91.06 43 GLU B C 1
ATOM 2912 O O . GLU B 1 43 ? 0.88 29.859 5.637 1 91.06 43 GLU B O 1
ATOM 2917 N N . PRO B 1 44 ? -1.231 29.359 6.262 1 89 44 PRO B N 1
ATOM 2918 C CA . PRO B 1 44 ? -0.765 28.156 6.953 1 89 44 PRO B CA 1
ATOM 2919 C C . PRO B 1 44 ? -0.076 27.172 6.012 1 89 44 PRO B C 1
ATOM 2921 O O . PRO B 1 44 ? 0.952 26.578 6.371 1 89 44 PRO B O 1
ATOM 2924 N N . VAL B 1 45 ? -0.603 27.031 4.824 1 92.25 45 VAL B N 1
ATOM 2925 C CA . VAL B 1 45 ? -0.027 26.109 3.848 1 92.25 45 VAL B CA 1
ATOM 2926 C C . VAL B 1 45 ? 1.375 26.578 3.463 1 92.25 45 VAL B C 1
ATOM 2928 O O . VAL B 1 45 ? 2.316 25.781 3.439 1 92.25 45 VAL B O 1
ATOM 2931 N N . ILE B 1 46 ? 1.516 27.891 3.195 1 93.88 46 ILE B N 1
ATOM 2932 C CA . ILE B 1 46 ? 2.791 28.469 2.785 1 93.88 46 ILE B CA 1
ATOM 2933 C C . ILE B 1 46 ? 3.805 28.328 3.92 1 93.88 46 ILE B C 1
ATOM 2935 O O . ILE B 1 46 ? 4.949 27.938 3.695 1 93.88 46 ILE B O 1
ATOM 2939 N N . ARG B 1 47 ? 3.387 28.547 5.105 1 91.69 47 ARG B N 1
ATOM 2940 C CA . ARG B 1 47 ? 4.281 28.484 6.258 1 91.69 47 ARG B CA 1
ATOM 2941 C C . ARG B 1 47 ? 4.766 27.062 6.504 1 91.69 47 ARG B C 1
ATOM 2943 O O . ARG B 1 47 ? 5.934 26.844 6.844 1 91.69 47 ARG B O 1
ATOM 2950 N N . ILE B 1 48 ? 3.902 26.125 6.34 1 91.5 48 ILE B N 1
ATOM 2951 C CA . ILE B 1 48 ? 4.246 24.734 6.605 1 91.5 48 ILE B CA 1
ATOM 2952 C C . ILE B 1 48 ? 5.281 24.25 5.59 1 91.5 48 ILE B C 1
ATOM 2954 O O . ILE B 1 48 ? 6.273 23.625 5.957 1 91.5 48 ILE B O 1
ATOM 2958 N N . PHE B 1 49 ? 5.07 24.594 4.34 1 91.88 49 PHE B N 1
ATOM 2959 C CA . PHE B 1 49 ? 5.844 23.906 3.312 1 91.88 49 PHE B CA 1
ATOM 2960 C C . PHE B 1 49 ? 6.918 24.828 2.74 1 91.88 49 PHE B C 1
ATOM 2962 O O . PHE B 1 49 ? 7.848 24.359 2.076 1 91.88 49 PHE B O 1
ATOM 2969 N N . SER B 1 50 ? 6.832 26.141 3 1 90.31 50 SER B N 1
ATOM 2970 C CA . SER B 1 50 ? 7.832 27.047 2.459 1 90.31 50 SER B CA 1
ATOM 2971 C C . SER B 1 50 ? 8.453 27.906 3.561 1 90.31 50 SER B C 1
ATOM 2973 O O . SER B 1 50 ? 9.297 28.766 3.287 1 90.31 50 SER B O 1
ATOM 2975 N N . GLY B 1 51 ? 8.078 27.703 4.762 1 88 51 GLY B N 1
ATOM 2976 C CA . GLY B 1 51 ? 8.641 28.453 5.875 1 88 51 GLY B CA 1
ATOM 2977 C C . GLY B 1 51 ? 7.965 29.781 6.09 1 88 51 GLY B C 1
ATOM 2978 O O . GLY B 1 51 ? 7.078 30.172 5.328 1 88 51 GLY B O 1
ATOM 2979 N N . PRO B 1 52 ? 8.352 30.469 7.18 1 87.25 52 PRO B N 1
ATOM 2980 C CA . PRO B 1 52 ? 7.742 31.75 7.52 1 87.25 52 PRO B CA 1
ATOM 2981 C C . PRO B 1 52 ? 8.336 32.906 6.727 1 87.25 52 PRO B C 1
ATOM 2983 O O . PRO B 1 52 ? 8.969 33.812 7.301 1 87.25 52 PRO B O 1
ATOM 2986 N N . ASP B 1 53 ? 8.086 32.969 5.453 1 90.31 53 ASP B N 1
ATOM 2987 C CA . ASP B 1 53 ? 8.531 34.031 4.555 1 90.31 53 ASP B CA 1
ATOM 2988 C C . ASP B 1 53 ? 7.395 35 4.246 1 90.31 53 ASP B C 1
ATOM 2990 O O . ASP B 1 53 ? 6.625 34.781 3.307 1 90.31 53 ASP B O 1
ATOM 2994 N N . GLN B 1 54 ? 7.441 36.094 4.957 1 91.88 54 GLN B N 1
ATOM 2995 C CA . GLN B 1 54 ? 6.355 37.062 4.824 1 91.88 54 GLN B CA 1
ATOM 2996 C C . GLN B 1 54 ? 6.328 37.656 3.422 1 91.88 54 GLN B C 1
ATOM 2998 O O . GLN B 1 54 ? 5.258 37.969 2.891 1 91.88 54 GLN B O 1
ATOM 3003 N N . GLU B 1 55 ? 7.488 37.875 2.869 1 93.31 55 GLU B N 1
ATOM 3004 C CA . GLU B 1 55 ? 7.547 38.406 1.51 1 93.31 55 GLU B CA 1
ATOM 3005 C C . GLU B 1 55 ? 6.859 37.469 0.521 1 93.31 55 GLU B C 1
ATOM 3007 O O . GLU B 1 55 ? 6.141 37.906 -0.373 1 93.31 55 GLU B O 1
ATOM 3012 N N . LEU B 1 56 ? 7.098 36.219 0.684 1 93.88 56 LEU B N 1
ATOM 3013 C CA . LEU B 1 56 ? 6.461 35.219 -0.174 1 93.88 56 LEU B CA 1
ATOM 3014 C C . LEU B 1 56 ? 4.953 35.188 0.047 1 93.88 56 LEU B C 1
ATOM 3016 O O . LEU B 1 56 ? 4.18 35.156 -0.913 1 93.88 56 LEU B O 1
ATOM 3020 N N . ILE B 1 57 ? 4.559 35.25 1.271 1 93.12 57 ILE B N 1
ATOM 3021 C CA . ILE B 1 57 ? 3.148 35.219 1.638 1 93.12 57 ILE B CA 1
ATOM 3022 C C . ILE B 1 57 ? 2.43 36.406 1.021 1 93.12 57 ILE B C 1
ATOM 3024 O O . ILE B 1 57 ? 1.358 36.25 0.429 1 93.12 57 ILE B O 1
ATOM 3028 N N . ASP B 1 58 ? 3.117 37.531 1.135 1 93.5 58 ASP B N 1
ATOM 3029 C CA . ASP B 1 58 ? 2.527 38.719 0.581 1 93.5 58 ASP B CA 1
ATOM 3030 C C . ASP B 1 58 ? 2.471 38.656 -0.944 1 93.5 58 ASP B C 1
ATOM 3032 O O . ASP B 1 58 ? 1.498 39.125 -1.554 1 93.5 58 ASP B O 1
ATOM 3036 N N . LYS B 1 59 ? 3.469 38.188 -1.484 1 93.69 59 LYS B N 1
ATOM 3037 C CA . LYS B 1 59 ? 3.555 38.094 -2.938 1 93.69 59 LYS B CA 1
ATOM 3038 C C . LYS B 1 59 ? 2.455 37.188 -3.488 1 93.69 59 LYS B C 1
ATOM 3040 O O . LYS B 1 59 ? 1.839 37.5 -4.508 1 93.69 59 LYS B O 1
ATOM 3045 N N . LEU B 1 60 ? 2.17 36.062 -2.816 1 94.06 60 LEU B N 1
ATOM 3046 C CA . LEU B 1 60 ? 1.166 35.125 -3.283 1 94.06 60 LEU B CA 1
ATOM 3047 C C . LEU B 1 60 ? -0.24 35.625 -2.965 1 94.06 60 LEU B C 1
ATOM 3049 O O . LEU B 1 60 ? -1.208 35.219 -3.613 1 94.06 60 LEU B O 1
ATOM 3053 N N . ASN B 1 61 ? -0.438 36.562 -2.055 1 88.88 61 ASN B N 1
ATOM 3054 C CA . ASN B 1 61 ? -1.61 37.375 -1.766 1 88.88 61 ASN B CA 1
ATOM 3055 C C . ASN B 1 61 ? -2.859 36.531 -1.577 1 88.88 61 ASN B C 1
ATOM 3057 O O . ASN B 1 61 ? -3.943 36.906 -2.037 1 88.88 61 ASN B O 1
ATOM 3061 N N . ASN B 1 62 ? -2.771 35.344 -1.019 1 89.88 62 ASN B N 1
ATOM 3062 C CA . ASN B 1 62 ? -3.883 34.438 -0.769 1 89.88 62 ASN B CA 1
ATOM 3063 C C . ASN B 1 62 ? -4.598 34.062 -2.062 1 89.88 62 ASN B C 1
ATOM 3065 O O . ASN B 1 62 ? -5.785 33.719 -2.045 1 89.88 62 ASN B O 1
ATOM 3069 N N . ASP B 1 63 ? -3.916 34.25 -3.178 1 93.5 63 ASP B N 1
ATOM 3070 C CA . ASP B 1 63 ? -4.441 33.812 -4.473 1 93.5 63 ASP B CA 1
ATOM 3071 C C . ASP B 1 63 ? -4.277 32.312 -4.656 1 93.5 63 ASP B C 1
ATOM 3073 O O . ASP B 1 63 ? -3.16 31.812 -4.824 1 93.5 63 ASP B O 1
ATOM 3077 N N . SER B 1 64 ? -5.371 31.641 -4.672 1 94.06 64 SER B N 1
ATOM 3078 C CA . SER B 1 64 ? -5.363 30.188 -4.695 1 94.06 64 SER B CA 1
ATOM 3079 C C . SER B 1 64 ? -4.551 29.656 -5.871 1 94.06 64 SER B C 1
ATOM 3081 O O . SER B 1 64 ? -3.73 28.75 -5.711 1 94.06 64 SER B O 1
ATOM 3083 N N . ARG B 1 65 ? -4.754 30.219 -7.004 1 94.06 65 ARG B N 1
ATOM 3084 C CA . ARG B 1 65 ? -4.082 29.703 -8.203 1 94.06 65 ARG B CA 1
ATOM 3085 C C . ARG B 1 65 ? -2.586 30 -8.148 1 94.06 65 ARG B C 1
ATOM 3087 O O . ARG B 1 65 ? -1.776 29.156 -8.555 1 94.06 65 ARG B O 1
ATOM 3094 N N . MET B 1 66 ? -2.205 31.125 -7.676 1 94.69 66 MET B N 1
ATOM 3095 C CA . MET B 1 66 ? -0.79 31.469 -7.555 1 94.69 66 MET B CA 1
ATOM 3096 C C . MET B 1 66 ? -0.097 30.547 -6.547 1 94.69 66 MET B C 1
ATOM 3098 O O . MET B 1 66 ? 1.014 30.078 -6.797 1 94.69 66 MET B O 1
ATOM 3102 N N . VAL B 1 67 ? -0.758 30.328 -5.441 1 96.38 67 VAL B N 1
ATOM 3103 C CA . VAL B 1 67 ? -0.19 29.469 -4.398 1 96.38 67 VAL B CA 1
ATOM 3104 C C . VAL B 1 67 ? -0.018 28.047 -4.934 1 96.38 67 VAL B C 1
ATOM 3106 O O . VAL B 1 67 ? 1.045 27.438 -4.773 1 96.38 67 VAL B O 1
ATOM 3109 N N . ILE B 1 68 ? -1.068 27.531 -5.559 1 97.12 68 ILE B N 1
ATOM 3110 C CA . ILE B 1 68 ? -1.029 26.156 -6.074 1 97.12 68 ILE B CA 1
ATOM 3111 C C . ILE B 1 68 ? 0.066 26.047 -7.133 1 97.12 68 ILE B C 1
ATOM 3113 O O . ILE B 1 68 ? 0.847 25.094 -7.121 1 97.12 68 ILE B O 1
ATOM 3117 N N . ASN B 1 69 ? 0.124 27.031 -8 1 95.88 69 ASN B N 1
ATOM 3118 C CA . ASN B 1 69 ? 1.165 27.016 -9.023 1 95.88 69 ASN B CA 1
ATOM 3119 C C . ASN B 1 69 ? 2.559 27.062 -8.406 1 95.88 69 ASN B C 1
ATOM 3121 O O . ASN B 1 69 ? 3.459 26.344 -8.844 1 95.88 69 ASN B O 1
ATOM 3125 N N . TYR B 1 70 ? 2.742 27.891 -7.461 1 96.44 70 TYR B N 1
ATOM 3126 C CA . TYR B 1 70 ? 4.023 28.016 -6.773 1 96.44 70 TYR B CA 1
ATOM 3127 C C . TYR B 1 70 ? 4.41 26.703 -6.105 1 96.44 70 TYR B C 1
ATOM 3129 O O . TYR B 1 70 ? 5.57 26.281 -6.172 1 96.44 70 TYR B O 1
ATOM 3137 N N . MET B 1 71 ? 3.459 26 -5.531 1 97.44 71 MET B N 1
ATOM 3138 C CA . MET B 1 71 ? 3.709 24.797 -4.758 1 97.44 71 MET B CA 1
ATOM 3139 C C . MET B 1 71 ? 3.875 23.594 -5.676 1 97.44 71 MET B C 1
ATOM 3141 O O . MET B 1 71 ? 4.484 22.594 -5.293 1 97.44 71 MET B O 1
ATOM 3145 N N . VAL B 1 72 ? 3.365 23.656 -6.887 1 97.94 72 VAL B N 1
ATOM 3146 C CA . VAL B 1 72 ? 3.359 22.484 -7.75 1 97.94 72 VA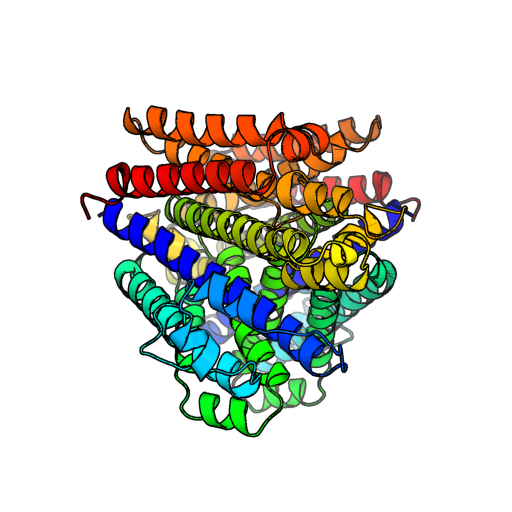L B CA 1
ATOM 3147 C C . VAL B 1 72 ? 4.457 22.609 -8.805 1 97.94 72 VAL B C 1
ATOM 3149 O O . VAL B 1 72 ? 5.215 21.672 -9.039 1 97.94 72 VAL B O 1
ATOM 3152 N N . THR B 1 73 ? 4.664 23.828 -9.367 1 96.81 73 THR B N 1
ATOM 3153 C CA . THR B 1 73 ? 5.43 23.875 -10.609 1 96.81 73 THR B CA 1
ATOM 3154 C C . THR B 1 73 ? 6.664 24.766 -10.445 1 96.81 73 THR B C 1
ATOM 3156 O O . THR B 1 73 ? 7.527 24.797 -11.32 1 96.81 73 THR B O 1
ATOM 3159 N N . GLU B 1 74 ? 6.789 25.531 -9.398 1 95.38 74 GLU B N 1
ATOM 3160 C CA . GLU B 1 74 ? 7.902 26.469 -9.266 1 95.38 74 GLU B CA 1
ATOM 3161 C C . GLU B 1 74 ? 9.203 25.734 -8.945 1 95.38 74 GLU B C 1
ATOM 3163 O O . GLU B 1 74 ? 9.383 25.25 -7.824 1 95.38 74 GLU B O 1
ATOM 3168 N N . LYS B 1 75 ? 10.148 25.75 -9.766 1 94.44 75 LYS B N 1
ATOM 3169 C CA . LYS B 1 75 ? 11.391 25 -9.617 1 94.44 75 LYS B CA 1
ATOM 3170 C C . LYS B 1 75 ? 12.289 25.625 -8.555 1 94.44 75 LYS B C 1
ATOM 3172 O O . LYS B 1 75 ? 13.102 24.938 -7.938 1 94.44 75 LYS B O 1
ATOM 3177 N N . ALA B 1 76 ? 12.172 26.922 -8.383 1 93.38 76 ALA B N 1
ATOM 3178 C CA . ALA B 1 76 ? 12.977 27.609 -7.387 1 93.38 76 ALA B CA 1
ATOM 3179 C C . ALA B 1 76 ? 12.523 27.266 -5.973 1 93.38 76 ALA B C 1
ATOM 3181 O O . ALA B 1 76 ? 13.242 27.516 -5.004 1 93.38 76 ALA B O 1
ATOM 3182 N N . ASN B 1 77 ? 11.281 26.812 -5.855 1 95.19 77 ASN B N 1
ATOM 3183 C CA . ASN B 1 77 ? 10.781 26.312 -4.582 1 95.19 77 ASN B CA 1
ATOM 3184 C C . ASN B 1 77 ? 11.219 24.875 -4.336 1 95.19 77 ASN B C 1
ATOM 3186 O O . ASN B 1 77 ? 10.734 23.953 -5 1 95.19 77 ASN B O 1
ATOM 3190 N N . HIS B 1 78 ? 12.023 24.625 -3.33 1 94.75 78 HIS B N 1
ATOM 3191 C CA . HIS B 1 78 ? 12.578 23.297 -3.055 1 94.75 78 HIS B CA 1
ATOM 3192 C C . HIS B 1 78 ? 11.5 22.328 -2.586 1 94.75 78 HIS B C 1
ATOM 3194 O O . HIS B 1 78 ? 11.68 21.109 -2.637 1 94.75 78 HIS B O 1
ATOM 3200 N N . ASN B 1 79 ? 10.414 22.906 -2.197 1 95.88 79 ASN B N 1
ATOM 3201 C CA . ASN B 1 79 ? 9.328 22.062 -1.706 1 95.88 79 ASN B CA 1
ATOM 3202 C C . ASN B 1 79 ? 8.156 22.031 -2.689 1 95.88 79 ASN B C 1
ATOM 3204 O O . ASN B 1 79 ? 7.043 21.656 -2.32 1 95.88 79 ASN B O 1
ATOM 3208 N N . SER B 1 80 ? 8.422 22.531 -3.914 1 97.62 80 SER B N 1
ATOM 3209 C CA . SER B 1 80 ? 7.402 22.312 -4.938 1 97.62 80 SER B CA 1
ATOM 3210 C C . SER B 1 80 ? 7.32 20.844 -5.336 1 97.62 80 SER B C 1
ATOM 3212 O O . SER B 1 80 ? 8.297 20.109 -5.191 1 97.62 80 SER B O 1
ATOM 3214 N N . ILE B 1 81 ? 6.219 20.406 -5.848 1 98.5 81 ILE B N 1
ATOM 3215 C CA . ILE B 1 81 ? 6.02 19.016 -6.262 1 98.5 81 ILE B CA 1
ATOM 3216 C C . ILE B 1 81 ? 7.043 18.656 -7.332 1 98.5 81 ILE B C 1
ATOM 3218 O O . ILE B 1 81 ? 7.648 17.578 -7.277 1 98.5 81 ILE B O 1
ATOM 3222 N N . ILE B 1 82 ? 7.266 19.516 -8.273 1 98 82 ILE B N 1
ATOM 3223 C CA . ILE B 1 82 ? 8.211 19.234 -9.344 1 98 82 ILE B CA 1
ATOM 3224 C C . ILE B 1 82 ? 9.602 19.016 -8.758 1 98 82 ILE B C 1
ATOM 3226 O O . ILE B 1 82 ? 10.32 18.094 -9.164 1 98 82 ILE B O 1
ATOM 3230 N N . SER B 1 83 ? 10.039 19.828 -7.816 1 98 83 SER B N 1
ATOM 3231 C CA . SER B 1 83 ? 11.367 19.703 -7.215 1 98 83 SER B CA 1
ATOM 3232 C C . SER B 1 83 ? 11.492 18.438 -6.395 1 98 83 SER B C 1
ATOM 3234 O O . SER B 1 83 ? 12.477 17.703 -6.527 1 98 83 SER B O 1
ATOM 3236 N N . ILE B 1 84 ? 10.484 18.156 -5.617 1 98.12 84 ILE B N 1
ATOM 3237 C CA . ILE B 1 84 ? 10.5 17.016 -4.703 1 98.12 84 ILE B CA 1
ATOM 3238 C C . ILE B 1 84 ? 10.516 15.719 -5.5 1 98.12 84 ILE B C 1
ATOM 3240 O O . ILE B 1 84 ? 11.273 14.797 -5.184 1 98.12 84 ILE B O 1
ATOM 3244 N N . ILE B 1 85 ? 9.719 15.633 -6.523 1 98.56 85 ILE B N 1
ATOM 3245 C CA . ILE B 1 85 ? 9.617 14.406 -7.301 1 98.56 85 ILE B CA 1
ATOM 3246 C C . ILE B 1 85 ? 10.867 14.227 -8.156 1 98.56 85 ILE B C 1
ATOM 3248 O O . ILE B 1 85 ? 11.336 13.109 -8.359 1 98.56 85 ILE B O 1
ATOM 3252 N N . THR B 1 86 ? 11.438 15.328 -8.586 1 98.19 86 THR B N 1
ATOM 3253 C CA . THR B 1 86 ? 12.711 15.25 -9.289 1 98.19 86 THR B CA 1
ATOM 3254 C C . THR B 1 86 ? 13.789 14.641 -8.398 1 98.19 86 THR B C 1
ATOM 3256 O O . THR B 1 86 ? 14.523 13.75 -8.828 1 98.19 86 THR B O 1
ATOM 3259 N N . HIS B 1 87 ? 13.867 15.094 -7.184 1 98 87 HIS B N 1
ATOM 3260 C CA . HIS B 1 87 ? 14.828 14.547 -6.23 1 98 87 HIS B CA 1
ATOM 3261 C C . HIS B 1 87 ? 14.547 13.078 -5.941 1 98 87 HIS B C 1
ATOM 3263 O O . HIS B 1 87 ? 15.469 12.273 -5.828 1 98 87 HIS B O 1
ATOM 3269 N N . SER B 1 88 ? 13.281 12.781 -5.805 1 98.25 88 SER B N 1
ATOM 3270 C CA . SER B 1 88 ? 12.898 11.391 -5.551 1 98.25 88 SER B CA 1
ATOM 3271 C C . SER B 1 88 ? 13.352 10.477 -6.68 1 98.25 88 SER B C 1
ATOM 3273 O O . SER B 1 88 ? 13.938 9.422 -6.434 1 98.25 88 SER B O 1
ATOM 3275 N N . ARG B 1 89 ? 13.062 10.914 -7.895 1 97.81 89 ARG B N 1
ATOM 3276 C CA . ARG B 1 89 ? 13.445 10.133 -9.062 1 97.81 89 ARG B CA 1
ATOM 3277 C C . ARG B 1 89 ? 14.969 9.984 -9.141 1 97.81 89 ARG B C 1
ATOM 3279 O O . ARG B 1 89 ? 15.469 8.938 -9.547 1 97.81 89 ARG B O 1
ATOM 3286 N N . GLU B 1 90 ? 15.711 11 -8.789 1 97.25 90 GLU B N 1
ATOM 3287 C CA . GLU B 1 90 ? 17.172 10.938 -8.805 1 97.25 90 GLU B CA 1
ATOM 3288 C C . GLU B 1 90 ? 17.688 9.93 -7.785 1 97.25 90 GLU B C 1
ATOM 3290 O O . GLU B 1 90 ? 18.625 9.188 -8.062 1 97.25 90 GLU B O 1
ATOM 3295 N N . ASN B 1 91 ? 17.141 9.922 -6.652 1 97.06 91 ASN B N 1
ATOM 3296 C CA . ASN B 1 91 ? 17.5 8.914 -5.66 1 97.06 91 ASN B CA 1
ATOM 3297 C C . ASN B 1 91 ? 17.219 7.504 -6.176 1 97.06 91 ASN B C 1
ATOM 3299 O O . ASN B 1 91 ? 18.062 6.609 -6.016 1 97.06 91 ASN B O 1
ATOM 3303 N N . ALA B 1 92 ? 16.062 7.309 -6.809 1 96.88 92 ALA B N 1
ATOM 3304 C CA . ALA B 1 92 ? 15.703 6.004 -7.367 1 96.88 92 ALA B CA 1
ATOM 3305 C C . ALA B 1 92 ? 16.672 5.602 -8.477 1 96.88 92 ALA B C 1
ATOM 3307 O O . ALA B 1 92 ? 17.078 4.441 -8.555 1 96.88 92 ALA B O 1
ATOM 3308 N N . ARG B 1 93 ? 16.969 6.539 -9.312 1 95.75 93 ARG B N 1
ATOM 3309 C CA . ARG B 1 93 ? 17.875 6.289 -10.43 1 95.75 93 ARG B CA 1
ATOM 3310 C C . ARG B 1 93 ? 19.234 5.801 -9.93 1 95.75 93 ARG B C 1
ATOM 3312 O O . ARG B 1 93 ? 19.844 4.926 -10.539 1 95.75 93 ARG B O 1
ATOM 3319 N N . GLY B 1 94 ? 19.672 6.359 -8.844 1 94.44 94 GLY B N 1
ATOM 3320 C CA . GLY B 1 94 ? 20.969 6.008 -8.273 1 94.44 94 GLY B CA 1
ATOM 3321 C C . GLY B 1 94 ? 21.016 4.59 -7.73 1 94.44 94 GLY B C 1
ATOM 3322 O O . GLY B 1 94 ? 22.094 4.023 -7.555 1 94.44 94 GLY B O 1
ATOM 3323 N N . VAL B 1 95 ? 19.797 3.977 -7.508 1 94 95 VAL B N 1
ATOM 3324 C CA . VAL B 1 95 ? 19.766 2.637 -6.93 1 94 95 VAL B CA 1
ATOM 3325 C C . VAL B 1 95 ? 18.844 1.746 -7.754 1 94 95 VAL B C 1
ATOM 3327 O O . VAL B 1 95 ? 18.125 0.901 -7.203 1 94 95 VAL B O 1
ATOM 3330 N N . GLN B 1 96 ? 18.734 1.906 -8.984 1 91 96 GLN B N 1
ATOM 3331 C CA . GLN B 1 96 ? 17.797 1.22 -9.867 1 91 96 GLN B CA 1
ATOM 3332 C C . GLN B 1 96 ? 17.969 -0.295 -9.773 1 91 96 GLN B C 1
ATOM 3334 O O . GLN B 1 96 ? 16.984 -1.04 -9.922 1 91 96 GLN B O 1
ATOM 3339 N N . GLU B 1 97 ? 19.125 -0.772 -9.469 1 87.62 97 GLU B N 1
ATOM 3340 C CA . GLU B 1 97 ? 19.406 -2.203 -9.367 1 87.62 97 GLU B CA 1
ATOM 3341 C C . GLU B 1 97 ? 18.719 -2.807 -8.133 1 87.62 97 GLU B C 1
ATOM 3343 O O . GLU B 1 97 ? 18.578 -4.027 -8.039 1 87.62 97 GLU B O 1
ATOM 3348 N N . HIS B 1 98 ? 18.312 -1.941 -7.211 1 89.62 98 HIS B N 1
ATOM 3349 C CA . HIS B 1 98 ? 17.719 -2.412 -5.961 1 89.62 98 HIS B CA 1
ATOM 3350 C C . HIS B 1 98 ? 16.219 -2.168 -5.93 1 89.62 98 HIS B C 1
ATOM 3352 O O . HIS B 1 98 ? 15.555 -2.465 -4.93 1 89.62 98 HIS B O 1
ATOM 3358 N N . ILE B 1 99 ? 15.75 -1.578 -6.969 1 90.56 99 ILE B N 1
ATOM 3359 C CA . ILE B 1 99 ? 14.312 -1.371 -7.074 1 90.56 99 ILE B CA 1
ATOM 3360 C C . ILE B 1 99 ? 13.758 -2.186 -8.242 1 90.56 99 ILE B C 1
ATOM 3362 O O . ILE B 1 99 ? 14.438 -2.379 -9.25 1 90.56 99 ILE B O 1
ATOM 3366 N N . ASN B 1 100 ? 12.656 -2.799 -8.039 1 89.88 100 ASN B N 1
ATOM 3367 C CA . ASN B 1 100 ? 12.086 -3.559 -9.148 1 89.88 100 ASN B CA 1
ATOM 3368 C C . ASN B 1 100 ? 11.648 -2.645 -10.289 1 89.88 100 ASN B C 1
ATOM 3370 O O . ASN B 1 100 ? 11.43 -1.45 -10.078 1 89.88 100 ASN B O 1
ATOM 3374 N N . THR B 1 101 ? 11.492 -3.195 -11.406 1 92 101 THR B N 1
ATOM 3375 C CA . THR B 1 101 ? 11.188 -2.473 -12.633 1 92 101 THR B CA 1
ATOM 3376 C C . THR B 1 101 ? 9.852 -1.747 -12.516 1 92 101 THR B C 1
ATOM 3378 O O . THR B 1 101 ? 9.703 -0.624 -13 1 92 101 THR B O 1
ATOM 3381 N N . ASP B 1 102 ? 8.914 -2.334 -11.922 1 93.44 102 ASP B N 1
ATOM 3382 C CA . ASP B 1 102 ? 7.582 -1.745 -11.781 1 93.44 102 ASP B CA 1
ATOM 3383 C C . ASP B 1 102 ? 7.633 -0.453 -10.969 1 93.44 102 ASP B C 1
ATOM 3385 O O . ASP B 1 102 ? 7 0.54 -11.336 1 93.44 102 ASP B O 1
ATOM 3389 N N . LEU B 1 103 ? 8.383 -0.488 -9.906 1 95.69 103 LEU B N 1
ATOM 3390 C CA . LEU B 1 103 ? 8.469 0.689 -9.055 1 95.69 103 LEU B CA 1
ATOM 3391 C C . LEU B 1 103 ? 9.234 1.812 -9.75 1 95.69 103 LEU B C 1
ATOM 3393 O O . LEU B 1 103 ? 8.852 2.982 -9.648 1 95.69 103 LEU B O 1
ATOM 3397 N N . TRP B 1 104 ? 10.273 1.449 -10.438 1 96.31 104 TRP B N 1
ATOM 3398 C CA . TRP B 1 104 ? 11.016 2.441 -11.211 1 96.31 104 TRP B CA 1
ATOM 3399 C C . TRP B 1 104 ? 10.109 3.115 -12.242 1 96.31 104 TRP B C 1
ATOM 3401 O O . TRP B 1 104 ? 10.094 4.344 -12.352 1 96.31 104 TRP B O 1
ATOM 3411 N N . GLN B 1 105 ? 9.352 2.287 -12.914 1 95.12 105 GLN B N 1
ATOM 3412 C CA . GLN B 1 105 ? 8.445 2.807 -13.938 1 95.12 105 GLN B CA 1
ATOM 3413 C C . GLN B 1 105 ? 7.398 3.73 -13.32 1 95.12 105 GLN B C 1
ATOM 3415 O O . GLN B 1 105 ? 7.062 4.766 -13.898 1 95.12 105 GLN B O 1
ATOM 3420 N N . CYS B 1 106 ? 6.949 3.354 -12.234 1 96 106 CYS B N 1
ATOM 3421 C CA . CYS B 1 106 ? 5.961 4.156 -11.523 1 96 106 CYS B CA 1
ATOM 3422 C C . CYS B 1 106 ? 6.531 5.523 -11.164 1 96 106 CYS B C 1
ATOM 3424 O O . CYS B 1 106 ? 5.883 6.547 -11.383 1 96 106 CYS B O 1
ATOM 3426 N N . LEU B 1 107 ? 7.727 5.582 -10.617 1 97.25 107 LEU B N 1
ATOM 3427 C CA . LEU B 1 107 ? 8.391 6.824 -10.234 1 97.25 107 LEU B CA 1
ATOM 3428 C C . LEU B 1 107 ? 8.695 7.68 -11.461 1 97.25 107 LEU B C 1
ATOM 3430 O O . LEU B 1 107 ? 8.531 8.898 -11.422 1 97.25 107 LEU B O 1
ATOM 3434 N N . ASN B 1 108 ? 9.086 6.984 -12.469 1 97.19 108 ASN B N 1
ATOM 3435 C CA . ASN B 1 108 ? 9.383 7.684 -13.719 1 97.19 108 ASN B CA 1
ATOM 3436 C C . ASN B 1 108 ? 8.125 8.312 -14.32 1 97.19 108 ASN B C 1
ATOM 3438 O O . ASN B 1 108 ? 8.18 9.422 -14.859 1 97.19 108 ASN B O 1
ATOM 3442 N N . GLU B 1 109 ? 7.07 7.613 -14.281 1 97.19 109 GLU B N 1
ATOM 3443 C CA . GLU B 1 109 ? 5.801 8.148 -14.766 1 97.19 109 GLU B CA 1
ATOM 3444 C C . GLU B 1 109 ? 5.375 9.375 -13.953 1 97.19 109 GLU B C 1
ATOM 3446 O O . GLU B 1 109 ? 4.895 10.359 -14.516 1 97.19 109 GLU B O 1
ATOM 3451 N N . TYR B 1 110 ? 5.52 9.312 -12.602 1 98.06 110 TYR B N 1
ATOM 3452 C CA . TYR B 1 110 ? 5.207 10.453 -11.75 1 98.06 110 TYR B CA 1
ATOM 3453 C C . TYR B 1 110 ? 6.051 11.664 -12.125 1 98.06 110 TYR B C 1
ATOM 3455 O O . TYR B 1 110 ? 5.535 12.781 -12.234 1 98.06 110 TYR B O 1
ATOM 3463 N N . TYR B 1 111 ? 7.316 11.406 -12.367 1 98.12 111 TYR B N 1
ATOM 3464 C CA . TYR B 1 111 ? 8.25 12.453 -12.766 1 98.12 111 TYR B CA 1
ATOM 3465 C C . TYR B 1 111 ? 7.82 13.109 -14.07 1 98.12 111 TYR B C 1
ATOM 3467 O O . TYR B 1 111 ? 7.797 14.336 -14.172 1 98.12 111 TYR B O 1
ATOM 3475 N N . HIS B 1 112 ? 7.402 12.32 -14.977 1 97.56 112 HIS B N 1
ATOM 3476 C CA . HIS B 1 112 ? 6.988 12.859 -16.266 1 97.56 112 HIS B CA 1
ATOM 3477 C C . HIS B 1 112 ? 5.66 13.602 -16.141 1 97.56 112 HIS B C 1
ATOM 3479 O O . HIS B 1 112 ? 5.434 14.594 -16.844 1 97.56 112 HIS B O 1
ATOM 3485 N N . CYS B 1 113 ? 4.828 13.133 -15.297 1 96.88 113 CYS B N 1
ATOM 3486 C CA . CYS B 1 113 ? 3.557 13.805 -15.062 1 96.88 113 CYS B CA 1
ATOM 3487 C C . CYS B 1 113 ? 3.775 15.219 -14.531 1 96.88 113 CYS B C 1
ATOM 3489 O O . CYS B 1 113 ? 3.107 16.156 -14.969 1 96.88 113 CYS B O 1
ATOM 3491 N N . VAL B 1 114 ? 4.73 15.383 -13.617 1 96.94 114 VAL B N 1
ATOM 3492 C CA . VAL B 1 114 ? 4.941 16.688 -12.984 1 96.94 114 VAL B CA 1
ATOM 3493 C C . VAL B 1 114 ? 5.754 17.578 -13.906 1 96.94 114 VAL B C 1
ATOM 3495 O O . VAL B 1 114 ? 5.652 18.812 -13.836 1 96.94 114 VAL B O 1
ATOM 3498 N N . LYS B 1 115 ? 6.508 16.969 -14.805 1 95.75 115 LYS B N 1
ATOM 3499 C CA . LYS B 1 115 ? 7.363 17.734 -15.703 1 95.75 115 LYS B CA 1
ATOM 3500 C C . LYS B 1 115 ? 6.629 18.078 -17 1 95.75 115 LYS B C 1
ATOM 3502 O O . LYS B 1 115 ? 7.133 18.859 -17.812 1 95.75 115 LYS B O 1
ATOM 3507 N N . ASP B 1 116 ? 5.5 17.469 -17.109 1 94.19 116 ASP B N 1
ATOM 3508 C CA . ASP B 1 116 ? 4.715 17.75 -18.312 1 94.19 116 ASP B CA 1
ATOM 3509 C C . ASP B 1 116 ? 4.523 19.266 -18.5 1 94.19 116 ASP B C 1
ATOM 3511 O O . ASP B 1 116 ? 4.031 19.938 -17.594 1 94.19 116 ASP B O 1
ATOM 3515 N N . ASN B 1 117 ? 4.758 19.781 -19.641 1 88 117 ASN B N 1
ATOM 3516 C CA . ASN B 1 117 ? 4.727 21.203 -19.953 1 88 117 ASN B CA 1
ATOM 3517 C C . ASN B 1 117 ? 3.312 21.766 -19.844 1 88 117 ASN B C 1
ATOM 3519 O O . ASN B 1 117 ? 3.135 22.969 -19.594 1 88 117 ASN B O 1
ATOM 3523 N N . SER B 1 118 ? 2.387 20.891 -20 1 92.31 118 SER B N 1
ATOM 3524 C CA . SER B 1 118 ? 1.003 21.359 -19.969 1 92.31 118 SER B CA 1
ATOM 3525 C C . SER B 1 118 ? 0.487 21.5 -18.547 1 92.31 118 SER B C 1
ATOM 3527 O O . SER B 1 118 ? -0.581 22.078 -18.328 1 92.31 118 SER B O 1
ATOM 3529 N N . LEU B 1 119 ? 1.203 21.047 -17.547 1 93.44 119 LEU B N 1
ATOM 3530 C CA . LEU B 1 119 ? 0.725 21.016 -16.172 1 93.44 119 LEU B CA 1
ATOM 3531 C C . LEU B 1 119 ? 0.428 22.422 -15.656 1 93.44 119 LEU B C 1
ATOM 3533 O O . LEU B 1 119 ? -0.643 22.672 -15.102 1 93.44 119 LEU B O 1
ATOM 3537 N N . ALA B 1 120 ? 1.363 23.312 -15.906 1 89.81 120 ALA B N 1
ATOM 3538 C CA . ALA B 1 120 ? 1.191 24.688 -15.461 1 89.81 120 ALA B CA 1
ATOM 3539 C C . ALA B 1 120 ? -0.018 25.328 -16.125 1 89.81 120 ALA B C 1
ATOM 3541 O O . ALA B 1 120 ? -0.786 26.047 -15.477 1 89.81 120 ALA B O 1
ATOM 3542 N N . SER B 1 121 ? -0.118 25.094 -17.438 1 92.25 121 SER B N 1
ATOM 3543 C CA . SER B 1 121 ? -1.245 25.656 -18.172 1 92.25 121 SER B CA 1
ATOM 3544 C C . SER B 1 121 ? -2.568 25.062 -17.688 1 92.25 121 SER B C 1
ATOM 3546 O O . SER B 1 121 ? -3.564 25.781 -17.578 1 92.25 121 SER B O 1
ATOM 3548 N N . ARG B 1 122 ? -2.584 23.859 -17.359 1 92.5 122 ARG B N 1
ATOM 3549 C CA . ARG B 1 122 ? -3.787 23.203 -16.859 1 92.5 122 ARG B CA 1
ATOM 3550 C C . ARG B 1 122 ? -4.172 23.75 -15.484 1 92.5 122 ARG B C 1
ATOM 3552 O O . ARG B 1 122 ? -5.355 23.969 -15.203 1 92.5 122 ARG B O 1
ATOM 3559 N N . LEU B 1 123 ? -3.221 23.953 -14.648 1 92.56 123 LEU B N 1
ATOM 3560 C CA . LEU B 1 123 ? -3.471 24.516 -13.32 1 92.56 123 LEU B CA 1
ATOM 3561 C C . LEU B 1 123 ? -4.086 25.906 -13.43 1 92.56 123 LEU B C 1
ATOM 3563 O O . LEU B 1 123 ? -4.871 26.312 -12.57 1 92.56 123 LEU B O 1
ATOM 3567 N N . LYS B 1 124 ? -3.77 26.625 -14.531 1 88.75 124 LYS B N 1
ATOM 3568 C CA . LYS B 1 124 ? -4.27 27.984 -14.742 1 88.75 124 LYS B CA 1
ATOM 3569 C C . LYS B 1 124 ? -5.633 27.969 -15.422 1 88.75 124 LYS B C 1
ATOM 3571 O O . LYS B 1 124 ? -6.5 28.781 -15.102 1 88.75 124 LYS B O 1
ATOM 3576 N N . LYS B 1 125 ? -5.852 27 -16.328 1 91.25 125 LYS B N 1
ATOM 3577 C CA . LYS B 1 125 ? -7.004 27.078 -17.219 1 91.25 125 LYS B CA 1
ATOM 3578 C C . LYS B 1 125 ? -8.102 26.109 -16.766 1 91.25 125 LYS B C 1
ATOM 3580 O O . LYS B 1 125 ? -9.281 26.359 -17.016 1 91.25 125 LYS B O 1
ATOM 3585 N N . GLU B 1 126 ? -7.688 25.016 -16.172 1 91.62 126 GLU B N 1
ATOM 3586 C CA . GLU B 1 126 ? -8.648 23.984 -15.758 1 91.62 126 GLU B CA 1
ATOM 3587 C C . GLU B 1 126 ? -8.906 24.047 -14.258 1 91.62 126 GLU B C 1
ATOM 3589 O O . GLU B 1 126 ? -8.391 24.938 -13.57 1 91.62 126 GLU B O 1
ATOM 3594 N N . ASP B 1 127 ? -9.766 23.188 -13.805 1 93.38 127 ASP B N 1
ATOM 3595 C CA . ASP B 1 127 ? -10 23.031 -12.367 1 93.38 127 ASP B CA 1
ATOM 3596 C C . ASP B 1 127 ? -8.766 22.438 -11.68 1 93.38 127 ASP B C 1
ATOM 3598 O O . ASP B 1 127 ? -8.383 21.297 -11.945 1 93.38 127 ASP B O 1
ATOM 3602 N N . PRO B 1 128 ? -8.156 23.203 -10.766 1 95.06 128 PRO B N 1
ATOM 3603 C CA . PRO B 1 128 ? -6.953 22.719 -10.078 1 95.06 128 PRO B CA 1
ATOM 3604 C C . PRO B 1 128 ? -7.164 21.375 -9.391 1 95.06 128 PRO B C 1
ATOM 3606 O O . PRO B 1 128 ? -6.223 20.578 -9.273 1 95.06 128 PRO B O 1
ATOM 3609 N N . ILE B 1 129 ? -8.359 21.109 -9.023 1 95 129 ILE B N 1
ATOM 3610 C CA . ILE B 1 129 ? -8.664 19.875 -8.312 1 95 129 ILE B CA 1
ATOM 3611 C C . ILE B 1 129 ? -8.375 18.672 -9.203 1 95 129 ILE B C 1
ATOM 3613 O O . ILE B 1 129 ? -7.832 17.656 -8.75 1 95 129 ILE B O 1
ATOM 3617 N N . SER B 1 130 ? -8.734 18.797 -10.453 1 95.12 130 SER B N 1
ATOM 3618 C CA . SER B 1 130 ? -8.5 17.703 -11.398 1 95.12 130 SER B CA 1
ATOM 3619 C C . SER B 1 130 ? -7.008 17.422 -11.555 1 95.12 130 SER B C 1
ATOM 3621 O O . SER B 1 130 ? -6.598 16.266 -11.641 1 95.12 130 SER B O 1
ATOM 3623 N N . VAL B 1 131 ? -6.242 18.453 -11.594 1 96.06 131 VAL B N 1
ATOM 3624 C CA . VAL B 1 131 ? -4.797 18.312 -11.719 1 96.06 131 VAL B CA 1
ATOM 3625 C C . VAL B 1 131 ? -4.219 17.688 -10.445 1 96.06 131 VAL B C 1
ATOM 3627 O O . VAL B 1 131 ? -3.416 16.766 -10.508 1 96.06 131 VAL B O 1
ATOM 3630 N N . LEU B 1 132 ? -4.625 18.219 -9.312 1 97.62 132 LEU B N 1
ATOM 3631 C CA . LEU B 1 132 ? -4.141 17.703 -8.039 1 97.62 132 LEU B CA 1
ATOM 3632 C C . LEU B 1 132 ? -4.52 16.25 -7.855 1 97.62 132 LEU B C 1
ATOM 3634 O O . LEU B 1 132 ? -3.717 15.445 -7.371 1 97.62 132 LEU B O 1
ATOM 3638 N N . ASP B 1 133 ? -5.699 15.867 -8.289 1 96.19 133 ASP B N 1
ATOM 3639 C CA . ASP B 1 133 ? -6.152 14.484 -8.211 1 96.19 133 ASP B CA 1
ATOM 3640 C C . ASP B 1 133 ? -5.27 13.57 -9.062 1 96.19 133 ASP B C 1
ATOM 3642 O O . ASP B 1 133 ? -4.977 12.438 -8.664 1 96.19 133 ASP B O 1
ATOM 3646 N N . THR B 1 134 ? -4.91 14.031 -10.18 1 96.56 134 THR B N 1
ATOM 3647 C CA . THR B 1 134 ? -4.035 13.258 -11.055 1 96.56 134 THR B CA 1
ATOM 3648 C C . THR B 1 134 ? -2.688 13.008 -10.391 1 96.56 134 THR B C 1
ATOM 3650 O O . THR B 1 134 ? -2.137 11.906 -10.484 1 96.56 134 THR B O 1
ATOM 3653 N N . LEU B 1 135 ? -2.184 14.008 -9.742 1 98.19 135 LEU B N 1
ATOM 3654 C CA . LEU B 1 135 ? -0.899 13.875 -9.062 1 98.19 135 LEU B CA 1
ATOM 3655 C C . LEU B 1 135 ? -1.024 12.977 -7.844 1 98.19 135 LEU B C 1
ATOM 3657 O O . LEU B 1 135 ? -0.129 12.172 -7.562 1 98.19 135 LEU B O 1
ATOM 3661 N N . ILE B 1 136 ? -2.139 13.102 -7.109 1 97.88 136 ILE B N 1
ATOM 3662 C CA . ILE B 1 136 ? -2.389 12.242 -5.957 1 97.88 136 ILE B CA 1
ATOM 3663 C C . ILE B 1 136 ? -2.473 10.789 -6.41 1 97.88 136 ILE B C 1
ATOM 3665 O O . ILE B 1 136 ? -1.966 9.891 -5.73 1 97.88 136 ILE B O 1
ATOM 3669 N N . LYS B 1 137 ? -3.08 10.562 -7.543 1 97.5 137 LYS B N 1
ATOM 3670 C CA . LYS B 1 137 ? -3.174 9.219 -8.102 1 97.5 137 LYS B CA 1
ATOM 3671 C C . LYS B 1 137 ? -1.788 8.625 -8.344 1 97.5 137 LYS B C 1
ATOM 3673 O O . LYS B 1 137 ? -1.58 7.422 -8.156 1 97.5 137 LYS B O 1
ATOM 3678 N N . GLN B 1 138 ? -0.837 9.438 -8.789 1 98.31 138 GLN B N 1
ATOM 3679 C CA . GLN B 1 138 ? 0.531 8.977 -8.984 1 98.31 138 GLN B CA 1
ATOM 3680 C C . GLN B 1 138 ? 1.146 8.508 -7.668 1 98.31 138 GLN B C 1
ATOM 3682 O O . GLN B 1 138 ? 1.874 7.512 -7.637 1 98.31 138 GLN B O 1
ATOM 3687 N N . VAL B 1 139 ? 0.85 9.203 -6.621 1 98.5 139 VAL B N 1
ATOM 3688 C CA . VAL B 1 139 ? 1.362 8.836 -5.305 1 98.5 139 VAL B CA 1
ATOM 3689 C C . VAL B 1 139 ? 0.775 7.492 -4.875 1 98.5 139 VAL B C 1
ATOM 3691 O O . VAL B 1 139 ? 1.492 6.633 -4.359 1 98.5 139 VAL B O 1
ATOM 3694 N N . MET B 1 140 ? -0.549 7.312 -5.121 1 98.25 140 MET B N 1
ATOM 3695 C CA . MET B 1 140 ? -1.209 6.059 -4.762 1 98.25 140 MET B CA 1
ATOM 3696 C C . MET B 1 140 ? -0.64 4.895 -5.562 1 98.25 140 MET B C 1
ATOM 3698 O O . MET B 1 140 ? -0.462 3.799 -5.031 1 98.25 140 MET B O 1
ATOM 3702 N N . LEU B 1 141 ? -0.362 5.156 -6.801 1 98.38 141 LEU B N 1
ATOM 3703 C CA . LEU B 1 141 ? 0.256 4.129 -7.633 1 98.38 141 LEU B CA 1
ATOM 3704 C C . LEU B 1 141 ? 1.612 3.717 -7.07 1 98.38 141 LEU B C 1
ATOM 3706 O O . LEU B 1 141 ? 1.942 2.529 -7.047 1 98.38 141 LEU B O 1
ATOM 3710 N N . TYR B 1 142 ? 2.395 4.684 -6.629 1 98.38 142 TYR B N 1
ATOM 3711 C CA . TYR B 1 142 ? 3.682 4.395 -6.012 1 98.38 142 TYR B CA 1
ATOM 3712 C C . TYR B 1 142 ? 3.512 3.496 -4.789 1 98.38 142 TYR B C 1
ATOM 3714 O O . TYR B 1 142 ? 4.188 2.475 -4.664 1 98.38 142 TYR B O 1
ATOM 3722 N N . TYR B 1 143 ? 2.588 3.891 -3.922 1 98.12 143 TYR B N 1
ATOM 3723 C CA . TYR B 1 143 ? 2.402 3.129 -2.691 1 98.12 143 TYR B CA 1
ATOM 3724 C C . TYR B 1 143 ? 1.896 1.723 -2.992 1 98.12 143 TYR B C 1
ATOM 3726 O O . TYR B 1 143 ? 2.361 0.748 -2.396 1 98.12 143 TYR B O 1
ATOM 3734 N N . GLY B 1 144 ? 0.964 1.589 -3.898 1 98.06 144 GLY B N 1
ATOM 3735 C CA . GLY B 1 144 ? 0.469 0.276 -4.281 1 98.06 144 GLY B CA 1
ATOM 3736 C C . GLY B 1 144 ? 1.54 -0.613 -4.887 1 98.06 144 GLY B C 1
ATOM 3737 O O . GLY B 1 144 ? 1.666 -1.782 -4.516 1 98.06 144 GLY B O 1
ATOM 3738 N N . THR B 1 145 ? 2.336 -0.029 -5.789 1 97.56 145 THR B N 1
ATOM 3739 C CA . THR B 1 145 ? 3.385 -0.788 -6.461 1 97.56 145 THR B CA 1
ATOM 3740 C C . THR B 1 145 ? 4.449 -1.234 -5.465 1 97.56 145 THR B C 1
ATOM 3742 O O . THR B 1 145 ? 4.891 -2.387 -5.492 1 97.56 145 THR B O 1
ATOM 3745 N N . ALA B 1 146 ? 4.852 -0.301 -4.605 1 96.81 146 ALA B N 1
ATOM 3746 C CA . ALA B 1 146 ? 5.844 -0.641 -3.592 1 96.81 146 ALA B CA 1
ATOM 3747 C C . ALA B 1 146 ? 5.336 -1.757 -2.682 1 96.81 146 ALA B C 1
ATOM 3749 O O . ALA B 1 146 ? 6.074 -2.695 -2.371 1 96.81 146 ALA B O 1
ATOM 3750 N N . GLU B 1 147 ? 4.09 -1.687 -2.318 1 95.31 147 GLU B N 1
ATOM 3751 C CA . GLU B 1 147 ? 3.482 -2.654 -1.409 1 95.31 147 GLU B CA 1
ATOM 3752 C C . GLU B 1 147 ? 3.424 -4.043 -2.041 1 95.31 147 GLU B C 1
ATOM 3754 O O . GLU B 1 147 ? 3.645 -5.047 -1.362 1 95.31 147 GLU B O 1
ATOM 3759 N N . VAL B 1 148 ? 3.176 -4.078 -3.27 1 94.75 148 VAL B N 1
ATOM 3760 C CA . VAL B 1 148 ? 2.887 -5.348 -3.926 1 94.75 148 VAL B CA 1
ATOM 3761 C C . VAL B 1 148 ? 4.184 -5.977 -4.43 1 94.75 148 VAL B C 1
ATOM 3763 O O . VAL B 1 148 ? 4.355 -7.195 -4.371 1 94.75 148 VAL B O 1
ATOM 3766 N N . THR B 1 149 ? 5.16 -5.18 -4.828 1 94.12 149 THR B N 1
ATOM 3767 C CA . THR B 1 149 ? 6.227 -5.754 -5.637 1 94.12 149 THR B CA 1
ATOM 3768 C C . THR B 1 149 ? 7.562 -5.695 -4.898 1 94.12 149 THR B C 1
ATOM 3770 O O . THR B 1 149 ? 8.453 -6.504 -5.156 1 94.12 149 THR B O 1
ATOM 3773 N N . MET B 1 150 ? 7.707 -4.762 -4.008 1 94.31 150 MET B N 1
ATOM 3774 C CA . MET B 1 150 ? 9.008 -4.586 -3.369 1 94.31 150 MET B CA 1
ATOM 3775 C C . MET B 1 150 ? 9.297 -5.727 -2.4 1 94.31 150 MET B C 1
ATOM 3777 O O . MET B 1 150 ? 8.422 -6.137 -1.638 1 94.31 150 MET B O 1
ATOM 3781 N N . GLU B 1 151 ? 10.523 -6.234 -2.414 1 94.06 151 GLU B N 1
ATOM 3782 C CA . GLU B 1 151 ? 10.945 -7.254 -1.462 1 94.06 151 GLU B CA 1
ATOM 3783 C C . GLU B 1 151 ? 10.969 -6.707 -0.039 1 94.06 151 GLU B C 1
ATOM 3785 O O . GLU B 1 151 ? 11.039 -5.492 0.163 1 94.06 151 GLU B O 1
ATOM 3790 N N . ARG B 1 152 ? 10.891 -7.602 0.932 1 94.5 152 ARG B N 1
ATOM 3791 C CA . ARG B 1 152 ? 10.797 -7.207 2.334 1 94.5 152 ARG B CA 1
ATOM 3792 C C . ARG B 1 152 ? 12.164 -7.246 3.008 1 94.5 152 ARG B C 1
ATOM 3794 O O . ARG B 1 152 ? 12.289 -7.734 4.133 1 94.5 152 ARG B O 1
ATOM 3801 N N . GLY B 1 153 ? 13.156 -6.715 2.398 1 90.81 153 GLY B N 1
ATOM 3802 C CA . GLY B 1 153 ? 14.508 -6.641 2.932 1 90.81 153 GLY B CA 1
ATOM 3803 C C . GLY B 1 153 ? 14.836 -5.285 3.535 1 90.81 153 GLY B C 1
ATOM 3804 O O . GLY B 1 153 ? 13.93 -4.512 3.863 1 90.81 153 GLY B O 1
ATOM 3805 N N . PRO B 1 154 ? 16.078 -4.977 3.771 1 91 154 PRO B N 1
ATOM 3806 C CA . PRO B 1 154 ? 16.484 -3.725 4.41 1 91 154 PRO B CA 1
ATOM 3807 C C . PRO B 1 154 ? 16.047 -2.49 3.627 1 91 154 PRO B C 1
ATOM 3809 O O . PRO B 1 154 ? 15.742 -1.452 4.223 1 91 154 PRO B O 1
ATOM 3812 N N . GLY B 1 155 ? 16.062 -2.643 2.279 1 92.25 155 GLY B N 1
ATOM 3813 C CA . GLY B 1 155 ? 15.609 -1.521 1.469 1 92.25 155 GLY B CA 1
ATOM 3814 C C . GLY B 1 155 ? 14.203 -1.061 1.813 1 92.25 155 GLY B C 1
ATOM 3815 O O . GLY B 1 155 ? 13.961 0.138 1.967 1 92.25 155 GLY B O 1
ATOM 3816 N N . ARG B 1 156 ? 13.328 -2.006 2.027 1 93.81 156 ARG B N 1
ATOM 3817 C CA . ARG B 1 156 ? 11.945 -1.721 2.395 1 93.81 156 ARG B CA 1
ATOM 3818 C C . ARG B 1 156 ? 11.867 -1.058 3.766 1 93.81 156 ARG B C 1
ATOM 3820 O O . ARG B 1 156 ? 11.039 -0.173 3.986 1 93.81 156 ARG B O 1
ATOM 3827 N N . SER B 1 157 ? 12.703 -1.47 4.617 1 95.25 157 SER B N 1
ATOM 3828 C CA . SER B 1 157 ? 12.719 -0.894 5.957 1 95.25 157 SER B CA 1
ATOM 3829 C C . SER B 1 157 ? 13.125 0.575 5.922 1 95.25 157 SER B C 1
ATOM 3831 O O . SER B 1 157 ? 12.477 1.421 6.539 1 95.25 157 SER B O 1
ATOM 3833 N N . PHE B 1 158 ? 14.141 0.892 5.152 1 95.62 158 PHE B N 1
ATOM 3834 C CA . PHE B 1 158 ? 14.594 2.275 5.051 1 95.62 158 PHE B CA 1
ATOM 3835 C C . PHE B 1 158 ? 13.531 3.137 4.371 1 95.62 158 PHE B C 1
ATOM 3837 O O . PHE B 1 158 ? 13.305 4.281 4.773 1 95.62 158 PHE B O 1
ATOM 3844 N N . MET B 1 159 ? 12.883 2.582 3.385 1 97.31 159 MET B N 1
ATOM 3845 C CA . MET B 1 159 ? 11.805 3.299 2.717 1 97.31 159 MET B CA 1
ATOM 3846 C C . MET B 1 159 ? 10.695 3.66 3.705 1 97.31 159 MET B C 1
ATOM 3848 O O . MET B 1 159 ? 10.234 4.801 3.734 1 97.31 159 MET B O 1
ATOM 3852 N N . ASN B 1 160 ? 10.391 2.691 4.531 1 98 160 ASN B N 1
ATOM 3853 C CA . ASN B 1 160 ? 9.273 2.902 5.445 1 98 160 ASN B CA 1
ATOM 3854 C C . ASN B 1 160 ? 9.664 3.811 6.609 1 98 160 ASN B C 1
ATOM 3856 O O . ASN B 1 160 ? 8.859 4.613 7.074 1 98 160 ASN B O 1
ATOM 3860 N N . ILE B 1 161 ? 10.836 3.738 7.047 1 97.75 161 ILE B N 1
ATOM 3861 C CA . ILE B 1 161 ? 11.312 4.652 8.078 1 97.75 161 ILE B CA 1
ATOM 3862 C C . ILE B 1 161 ? 11.234 6.09 7.574 1 97.75 161 ILE B C 1
ATOM 3864 O O . ILE B 1 161 ? 10.742 6.977 8.273 1 97.75 161 ILE B O 1
ATOM 3868 N N . GLY B 1 162 ? 11.711 6.305 6.336 1 98.25 162 GLY B N 1
ATOM 3869 C CA . GLY B 1 162 ? 11.609 7.629 5.746 1 98.25 162 GLY B CA 1
ATOM 3870 C C . GLY B 1 162 ? 10.18 8.117 5.605 1 98.25 162 GLY B C 1
ATOM 3871 O O . GLY B 1 162 ? 9.875 9.258 5.949 1 98.25 162 GLY B O 1
ATOM 3872 N N . LYS B 1 163 ? 9.312 7.25 5.16 1 98.62 163 LYS B N 1
ATOM 3873 C CA . LYS B 1 163 ? 7.898 7.551 4.957 1 98.62 163 LYS B CA 1
ATOM 3874 C C . LYS B 1 163 ? 7.242 7.988 6.266 1 98.62 163 LYS B C 1
ATOM 3876 O O . LYS B 1 163 ? 6.621 9.047 6.328 1 98.62 163 LYS B O 1
ATOM 3881 N N . TYR B 1 164 ? 7.469 7.223 7.297 1 98.75 164 TYR B N 1
ATOM 3882 C CA . TYR B 1 164 ? 6.758 7.469 8.547 1 98.75 164 TYR B CA 1
ATOM 3883 C C . TYR B 1 164 ? 7.367 8.648 9.297 1 98.75 164 TYR B C 1
ATOM 3885 O O . TYR B 1 164 ? 6.656 9.398 9.977 1 98.75 164 TYR B O 1
ATOM 3893 N N . LEU B 1 165 ? 8.641 8.844 9.133 1 98.75 165 LEU B N 1
ATOM 3894 C CA . LEU B 1 165 ? 9.266 10.031 9.703 1 98.75 165 LEU B CA 1
ATOM 3895 C C . LEU B 1 165 ? 8.672 11.305 9.102 1 98.75 165 LEU B C 1
ATOM 3897 O O . LEU B 1 165 ? 8.281 12.219 9.828 1 98.75 165 LEU B O 1
ATOM 3901 N N . GLU B 1 166 ? 8.57 11.289 7.797 1 98.62 166 GLU B N 1
ATOM 3902 C CA . GLU B 1 166 ? 7.996 12.438 7.098 1 98.62 166 GLU B CA 1
ATOM 3903 C C . GLU B 1 166 ? 6.535 12.641 7.488 1 98.62 166 GLU B C 1
ATOM 3905 O O . GLU B 1 166 ? 6.094 13.766 7.703 1 98.62 166 GLU B O 1
ATOM 3910 N N . ARG B 1 167 ? 5.84 11.617 7.621 1 98.5 167 ARG B N 1
ATOM 3911 C CA . ARG B 1 167 ? 4.418 11.672 7.949 1 98.5 167 ARG B CA 1
ATOM 3912 C C . ARG B 1 167 ? 4.199 12.258 9.336 1 98.5 167 ARG B C 1
ATOM 3914 O O . ARG B 1 167 ? 3.314 13.094 9.531 1 98.5 167 ARG B O 1
ATOM 3921 N N . ALA B 1 168 ? 4.996 11.797 10.281 1 98.75 168 ALA B N 1
ATOM 3922 C CA . ALA B 1 168 ? 4.902 12.336 11.633 1 98.75 168 ALA B CA 1
ATOM 3923 C C . ALA B 1 168 ? 5.195 13.828 11.656 1 98.75 168 ALA B C 1
ATOM 3925 O O . ALA B 1 168 ? 4.477 14.602 12.297 1 98.75 168 ALA B O 1
ATOM 3926 N N . ILE B 1 169 ? 6.211 14.234 10.945 1 98.19 169 ILE B N 1
ATOM 3927 C CA . ILE B 1 169 ? 6.605 15.641 10.891 1 98.19 169 ILE B CA 1
ATOM 3928 C C . ILE B 1 169 ? 5.477 16.469 10.289 1 98.19 169 ILE B C 1
ATOM 3930 O O . ILE B 1 169 ? 5.141 17.531 10.805 1 98.19 169 ILE B O 1
ATOM 3934 N N . GLN B 1 170 ? 4.887 15.969 9.242 1 97.38 170 GLN B N 1
ATOM 3935 C CA . GLN B 1 170 ? 3.791 16.688 8.609 1 97.38 170 GLN B CA 1
ATOM 3936 C C . GLN B 1 170 ? 2.604 16.844 9.555 1 97.38 170 GLN B C 1
ATOM 3938 O O . GLN B 1 170 ? 2.004 17.922 9.633 1 97.38 170 GLN B O 1
ATOM 3943 N N . SER B 1 171 ? 2.258 15.789 10.234 1 98 171 SER B N 1
ATOM 3944 C CA . SER B 1 171 ? 1.145 15.852 11.18 1 98 171 SER B CA 1
ATOM 3945 C C . SER B 1 171 ? 1.411 16.859 12.281 1 98 171 SER B C 1
ATOM 3947 O O . SER B 1 171 ? 0.522 17.641 12.656 1 98 171 SER B O 1
ATOM 3949 N N . ILE B 1 172 ? 2.621 16.875 12.742 1 97.94 172 ILE B N 1
ATOM 3950 C CA . ILE B 1 172 ? 3.025 17.797 13.797 1 97.94 172 ILE B CA 1
ATOM 3951 C C . ILE B 1 172 ? 2.963 19.234 13.281 1 97.94 172 ILE B C 1
ATOM 3953 O O . ILE B 1 172 ? 2.402 20.109 13.938 1 97.94 172 ILE B O 1
ATOM 3957 N N . ASP B 1 173 ? 3.51 19.469 12.109 1 96.62 173 ASP B N 1
ATOM 3958 C CA . ASP B 1 173 ? 3.551 20.812 11.523 1 96.62 173 ASP B CA 1
ATOM 3959 C C . ASP B 1 173 ? 2.141 21.344 11.281 1 96.62 173 ASP B C 1
ATOM 3961 O O . ASP B 1 173 ? 1.858 22.516 11.562 1 96.62 173 ASP B O 1
ATOM 3965 N N . ILE B 1 174 ? 1.305 20.5 10.766 1 94.69 174 ILE B N 1
ATOM 3966 C CA . ILE B 1 174 ? -0.065 20.906 10.469 1 94.69 174 ILE B CA 1
ATOM 3967 C C . ILE B 1 174 ? -0.796 21.234 11.773 1 94.69 174 ILE B C 1
ATOM 3969 O O . ILE B 1 174 ? -1.452 22.281 11.875 1 94.69 174 ILE B O 1
ATOM 3973 N N . LEU B 1 175 ? -0.618 20.438 12.766 1 94.56 175 LEU B N 1
ATOM 3974 C CA . LEU B 1 175 ? -1.253 20.672 14.055 1 94.56 175 LEU B CA 1
ATOM 3975 C C . LEU B 1 175 ? -0.735 21.953 14.695 1 94.56 175 LEU B C 1
ATOM 3977 O O . LEU B 1 175 ? -1.519 22.766 15.203 1 94.56 175 LEU B O 1
ATOM 3981 N N . ASP B 1 176 ? 0.527 22.125 14.641 1 94.19 176 ASP B N 1
ATOM 3982 C CA . ASP B 1 176 ? 1.175 23.266 15.273 1 94.19 176 ASP B CA 1
ATOM 3983 C C . ASP B 1 176 ? 0.716 24.578 14.648 1 94.19 176 ASP B C 1
ATOM 3985 O O . ASP B 1 176 ? 0.37 25.531 15.352 1 94.19 176 ASP B O 1
ATOM 3989 N N . ILE B 1 177 ? 0.689 24.641 13.359 1 90.69 177 ILE B N 1
ATOM 3990 C CA . ILE B 1 177 ? 0.32 25.859 12.648 1 90.69 177 ILE B CA 1
ATOM 3991 C C . ILE B 1 177 ? -1.164 26.156 12.859 1 90.69 177 ILE B C 1
ATOM 3993 O O . ILE B 1 177 ? -1.552 27.297 13.094 1 90.69 177 ILE B O 1
ATOM 3997 N N . LYS B 1 178 ? -2.002 25.125 12.828 1 87.06 178 LYS B N 1
ATOM 3998 C CA . LYS B 1 178 ? -3.443 25.312 12.961 1 87.06 178 LYS B CA 1
ATOM 3999 C C . LYS B 1 178 ? -3.809 25.719 14.391 1 87.06 178 LYS B C 1
ATOM 4001 O O . LYS B 1 178 ? -4.676 26.562 14.602 1 87.06 178 LYS B O 1
ATOM 4006 N N . PHE B 1 179 ? -3.146 25.188 15.344 1 85.19 179 PHE B N 1
ATOM 4007 C CA . PHE B 1 179 ? -3.434 25.531 16.734 1 85.19 179 PHE B CA 1
ATOM 4008 C C . PHE B 1 179 ? -2.803 26.875 17.094 1 85.19 179 PHE B C 1
ATOM 4010 O O . PHE B 1 179 ? -3.307 27.594 17.953 1 85.19 179 PHE B O 1
ATOM 4017 N N . GLY B 1 180 ? -1.722 27.141 16.438 1 84.5 180 GLY B N 1
ATOM 4018 C CA . GLY B 1 180 ? -1.125 28.453 16.641 1 84.5 180 GLY B CA 1
ATOM 4019 C C . GLY B 1 180 ? -2.043 29.594 16.234 1 84.5 180 GLY B C 1
ATOM 4020 O O . GLY B 1 180 ? -2.033 30.656 16.859 1 84.5 180 GLY B O 1
ATOM 4021 N N . SER B 1 181 ? -2.844 29.344 15.281 1 81.06 181 SER B N 1
ATOM 4022 C CA . SER B 1 181 ? -3.787 30.344 14.805 1 81.06 181 SER B CA 1
ATOM 4023 C C . SER B 1 181 ? -4.852 30.641 15.852 1 81.06 181 SER B C 1
ATOM 4025 O O . SER B 1 181 ? -5.418 31.734 15.875 1 81.06 181 SER B O 1
ATOM 4027 N N . ILE B 1 182 ? -5.094 29.688 16.688 1 80.94 182 ILE B N 1
ATOM 4028 C CA . ILE B 1 182 ? -6.105 29.844 17.719 1 80.94 182 ILE B CA 1
ATOM 4029 C C . ILE B 1 182 ? -5.656 30.922 18.719 1 80.94 182 ILE B C 1
ATOM 4031 O O . ILE B 1 182 ? -6.484 31.656 19.25 1 80.94 182 ILE B O 1
ATOM 4035 N N . ASN B 1 183 ? -4.387 30.953 18.922 1 80.31 183 ASN B N 1
ATOM 4036 C CA . ASN B 1 183 ? -3.857 31.984 19.812 1 80.31 183 ASN B CA 1
ATOM 4037 C C . ASN B 1 183 ? -4.199 33.375 19.312 1 80.31 183 ASN B C 1
ATOM 4039 O O . ASN B 1 183 ? -4.453 34.281 20.125 1 80.31 183 ASN B O 1
ATOM 4043 N N . ASN B 1 184 ? -4.266 33.5 18.031 1 80.62 184 ASN B N 1
ATOM 4044 C CA . ASN B 1 184 ? -4.566 34.812 17.438 1 80.62 184 ASN B CA 1
ATOM 4045 C C . ASN B 1 184 ? -6.066 35.031 17.297 1 80.62 184 ASN B C 1
ATOM 4047 O O . ASN B 1 184 ? -6.535 36.156 17.25 1 80.62 184 ASN B O 1
ATOM 4051 N N . ASN B 1 185 ? -6.781 33.938 17.188 1 84.5 185 ASN B N 1
ATOM 4052 C CA . ASN B 1 185 ? -8.234 33.938 17.062 1 84.5 185 ASN B CA 1
ATOM 4053 C C . ASN B 1 185 ? -8.891 32.844 17.891 1 84.5 185 ASN B C 1
ATOM 4055 O O . ASN B 1 185 ? -9.281 31.812 17.359 1 84.5 185 ASN B O 1
ATOM 4059 N N . PRO B 1 186 ? -9.156 33.125 19.078 1 85.06 186 PRO B N 1
ATOM 4060 C CA . PRO B 1 186 ? -9.664 32.125 20.016 1 85.06 186 PRO B CA 1
ATOM 4061 C C . PRO B 1 186 ? -11.008 31.547 19.578 1 85.06 186 PRO B C 1
ATOM 4063 O O . PRO B 1 186 ? -11.375 30.453 20 1 85.06 186 PRO B O 1
ATOM 4066 N N . ASP B 1 187 ? -11.773 32.281 18.719 1 83.56 187 ASP B N 1
ATOM 4067 C CA . ASP B 1 187 ? -13.07 31.797 18.266 1 83.56 187 ASP B CA 1
ATOM 4068 C C . ASP B 1 187 ? -12.938 30.516 17.453 1 83.56 187 ASP B C 1
ATOM 4070 O O . ASP B 1 187 ? -13.898 29.75 17.312 1 83.56 187 ASP B O 1
ATOM 4074 N N . LEU B 1 188 ? -11.742 30.375 17 1 81.44 188 LEU B N 1
ATOM 4075 C CA . LEU B 1 188 ? -11.484 29.203 16.172 1 81.44 188 LEU B CA 1
ATOM 4076 C C . LEU B 1 188 ? -11.57 27.922 17.016 1 81.44 188 LEU B C 1
ATOM 4078 O O . LEU B 1 188 ? -11.789 26.844 16.469 1 81.44 188 LEU B O 1
ATOM 4082 N N . LEU B 1 189 ? -11.352 28.078 18.297 1 81.44 189 LEU B N 1
ATOM 4083 C CA . LEU B 1 189 ? -11.352 26.922 19.188 1 81.44 189 LEU B CA 1
ATOM 4084 C C . LEU B 1 189 ? -12.703 26.203 19.141 1 81.44 189 LEU B C 1
ATOM 4086 O O . LEU B 1 189 ? -12.758 24.984 19.266 1 81.44 189 LEU B O 1
ATOM 4090 N N . THR B 1 190 ? -13.711 26.969 18.875 1 83.75 190 THR B N 1
ATOM 4091 C CA . THR B 1 190 ? -15.055 26.391 18.875 1 83.75 190 THR B CA 1
ATOM 4092 C C . THR B 1 190 ? -15.594 26.281 17.453 1 83.75 190 THR B C 1
ATOM 4094 O O . THR B 1 190 ? -16.75 25.891 17.25 1 83.75 190 THR B O 1
ATOM 4097 N N . ASP B 1 191 ? -14.797 26.625 16.531 1 86.5 191 ASP B N 1
ATOM 4098 C CA . ASP B 1 191 ? -15.227 26.578 15.141 1 86.5 191 ASP B CA 1
ATOM 4099 C C . ASP B 1 191 ? -15.141 25.172 14.578 1 86.5 191 ASP B C 1
ATOM 4101 O O . ASP B 1 191 ? -14.055 24.688 14.266 1 86.5 191 ASP B O 1
ATOM 4105 N N . THR B 1 192 ? -16.188 24.594 14.328 1 88.19 192 THR B N 1
ATOM 4106 C CA . THR B 1 192 ? -16.266 23.219 13.859 1 88.19 192 THR B CA 1
ATOM 4107 C C . THR B 1 192 ? -15.727 23.094 12.438 1 88.19 192 THR B C 1
ATOM 4109 O O . THR B 1 192 ? -15.125 22.078 12.07 1 88.19 192 THR B O 1
ATOM 4112 N N . THR B 1 193 ? -15.93 24.078 11.711 1 86.62 193 THR B N 1
ATOM 4113 C CA . THR B 1 193 ? -15.469 24.062 10.328 1 86.62 193 THR B CA 1
ATOM 4114 C C . THR B 1 193 ? -13.938 24.094 10.266 1 86.62 193 THR B C 1
ATOM 4116 O O . THR B 1 193 ? -13.344 23.469 9.383 1 86.62 193 THR B O 1
ATOM 4119 N N . TYR B 1 194 ? -13.43 24.797 11.219 1 86.81 194 TYR B N 1
ATOM 4120 C CA . TYR B 1 194 ? -11.977 24.906 11.32 1 86.81 194 TYR B CA 1
ATOM 4121 C C . TYR B 1 194 ? -11.344 23.531 11.555 1 86.81 194 TYR B C 1
ATOM 4123 O O . TYR B 1 194 ? -10.414 23.141 10.852 1 86.81 194 TYR B O 1
ATOM 4131 N N . TRP B 1 195 ? -11.875 22.75 12.406 1 90.81 195 TRP B N 1
ATOM 4132 C CA . TRP B 1 195 ? -11.352 21.438 12.75 1 90.81 195 TRP B CA 1
ATOM 4133 C C . TRP B 1 195 ? -11.656 20.422 11.656 1 90.81 195 TRP B C 1
ATOM 4135 O O . TRP B 1 195 ? -10.844 19.531 11.375 1 90.81 195 TRP B O 1
ATOM 4145 N N . LYS B 1 196 ? -12.781 20.625 11.078 1 91.25 196 LYS B N 1
ATOM 4146 C CA . LYS B 1 196 ? -13.117 19.781 9.938 1 91.25 196 LYS B CA 1
ATOM 4147 C C . LYS B 1 196 ? -12.078 19.906 8.828 1 91.25 196 LYS B C 1
ATOM 4149 O O . LYS B 1 196 ? -11.602 18.906 8.297 1 91.25 196 LYS B O 1
ATOM 4154 N N . HIS B 1 197 ? -11.688 21.094 8.547 1 88.75 197 HIS B N 1
ATOM 4155 C CA . HIS B 1 197 ? -10.711 21.375 7.496 1 88.75 197 HIS B CA 1
ATOM 4156 C C . HIS B 1 197 ? -9.344 20.781 7.848 1 88.75 197 HIS B C 1
ATOM 4158 O O . HIS B 1 197 ? -8.656 20.25 6.98 1 88.75 197 HIS B O 1
ATOM 4164 N N . LEU B 1 198 ? -8.992 20.922 9.078 1 91.19 198 LEU B N 1
ATOM 4165 C CA . LEU B 1 198 ? -7.727 20.359 9.531 1 91.19 198 LEU B CA 1
ATOM 4166 C C . LEU B 1 198 ? -7.711 18.844 9.352 1 91.19 198 LEU B C 1
ATOM 4168 O O . LEU B 1 198 ? -6.766 18.297 8.789 1 91.19 198 LEU B O 1
ATOM 4172 N N . LEU B 1 199 ? -8.758 18.219 9.773 1 94.69 199 LEU B N 1
ATOM 4173 C CA . LEU B 1 199 ? -8.852 16.766 9.703 1 94.69 199 LEU B CA 1
ATOM 4174 C C . LEU B 1 199 ? -8.93 16.281 8.258 1 94.69 199 LEU B C 1
ATOM 4176 O O . LEU B 1 199 ? -8.359 15.25 7.91 1 94.69 199 LEU B O 1
ATOM 4180 N N . GLN B 1 200 ? -9.609 17.031 7.453 1 92.94 200 GLN B N 1
ATOM 4181 C CA . GLN B 1 200 ? -9.664 16.703 6.031 1 92.94 200 GLN B CA 1
ATOM 4182 C C . GLN B 1 200 ? -8.281 16.812 5.391 1 92.94 200 GLN B C 1
ATOM 4184 O O . GLN B 1 200 ? -7.906 15.984 4.562 1 92.94 200 GLN B O 1
ATOM 4189 N N . SER B 1 201 ? -7.52 17.797 5.785 1 91.44 201 SER B N 1
ATOM 4190 C CA . SER B 1 201 ? -6.18 18 5.254 1 91.44 201 SER B CA 1
ATOM 4191 C C . SER B 1 201 ? -5.262 16.828 5.594 1 91.44 201 SER B C 1
ATOM 4193 O O . SER B 1 201 ? -4.359 16.5 4.824 1 91.44 201 SER B O 1
ATOM 4195 N N . LEU B 1 202 ? -5.578 16.172 6.699 1 93.94 202 LEU B N 1
ATOM 4196 C CA . LEU B 1 202 ? -4.758 15.047 7.148 1 93.94 202 LEU B CA 1
ATOM 4197 C C . LEU B 1 202 ? -5.375 13.719 6.727 1 93.94 202 LEU B C 1
ATOM 4199 O O . LEU B 1 202 ? -4.785 12.656 6.941 1 93.94 202 LEU B O 1
ATOM 4203 N N . GLY B 1 203 ? -6.504 13.797 6.156 1 92.56 203 GLY B N 1
ATOM 4204 C CA . GLY B 1 203 ? -7.195 12.578 5.766 1 92.56 203 GLY B CA 1
ATOM 4205 C C . GLY B 1 203 ? -7.797 11.828 6.941 1 92.56 203 GLY B C 1
ATOM 4206 O O . GLY B 1 203 ? -7.934 10.602 6.902 1 92.56 203 GLY B O 1
ATOM 4207 N N . GLY B 1 204 ? -8.172 12.531 8.039 1 95.19 204 GLY B N 1
ATOM 4208 C CA . GLY B 1 204 ? -8.594 11.852 9.25 1 95.19 204 GLY B CA 1
ATOM 4209 C C . GLY B 1 204 ? -10.039 12.141 9.617 1 95.19 204 GLY B C 1
ATOM 4210 O O . GLY B 1 204 ? -10.523 11.68 10.656 1 95.19 204 GLY B O 1
ATOM 4211 N N . TYR B 1 205 ? -10.773 12.914 8.773 1 94 205 TYR B N 1
ATOM 4212 C CA . TYR B 1 205 ? -12.102 13.391 9.133 1 94 205 TYR B CA 1
ATOM 4213 C C . TYR B 1 205 ? -13.078 12.227 9.273 1 94 205 TYR B C 1
ATOM 4215 O O . TYR B 1 205 ? -13.836 12.156 10.242 1 94 205 TYR B O 1
ATOM 4223 N N . GLU B 1 206 ? -13.047 11.328 8.367 1 92.12 206 GLU B N 1
ATOM 4224 C CA . GLU B 1 206 ? -13.977 10.203 8.414 1 92.12 206 GLU B CA 1
ATOM 4225 C C . GLU B 1 206 ? -13.734 9.328 9.641 1 92.12 206 GLU B C 1
ATOM 4227 O O . GLU B 1 206 ? -14.68 8.875 10.289 1 92.12 206 GLU B O 1
ATOM 4232 N N . LEU B 1 207 ? -12.516 9.078 9.945 1 93.81 207 LEU B N 1
ATOM 4233 C CA . LEU B 1 207 ? -12.195 8.312 11.141 1 93.81 207 LEU B CA 1
ATOM 4234 C C . LEU B 1 207 ? -12.656 9.039 12.398 1 93.81 207 LEU B C 1
ATOM 4236 O O . LEU B 1 207 ? -13.156 8.422 13.336 1 93.81 207 LEU B O 1
ATOM 4240 N N . TYR B 1 208 ? -12.469 10.352 12.367 1 96.25 208 TYR B N 1
ATOM 4241 C CA . TYR B 1 208 ? -12.883 11.156 13.508 1 96.25 208 TYR B CA 1
ATOM 4242 C C . TYR B 1 208 ? -14.367 10.961 13.797 1 96.25 208 TYR B C 1
ATOM 4244 O O . TYR B 1 208 ? -14.758 10.727 14.945 1 96.25 208 TYR B O 1
ATOM 4252 N N . LEU B 1 209 ? -15.172 11.047 12.727 1 93.12 209 LEU B N 1
ATOM 4253 C CA . LEU B 1 209 ? -16.625 10.93 12.875 1 93.12 209 LEU B CA 1
ATOM 4254 C C . LEU B 1 209 ? -17 9.562 13.438 1 93.12 209 LEU B C 1
ATOM 4256 O O . LEU B 1 209 ? -17.953 9.445 14.211 1 93.12 209 LEU B O 1
ATOM 4260 N N . LYS B 1 210 ? -16.281 8.609 13.133 1 89.69 210 LYS B N 1
ATOM 4261 C CA . LYS B 1 210 ? -16.547 7.25 13.578 1 89.69 210 LYS B CA 1
ATOM 4262 C C . LYS B 1 210 ? -16.094 7.039 15.016 1 89.69 210 LYS B C 1
ATOM 4264 O O . LYS B 1 210 ? -16.703 6.27 15.758 1 89.69 210 LYS B O 1
ATOM 4269 N N . THR B 1 211 ? -15.078 7.691 15.398 1 93.56 211 THR B N 1
ATOM 4270 C CA . THR B 1 211 ? -14.398 7.426 16.672 1 93.56 211 THR B CA 1
ATOM 4271 C C . THR B 1 211 ? -14.992 8.281 17.781 1 93.56 211 THR B C 1
ATOM 4273 O O . THR B 1 211 ? -15.156 7.812 18.906 1 93.56 211 THR B O 1
ATOM 4276 N N . TYR B 1 212 ? -15.266 9.539 17.312 1 92.44 212 TYR B N 1
ATOM 4277 C CA . TYR B 1 212 ? -15.688 10.492 18.328 1 92.44 212 TYR B CA 1
ATOM 4278 C C . TYR B 1 212 ? -17.125 10.953 18.094 1 92.44 212 TYR B C 1
ATOM 4280 O O . TYR B 1 212 ? -17.422 11.562 17.047 1 92.44 212 TYR B O 1
ATOM 4288 N N . ARG B 1 213 ? -18.141 10.656 18.938 1 86.25 213 ARG B N 1
ATOM 4289 C CA . ARG B 1 213 ? -19.562 10.867 18.734 1 86.25 213 ARG B CA 1
ATOM 4290 C C . ARG B 1 213 ? -20 12.219 19.312 1 86.25 213 ARG B C 1
ATOM 4292 O O . ARG B 1 213 ? -21.109 12.695 19.016 1 86.25 213 ARG B O 1
ATOM 4299 N N . ASP B 1 214 ? -19.203 12.734 20.109 1 84.25 214 ASP B N 1
ATOM 4300 C CA . ASP B 1 214 ? -19.625 13.922 20.859 1 84.25 214 ASP B CA 1
ATOM 4301 C C . ASP B 1 214 ? -19.359 15.188 20.062 1 84.25 214 ASP B C 1
ATOM 4303 O O . ASP B 1 214 ? -19.344 16.297 20.609 1 84.25 214 ASP B O 1
ATOM 4307 N N . GLY B 1 215 ? -19 15.148 18.781 1 85.62 215 GLY B N 1
ATOM 4308 C CA . GLY B 1 215 ? -18.797 16.328 17.953 1 85.62 215 GLY B CA 1
ATOM 4309 C C . GLY B 1 215 ? -17.328 16.656 17.719 1 85.62 215 GLY B C 1
ATOM 4310 O O . GLY B 1 215 ? -16.453 15.938 18.172 1 85.62 215 GLY B O 1
ATOM 4311 N N . LEU B 1 216 ? -17.125 17.734 16.953 1 91 216 LEU B N 1
ATOM 4312 C CA . LEU B 1 216 ? -15.781 18.172 16.594 1 91 216 LEU B CA 1
ATOM 4313 C C . LEU B 1 216 ? -15.195 19.094 17.656 1 91 216 LEU B C 1
ATOM 4315 O O . LEU B 1 216 ? -15.609 20.25 17.781 1 91 216 LEU B O 1
ATOM 4319 N N . GLU B 1 217 ? -14.312 18.562 18.484 1 91.56 217 GLU B N 1
ATOM 4320 C CA . GLU B 1 217 ? -13.672 19.297 19.578 1 91.56 217 GLU B CA 1
ATOM 4321 C C . GLU B 1 217 ? -12.148 19.25 19.453 1 91.56 217 GLU B C 1
ATOM 4323 O O . GLU B 1 217 ? -11.586 18.219 19.062 1 91.56 217 GLU B O 1
ATOM 4328 N N . ALA B 1 218 ? -11.516 20.344 19.859 1 90.69 218 ALA B N 1
ATOM 4329 C CA . ALA B 1 218 ? -10.062 20.469 19.781 1 90.69 218 ALA B CA 1
ATOM 4330 C C . ALA B 1 218 ? -9.375 19.328 20.516 1 90.69 218 ALA B C 1
ATOM 4332 O O . ALA B 1 218 ? -8.375 18.781 20.047 1 90.69 218 ALA B O 1
ATOM 4333 N N . HIS B 1 219 ? -9.93 18.984 21.625 1 92.5 219 HIS B N 1
ATOM 4334 C CA . HIS B 1 219 ? -9.352 17.938 22.453 1 92.5 219 HIS B CA 1
ATOM 4335 C C . HIS B 1 219 ? -9.312 16.609 21.703 1 92.5 219 HIS B C 1
ATOM 4337 O O . HIS B 1 219 ? -8.305 15.891 21.75 1 92.5 219 HIS B O 1
ATOM 4343 N N . ASN B 1 220 ? -10.391 16.266 21.031 1 95.81 220 ASN B N 1
ATOM 4344 C CA . ASN B 1 220 ? -10.477 15.016 20.266 1 95.81 220 ASN B CA 1
ATOM 4345 C C . ASN B 1 220 ? -9.578 15.047 19.047 1 95.81 220 ASN B C 1
ATOM 4347 O O . ASN B 1 220 ? -9.016 14.023 18.656 1 95.81 220 ASN B O 1
ATOM 4351 N N . VAL B 1 221 ? -9.438 16.188 18.422 1 96 221 VAL B N 1
ATOM 4352 C CA . VAL B 1 221 ? -8.57 16.344 17.266 1 96 221 VAL B CA 1
ATOM 4353 C C . VAL B 1 221 ? -7.117 16.078 17.672 1 96 221 VAL B C 1
ATOM 4355 O O . VAL B 1 221 ? -6.406 15.344 16.984 1 96 221 VAL B O 1
ATOM 4358 N N . LEU B 1 222 ? -6.762 16.641 18.812 1 95.69 222 LEU B N 1
ATOM 4359 C CA . LEU B 1 222 ? -5.414 16.438 19.344 1 95.69 222 LEU B CA 1
ATOM 4360 C C . LEU B 1 222 ? -5.168 14.961 19.625 1 95.69 222 LEU B C 1
ATOM 4362 O O . LEU B 1 222 ? -4.105 14.43 19.297 1 95.69 222 LEU B O 1
ATOM 4366 N N . GLU B 1 223 ? -6.098 14.352 20.203 1 97.25 223 GLU B N 1
ATOM 4367 C CA . GLU B 1 223 ? -5.977 12.938 20.516 1 97.25 223 GLU B CA 1
ATOM 4368 C C . GLU B 1 223 ? -5.805 12.094 19.266 1 97.25 223 GLU B C 1
ATOM 4370 O O . GLU B 1 223 ? -4.93 11.227 19.203 1 97.25 223 GLU B O 1
ATOM 4375 N N . GLN B 1 224 ? -6.641 12.32 18.281 1 97.69 224 GLN B N 1
ATOM 4376 C CA . GLN B 1 224 ? -6.586 11.523 17.062 1 97.69 224 GLN B CA 1
ATOM 4377 C C . GLN B 1 224 ? -5.254 11.703 16.344 1 97.69 224 GLN B C 1
ATOM 4379 O O . GLN B 1 224 ? -4.625 10.719 15.945 1 97.69 224 GLN B O 1
ATOM 4384 N N . VAL B 1 225 ? -4.805 12.953 16.234 1 98 225 VAL B N 1
ATOM 4385 C CA . VAL B 1 225 ? -3.654 13.266 15.398 1 98 225 VAL B CA 1
ATOM 4386 C C . VAL B 1 225 ? -2.369 12.836 16.109 1 98 225 VAL B C 1
ATOM 4388 O O . VAL B 1 225 ? -1.4 12.438 15.461 1 98 225 VAL B O 1
ATOM 4391 N N . ILE B 1 226 ? -2.385 12.797 17.422 1 98.25 226 ILE B N 1
ATOM 4392 C CA . ILE B 1 226 ? -1.145 12.531 18.141 1 98.25 226 ILE B CA 1
ATOM 4393 C C . ILE B 1 226 ? -1.159 11.094 18.672 1 98.25 226 ILE B C 1
ATOM 4395 O O . ILE B 1 226 ? -0.17 10.367 18.547 1 98.25 226 ILE B O 1
ATOM 4399 N N . LEU B 1 227 ? -2.299 10.617 19.188 1 98.06 227 LEU B N 1
ATOM 4400 C CA . LEU B 1 227 ? -2.266 9.477 20.094 1 98.06 227 LEU B CA 1
ATOM 4401 C C . LEU B 1 227 ? -3.037 8.297 19.516 1 98.06 227 LEU B C 1
ATOM 4403 O O . LEU B 1 227 ? -3.006 7.195 20.062 1 98.06 227 LEU B O 1
ATOM 4407 N N . ASN B 1 228 ? -3.766 8.438 18.453 1 97.44 228 ASN B N 1
ATOM 4408 C CA . ASN B 1 228 ? -4.66 7.398 17.953 1 97.44 228 ASN B CA 1
ATOM 4409 C C . ASN B 1 228 ? -3.908 6.379 17.094 1 97.44 228 ASN B C 1
ATOM 4411 O O . ASN B 1 228 ? -3.422 6.711 16.016 1 97.44 228 ASN B O 1
ATOM 4415 N N . ASN B 1 229 ? -3.914 5.113 17.453 1 95.69 229 ASN B N 1
ATOM 4416 C CA . ASN B 1 229 ? -3.162 4.062 16.781 1 95.69 229 ASN B CA 1
ATOM 4417 C C . ASN B 1 229 ? -3.859 3.609 15.5 1 95.69 229 ASN B C 1
ATOM 4419 O O . ASN B 1 229 ? -3.26 2.92 14.672 1 95.69 229 ASN B O 1
ATOM 4423 N N . ASP B 1 230 ? -5.094 4.016 15.352 1 95.38 230 ASP B N 1
ATOM 4424 C CA . ASP B 1 230 ? -5.84 3.553 14.188 1 95.38 230 ASP B CA 1
ATOM 4425 C C . ASP B 1 230 ? -5.805 4.59 13.062 1 95.38 230 ASP B C 1
ATOM 4427 O O . ASP B 1 230 ? -6.223 4.309 11.938 1 95.38 230 ASP B O 1
ATOM 4431 N N . PHE B 1 231 ? -5.387 5.824 13.383 1 97.44 231 PHE B N 1
ATOM 4432 C CA . PHE B 1 231 ? -5.258 6.859 12.367 1 97.44 231 PHE B CA 1
ATOM 4433 C C . PHE B 1 231 ? -3.9 6.777 11.68 1 97.44 231 PHE B C 1
ATOM 4435 O O . PHE B 1 231 ? -2.869 7.062 12.289 1 97.44 231 PHE B O 1
ATOM 4442 N N . PRO B 1 232 ? -3.889 6.512 10.391 1 96.69 232 PRO B N 1
ATOM 4443 C CA . PRO B 1 232 ? -2.631 6.211 9.703 1 96.69 232 PRO B CA 1
ATOM 4444 C C . PRO B 1 232 ? -1.666 7.395 9.695 1 96.69 232 PRO B C 1
ATOM 4446 O O . PRO B 1 232 ? -0.481 7.227 9.391 1 96.69 232 PRO B O 1
ATOM 4449 N N . ARG B 1 233 ? -2.127 8.586 10.023 1 97.75 233 ARG B N 1
ATOM 4450 C CA . ARG B 1 233 ? -1.268 9.766 9.977 1 97.75 233 ARG B CA 1
ATOM 4451 C C . ARG B 1 233 ? -1.049 10.336 11.367 1 97.75 233 ARG B C 1
ATOM 4453 O O . ARG B 1 233 ? -0.583 11.469 11.516 1 97.75 233 ARG B O 1
ATOM 4460 N N . SER B 1 234 ? -1.445 9.57 12.406 1 98.5 234 SER B N 1
ATOM 4461 C CA . SER B 1 234 ? -1.151 10.023 13.758 1 98.5 234 SER B CA 1
ATOM 4462 C C . SER B 1 234 ? 0.34 9.922 14.062 1 98.5 234 SER B C 1
ATOM 4464 O O . SER B 1 234 ? 1.048 9.109 13.469 1 98.5 234 SER B O 1
ATOM 4466 N N . VAL B 1 235 ? 0.771 10.719 14.961 1 98.69 235 VAL B N 1
ATOM 4467 C CA . VAL B 1 235 ? 2.184 10.75 15.328 1 98.69 235 VAL B CA 1
ATOM 4468 C C . VAL B 1 235 ? 2.58 9.414 15.953 1 98.69 235 VAL B C 1
ATOM 4470 O O . VAL B 1 235 ? 3.598 8.82 15.586 1 98.69 235 VAL B O 1
ATOM 4473 N N . ILE B 1 236 ? 1.77 8.883 16.812 1 98.69 236 ILE B N 1
ATOM 4474 C CA . ILE B 1 236 ? 2.098 7.645 17.516 1 98.69 236 ILE B CA 1
ATOM 4475 C C . ILE B 1 236 ? 2.133 6.488 16.516 1 98.69 236 ILE B C 1
ATOM 4477 O O . ILE B 1 236 ? 2.998 5.613 16.594 1 98.69 236 ILE B O 1
ATOM 4481 N N . TYR B 1 237 ? 1.207 6.449 15.602 1 98.25 237 TYR B N 1
ATOM 4482 C CA . TYR B 1 237 ? 1.203 5.398 14.586 1 98.25 237 TYR B CA 1
ATOM 4483 C C . TYR B 1 237 ? 2.49 5.422 13.773 1 98.25 237 TYR B C 1
ATOM 4485 O O . TYR B 1 237 ? 3.086 4.375 13.508 1 98.25 237 TYR B O 1
ATOM 4493 N N . SER B 1 238 ? 2.873 6.59 13.359 1 98.69 238 SER B N 1
ATOM 4494 C CA . SER B 1 238 ? 4.09 6.75 12.57 1 98.69 238 SER B CA 1
ATOM 4495 C C . SER B 1 238 ? 5.32 6.301 13.344 1 98.69 238 SER B C 1
ATOM 4497 O O . SER B 1 238 ? 6.16 5.57 12.82 1 98.69 238 SER B O 1
ATOM 4499 N N . VAL B 1 239 ? 5.379 6.668 14.57 1 98.75 239 VAL B N 1
ATOM 4500 C CA . VAL B 1 239 ? 6.543 6.344 15.391 1 98.75 239 VAL B CA 1
ATOM 4501 C C . VAL B 1 239 ? 6.582 4.844 15.664 1 98.75 239 VAL B C 1
ATOM 4503 O O . VAL B 1 239 ? 7.652 4.23 15.672 1 98.75 239 VAL B O 1
ATOM 4506 N N . ASN B 1 240 ? 5.457 4.223 15.891 1 98.12 240 ASN B N 1
ATOM 4507 C CA . ASN B 1 240 ? 5.387 2.775 16.047 1 98.12 240 ASN B CA 1
ATOM 4508 C C . ASN B 1 240 ? 5.93 2.053 14.82 1 98.12 240 ASN B C 1
ATOM 4510 O O . ASN B 1 240 ? 6.602 1.025 14.945 1 98.12 240 ASN B O 1
ATOM 4514 N N . ASN B 1 241 ? 5.613 2.576 13.719 1 98.12 241 ASN B N 1
ATOM 4515 C CA . ASN B 1 241 ? 6.094 1.942 12.492 1 98.12 241 ASN B CA 1
ATOM 4516 C C . ASN B 1 241 ? 7.586 2.186 12.281 1 98.12 241 ASN B C 1
ATOM 4518 O O . ASN B 1 241 ? 8.297 1.314 11.781 1 98.12 241 ASN B O 1
ATOM 4522 N N . ILE B 1 242 ? 8.062 3.4 12.664 1 98.25 242 ILE B N 1
ATOM 4523 C CA . ILE B 1 242 ? 9.5 3.629 12.625 1 98.25 242 ILE B CA 1
ATOM 4524 C C . ILE B 1 242 ? 10.211 2.582 13.477 1 98.25 242 ILE B C 1
ATOM 4526 O O . ILE B 1 242 ? 11.195 1.977 13.039 1 98.25 242 ILE B O 1
ATOM 4530 N N . GLN B 1 243 ? 9.695 2.326 14.648 1 97 243 GLN B N 1
ATOM 4531 C CA . GLN B 1 243 ? 10.266 1.327 15.547 1 97 243 GLN B CA 1
ATOM 4532 C C . GLN B 1 243 ? 10.211 -0.065 14.922 1 97 243 GLN B C 1
ATOM 4534 O O . GLN B 1 243 ? 11.203 -0.798 14.953 1 97 243 GLN B O 1
ATOM 4539 N N . ARG B 1 244 ? 9.109 -0.396 14.375 1 95.38 244 ARG B N 1
ATOM 4540 C CA . ARG B 1 244 ? 8.914 -1.712 13.773 1 95.38 244 ARG B CA 1
ATOM 4541 C C . ARG B 1 244 ? 9.938 -1.966 12.664 1 95.38 244 ARG B C 1
ATOM 4543 O O . ARG B 1 244 ? 10.578 -3.018 12.641 1 95.38 244 ARG B O 1
ATOM 4550 N N . TYR B 1 245 ? 10.039 -1.061 11.742 1 95.88 245 TYR B N 1
ATOM 4551 C CA . TYR B 1 245 ? 10.922 -1.252 10.602 1 95.88 245 TYR B CA 1
ATOM 4552 C C . TYR B 1 245 ? 12.383 -1.151 11.016 1 95.88 245 TYR B C 1
ATOM 4554 O O . TYR B 1 245 ? 13.25 -1.807 10.43 1 95.88 245 TYR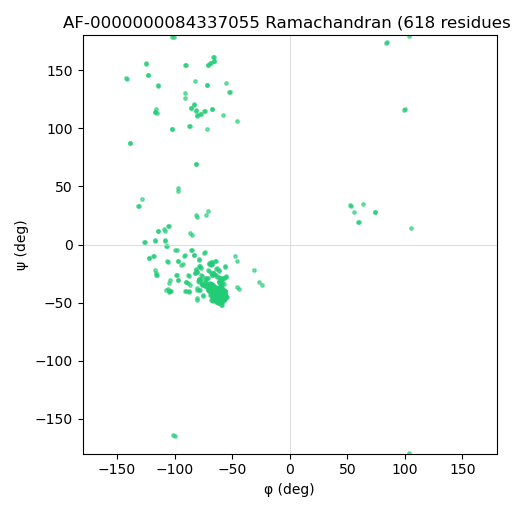 B O 1
ATOM 4562 N N . PHE B 1 246 ? 12.656 -0.374 12.055 1 94.69 246 PHE B N 1
ATOM 4563 C CA . PHE B 1 246 ? 14.016 -0.334 12.57 1 94.69 246 PHE B CA 1
ATOM 4564 C C . PHE B 1 246 ? 14.391 -1.665 13.211 1 94.69 246 PHE B C 1
ATOM 4566 O O . PHE B 1 246 ? 15.523 -2.131 13.07 1 94.69 246 PHE B O 1
ATOM 4573 N N . ASP B 1 247 ? 13.461 -2.271 13.93 1 92.44 247 ASP B N 1
ATOM 4574 C CA . ASP B 1 247 ? 13.703 -3.57 14.555 1 92.44 247 ASP B CA 1
ATOM 4575 C C . ASP B 1 247 ? 14.023 -4.633 13.5 1 92.44 247 ASP B C 1
ATOM 4577 O O . ASP B 1 247 ? 14.797 -5.555 13.766 1 92.44 247 ASP B O 1
ATOM 4581 N N . ARG B 1 248 ? 13.461 -4.512 12.391 1 89.12 248 ARG B N 1
ATOM 4582 C CA . ARG B 1 248 ? 13.734 -5.449 11.297 1 89.12 248 ARG B CA 1
ATOM 4583 C C . ARG B 1 248 ? 15.164 -5.301 10.797 1 89.12 248 ARG B C 1
ATOM 4585 O O . ARG B 1 248 ? 15.766 -6.273 10.336 1 89.12 248 ARG B O 1
ATOM 4592 N N . LEU B 1 249 ? 15.711 -4.105 10.812 1 87.69 249 LEU B N 1
ATOM 4593 C CA . LEU B 1 249 ? 17.078 -3.859 10.375 1 87.69 249 LEU B CA 1
ATOM 4594 C C . LEU B 1 249 ? 18.078 -4.465 11.352 1 87.69 249 LEU B C 1
ATOM 4596 O O . LEU B 1 249 ? 19.188 -4.855 10.961 1 87.69 249 LEU B O 1
ATOM 4600 N N . LYS B 1 250 ? 17.859 -4.379 12.586 1 76.69 250 LYS B N 1
ATOM 4601 C CA . LYS B 1 250 ? 18.719 -4.914 13.633 1 76.69 250 LYS B CA 1
ATOM 4602 C C . LYS B 1 250 ? 18.984 -6.402 13.422 1 76.69 250 LYS B C 1
ATOM 4604 O O . LYS B 1 250 ? 20.094 -6.879 13.633 1 76.69 250 LYS B O 1
ATOM 4609 N N . LEU B 1 251 ? 18.031 -7.02 13.156 1 61.56 251 LEU B N 1
ATOM 4610 C CA . LEU B 1 251 ? 18.172 -8.461 12.961 1 61.56 251 LEU B CA 1
ATOM 4611 C C . LEU B 1 251 ? 19.203 -8.766 11.891 1 61.56 251 LEU B C 1
ATOM 4613 O O . LEU B 1 251 ? 19.859 -9.812 11.93 1 61.56 251 LEU B O 1
ATOM 4617 N N . ASP B 1 252 ? 19.438 -7.781 11.164 1 58.94 252 ASP B N 1
ATOM 4618 C CA . ASP B 1 252 ? 20.375 -8 10.07 1 58.94 252 ASP B CA 1
ATOM 4619 C C . ASP B 1 252 ? 21.781 -7.508 10.43 1 58.94 252 ASP B C 1
ATOM 4621 O O . ASP B 1 252 ? 22.75 -7.859 9.766 1 58.94 252 ASP B O 1
ATOM 4625 N N . SER B 1 253 ? 21.859 -6.457 11.398 1 58.28 253 SER B N 1
ATOM 4626 C CA . SER B 1 253 ? 23.141 -5.805 11.602 1 58.28 253 SER B CA 1
ATOM 4627 C C . SER B 1 253 ? 23.656 -6.023 13.023 1 58.28 253 SER B C 1
ATOM 4629 O O . SER B 1 253 ? 22.859 -6.156 13.961 1 58.28 253 SER B O 1
ATOM 4631 N N . SER B 1 254 ? 24.75 -6.711 13.391 1 50.78 254 SER B N 1
ATOM 4632 C CA . SER B 1 254 ? 25.453 -6.883 14.656 1 50.78 254 SER B CA 1
ATOM 4633 C C . SER B 1 254 ? 25.672 -5.543 15.352 1 50.78 254 SER B C 1
ATOM 4635 O O . SER B 1 254 ? 26.359 -5.477 16.375 1 50.78 254 SER B O 1
ATOM 4637 N N . MET B 1 255 ? 25.484 -4.375 14.906 1 52.22 255 MET B N 1
ATOM 4638 C CA . MET B 1 255 ? 26.312 -3.195 15.117 1 52.22 255 MET B CA 1
ATOM 4639 C C . MET B 1 255 ? 25.844 -2.412 16.344 1 52.22 255 MET B C 1
ATOM 4641 O O . MET B 1 255 ? 24.656 -2.344 16.625 1 52.22 255 MET B O 1
ATOM 4645 N N . THR B 1 256 ? 26.688 -2.092 17.359 1 55.84 256 THR B N 1
ATOM 4646 C CA . THR B 1 256 ? 26.703 -1.118 18.438 1 55.84 256 THR B CA 1
ATOM 4647 C C . THR B 1 256 ? 25.828 0.087 18.094 1 55.84 256 THR B C 1
ATOM 4649 O O . THR B 1 256 ? 25.109 0.611 18.953 1 55.84 256 THR B O 1
ATOM 4652 N N . ASP B 1 257 ? 25.75 0.505 16.859 1 63.56 257 ASP B N 1
ATOM 4653 C CA . ASP B 1 257 ? 25.047 1.693 16.406 1 63.56 257 ASP B CA 1
ATOM 4654 C C . ASP B 1 257 ? 23.531 1.476 16.438 1 63.56 257 ASP B C 1
ATOM 4656 O O . ASP B 1 257 ? 22.766 2.434 16.547 1 63.56 257 ASP B O 1
ATOM 4660 N N . TYR B 1 258 ? 23.156 0.328 16.703 1 79.38 258 TYR B N 1
ATOM 4661 C CA . TYR B 1 258 ? 21.734 -0.017 16.766 1 79.38 258 TYR B CA 1
ATOM 4662 C C . TYR B 1 258 ? 21.156 0.372 18.125 1 79.38 258 TYR B C 1
ATOM 4664 O O . TYR B 1 258 ? 20.016 0.838 18.203 1 79.38 258 TYR B O 1
ATOM 4672 N N . GLN B 1 259 ? 22.016 0.436 19.094 1 83.81 259 GLN B N 1
ATOM 4673 C CA . GLN B 1 259 ? 21.516 0.669 20.438 1 83.81 259 GLN B CA 1
ATOM 4674 C C . GLN B 1 259 ? 21.109 2.127 20.625 1 83.81 259 GLN B C 1
ATOM 4676 O O . GLN B 1 259 ? 20.062 2.414 21.219 1 83.81 259 GLN B O 1
ATOM 4681 N N . GLU B 1 260 ? 21.906 3.023 20.172 1 87.31 260 GLU B N 1
ATOM 4682 C CA . GLU B 1 260 ? 21.609 4.445 20.328 1 87.31 260 GLU B CA 1
ATOM 4683 C C . GLU B 1 260 ? 20.328 4.832 19.625 1 87.31 260 GLU B C 1
ATOM 4685 O O . GLU B 1 260 ? 19.453 5.488 20.203 1 87.31 260 GLU B O 1
ATOM 4690 N N . LEU B 1 261 ? 20.266 4.422 18.391 1 91.44 261 LEU B N 1
ATOM 4691 C CA . LEU B 1 261 ? 19.078 4.738 17.625 1 91.44 261 LEU B CA 1
ATOM 4692 C C . LEU B 1 261 ? 17.844 4.086 18.25 1 91.44 261 LEU B C 1
ATOM 4694 O O . LEU B 1 261 ? 16.766 4.691 18.297 1 91.44 261 LEU B O 1
ATOM 4698 N N . SER B 1 262 ? 18.016 2.896 18.688 1 92.75 262 SER B N 1
ATOM 4699 C CA . SER B 1 262 ? 16.938 2.195 19.359 1 92.75 262 SER B CA 1
ATOM 4700 C C . SER B 1 262 ? 16.469 2.951 20.609 1 92.75 262 SER B C 1
ATOM 4702 O O . SER B 1 262 ? 15.273 3.021 20.891 1 92.75 262 SER B O 1
ATOM 4704 N N . PHE B 1 263 ? 17.391 3.553 21.266 1 93.81 263 PHE B N 1
ATOM 4705 C CA . PHE B 1 263 ? 17.094 4.332 22.453 1 93.81 263 PHE B CA 1
ATOM 4706 C C . PHE B 1 263 ? 16.266 5.562 22.109 1 93.81 263 PHE B C 1
ATOM 4708 O O . PHE B 1 263 ? 15.242 5.82 22.734 1 93.81 263 PHE B O 1
ATOM 4715 N N . PHE B 1 264 ? 16.641 6.285 21.125 1 95.5 264 PHE B N 1
ATOM 4716 C CA . PHE B 1 264 ? 15.969 7.531 20.781 1 95.5 264 PHE B CA 1
ATOM 4717 C C . PHE B 1 264 ? 14.578 7.258 20.219 1 95.5 264 PHE B C 1
ATOM 4719 O O . PHE B 1 264 ? 13.633 8 20.5 1 95.5 264 PHE B O 1
ATOM 4726 N N . ILE B 1 265 ? 14.461 6.211 19.406 1 97.31 265 ILE B N 1
ATOM 4727 C CA . ILE B 1 265 ? 13.148 5.84 18.875 1 97.31 265 ILE B CA 1
ATOM 4728 C C . ILE B 1 265 ? 12.234 5.402 20.016 1 97.31 265 ILE B C 1
ATOM 4730 O O . ILE B 1 265 ? 11.086 5.832 20.094 1 97.31 265 ILE B O 1
ATOM 4734 N N . GLY B 1 266 ? 12.75 4.582 20.906 1 97 266 GLY B N 1
ATOM 4735 C CA . GLY B 1 266 ? 12 4.141 22.062 1 97 266 GLY B CA 1
ATOM 4736 C C . GLY B 1 266 ? 11.602 5.281 22.984 1 97 266 GLY B C 1
ATOM 4737 O O . GLY B 1 266 ? 10.484 5.301 23.516 1 97 266 GLY B O 1
ATOM 4738 N N . LYS B 1 267 ? 12.508 6.191 23.188 1 97.25 267 LYS B N 1
ATOM 4739 C CA . LYS B 1 267 ? 12.242 7.371 24 1 97.25 267 LYS B CA 1
ATOM 4740 C C . LYS B 1 267 ? 11.102 8.195 23.422 1 97.25 267 LYS B C 1
ATOM 4742 O O . LYS B 1 267 ? 10.195 8.617 24.141 1 97.25 267 LYS B O 1
ATOM 4747 N N . LEU B 1 268 ? 11.164 8.43 22.125 1 98.31 268 LEU B N 1
ATOM 4748 C CA . LEU B 1 268 ? 10.117 9.18 21.438 1 98.31 268 LEU B CA 1
ATOM 4749 C C . LEU B 1 268 ? 8.773 8.453 21.547 1 98.31 268 LEU B C 1
ATOM 4751 O O . LEU B 1 268 ? 7.754 9.07 21.859 1 98.31 268 LEU B O 1
ATOM 4755 N N . GLN B 1 269 ? 8.758 7.168 21.281 1 98.19 269 GLN B N 1
ATOM 4756 C CA . GLN B 1 269 ? 7.539 6.367 21.359 1 98.19 269 GLN B CA 1
ATOM 4757 C C . GLN B 1 269 ? 6.938 6.438 22.766 1 98.19 269 GLN B C 1
ATOM 4759 O O . GLN B 1 269 ? 5.727 6.617 22.922 1 98.19 269 GLN B O 1
ATOM 4764 N N . SER B 1 270 ? 7.785 6.309 23.781 1 97.19 270 SER B N 1
ATOM 4765 C CA . SER B 1 270 ? 7.34 6.352 25.172 1 97.19 270 SER B CA 1
ATOM 4766 C C . SER B 1 270 ? 6.797 7.73 25.531 1 97.19 270 SER B C 1
ATOM 4768 O O . SER B 1 270 ? 5.793 7.84 26.25 1 97.19 270 SER B O 1
ATOM 4770 N N . HIS B 1 271 ? 7.484 8.758 25.031 1 96.69 271 HIS B N 1
ATOM 4771 C CA . HIS B 1 271 ? 7.055 10.133 25.266 1 96.69 271 HIS B CA 1
ATOM 4772 C C . HIS B 1 271 ? 5.629 10.352 24.781 1 96.69 271 HIS B C 1
ATOM 4774 O O . HIS B 1 271 ? 4.828 11 25.469 1 96.69 271 HIS B O 1
ATOM 4780 N N . ILE B 1 272 ? 5.277 9.797 23.656 1 98 272 ILE B N 1
ATOM 4781 C CA . ILE B 1 272 ? 3.955 9.977 23.078 1 98 272 ILE B CA 1
ATOM 4782 C C . ILE B 1 272 ? 2.957 9.047 23.766 1 98 272 ILE B C 1
ATOM 4784 O O . ILE B 1 272 ? 1.875 9.477 24.172 1 98 272 ILE B O 1
ATOM 4788 N N . LYS B 1 273 ? 3.342 7.785 23.906 1 96 273 LYS B N 1
ATOM 4789 C CA . LYS B 1 273 ? 2.473 6.738 24.438 1 96 273 LYS B CA 1
ATOM 4790 C C . LYS B 1 273 ? 1.964 7.094 25.828 1 96 273 LYS B C 1
ATOM 4792 O O . LYS B 1 273 ? 0.817 6.797 26.172 1 96 273 LYS B O 1
ATOM 4797 N N . TYR B 1 274 ? 2.73 7.75 26.578 1 94.38 274 TYR B N 1
ATOM 4798 C CA . TYR B 1 274 ? 2.367 8.023 27.969 1 94.38 274 TYR B CA 1
ATOM 4799 C C . TYR B 1 274 ? 1.95 9.477 28.141 1 94.38 274 TYR B C 1
ATOM 4801 O O . TYR B 1 274 ? 1.927 9.984 29.266 1 94.38 274 TYR B O 1
ATOM 4809 N N . SER B 1 275 ? 1.672 10.117 27.062 1 95.31 275 SER B N 1
ATOM 4810 C CA . SER B 1 275 ? 1.078 11.445 27.125 1 95.31 275 SER B CA 1
ATOM 4811 C C . SER B 1 275 ? -0.445 11.375 27.125 1 95.31 275 SER B C 1
ATOM 4813 O O . SER B 1 275 ? -1.022 10.344 26.766 1 95.31 275 SER B O 1
ATOM 4815 N N . SER B 1 276 ? -1.002 12.383 27.672 1 96.06 276 SER B N 1
ATOM 4816 C CA . SER B 1 276 ? -2.441 12.609 27.594 1 96.06 276 SER B CA 1
ATOM 4817 C C . SER B 1 276 ? -2.754 13.984 27.016 1 96.06 276 SER B C 1
ATOM 4819 O O . SER B 1 276 ? -1.914 14.891 27.062 1 96.06 276 SER B O 1
ATOM 4821 N N . VAL B 1 277 ? -3.928 14.07 26.469 1 95.06 277 VAL B N 1
ATOM 4822 C CA . VAL B 1 277 ? -4.312 15.359 25.891 1 95.06 277 VAL B CA 1
ATOM 4823 C C . VAL B 1 277 ? -4.254 16.438 26.969 1 95.06 277 VAL B C 1
ATOM 4825 O O . VAL B 1 277 ? -3.775 17.547 26.719 1 95.06 277 VAL B O 1
ATOM 4828 N N . LYS B 1 278 ? -4.754 16.141 28.125 1 94.31 278 LYS B N 1
ATOM 4829 C CA . LYS B 1 278 ? -4.723 17.094 29.25 1 94.31 278 LYS B CA 1
ATOM 4830 C C . LYS B 1 278 ? -3.287 17.469 29.594 1 94.31 278 LYS B C 1
ATOM 4832 O O . LYS B 1 278 ? -2.996 18.656 29.812 1 94.31 278 LYS B O 1
ATOM 4837 N N . GLY B 1 279 ? -2.457 16.516 29.594 1 93.69 279 GLY B N 1
ATOM 4838 C CA . GLY B 1 279 ? -1.054 16.781 29.875 1 93.69 279 GLY B CA 1
ATOM 4839 C C . GLY B 1 279 ? -0.402 17.672 28.828 1 93.69 279 GLY B C 1
ATOM 4840 O O . GLY B 1 279 ? 0.347 18.594 29.156 1 93.69 279 GLY B O 1
ATOM 4841 N N . ILE B 1 280 ? -0.706 17.406 27.547 1 94.12 280 ILE B N 1
ATOM 4842 C CA . ILE B 1 280 ? -0.17 18.172 26.422 1 94.12 280 ILE B CA 1
ATOM 4843 C C . ILE B 1 280 ? -0.625 19.625 26.516 1 94.12 280 ILE B C 1
ATOM 4845 O O . ILE B 1 280 ? 0.171 20.547 26.328 1 94.12 280 ILE B O 1
ATOM 4849 N N . GLN B 1 281 ? -1.871 19.766 26.828 1 89.56 281 GLN B N 1
ATOM 4850 C CA . GLN B 1 281 ? -2.441 21.109 26.922 1 89.56 281 GLN B CA 1
ATOM 4851 C C . GLN B 1 281 ? -1.833 21.875 28.094 1 89.56 281 GLN B C 1
ATOM 4853 O O . GLN B 1 281 ? -1.586 23.078 28 1 89.56 281 GLN B O 1
ATOM 4858 N N . ASN B 1 282 ? -1.631 21.203 29.156 1 90.44 282 ASN B N 1
ATOM 4859 C CA . ASN B 1 282 ? -1.049 21.828 30.344 1 90.44 282 ASN B CA 1
ATOM 4860 C C . ASN B 1 282 ? 0.384 22.281 30.094 1 90.44 282 ASN B C 1
ATOM 4862 O O . ASN B 1 282 ? 0.793 23.344 30.562 1 90.44 282 ASN B O 1
ATOM 4866 N N . ASP B 1 283 ? 1.141 21.531 29.406 1 87.88 283 ASP B N 1
ATOM 4867 C CA . ASP B 1 283 ? 2.535 21.844 29.109 1 87.88 283 ASP B CA 1
ATOM 4868 C C . ASP B 1 283 ? 2.641 22.875 27.984 1 87.88 283 ASP B C 1
ATOM 4870 O O . ASP B 1 283 ? 3.652 23.578 27.875 1 87.88 283 ASP B O 1
ATOM 4874 N N . GLY B 1 284 ? 1.597 23.031 27.219 1 91.81 284 GLY B N 1
ATOM 4875 C CA . GLY B 1 284 ? 1.625 23.859 26.016 1 91.81 284 GLY B CA 1
ATOM 4876 C C . GLY B 1 284 ? 1.808 23.062 24.734 1 91.81 284 GLY B C 1
ATOM 4877 O O . GLY B 1 284 ? 2.861 22.469 24.531 1 91.81 284 GLY B O 1
ATOM 4878 N N . LEU B 1 285 ? 0.862 23.125 23.969 1 92.44 285 LEU B N 1
ATOM 4879 C CA . LEU B 1 285 ? 0.822 22.312 22.75 1 92.44 285 LEU B CA 1
ATOM 4880 C C . LEU B 1 285 ? 2.014 22.625 21.859 1 92.44 285 LEU B C 1
ATOM 4882 O O . LEU B 1 285 ? 2.676 21.703 21.359 1 92.44 285 LEU B O 1
ATOM 4886 N N . HIS B 1 286 ? 2.312 23.906 21.641 1 94.44 286 HIS B N 1
ATOM 4887 C CA . HIS B 1 286 ? 3.414 24.297 20.766 1 94.44 286 HIS B CA 1
ATOM 4888 C C . HIS B 1 286 ? 4.734 23.703 21.25 1 94.44 286 HIS B C 1
ATOM 4890 O O . HIS B 1 286 ? 5.508 23.156 20.453 1 94.44 286 HIS B O 1
ATOM 4896 N N . LEU B 1 287 ? 4.961 23.781 22.484 1 95.38 287 LEU B N 1
ATOM 4897 C CA . LEU B 1 287 ? 6.199 23.281 23.062 1 95.38 287 LEU B CA 1
ATOM 4898 C C . LEU B 1 287 ? 6.281 21.766 22.922 1 95.38 287 LEU B C 1
ATOM 4900 O O . LEU B 1 287 ? 7.336 21.219 22.594 1 95.38 287 LEU B O 1
ATOM 4904 N N . TYR B 1 288 ? 5.168 21.156 23.234 1 96.62 288 TYR B N 1
ATOM 4905 C CA . TYR B 1 288 ? 5.098 19.703 23.125 1 96.62 288 TYR B CA 1
ATOM 4906 C C . TYR B 1 288 ? 5.402 19.25 21.703 1 96.62 288 TYR B C 1
ATOM 4908 O O . TYR B 1 288 ? 6.215 18.344 21.484 1 96.62 288 TYR B O 1
ATOM 4916 N N . LEU B 1 289 ? 4.816 19.875 20.75 1 97.19 289 LEU B N 1
ATOM 4917 C CA . LEU B 1 289 ? 4.984 19.516 19.344 1 97.19 289 LEU B CA 1
ATOM 4918 C C . LEU B 1 289 ? 6.402 19.812 18.875 1 97.19 289 LEU B C 1
ATOM 4920 O O . LEU B 1 289 ? 6.973 19.047 18.094 1 97.19 289 LEU B O 1
ATOM 4924 N N . THR B 1 290 ? 6.941 20.859 19.328 1 96.62 290 THR B N 1
ATOM 4925 C CA . THR B 1 290 ? 8.312 21.219 18.984 1 96.62 290 THR B CA 1
ATOM 4926 C C . THR B 1 290 ? 9.289 20.156 19.5 1 96.62 290 THR B C 1
ATOM 4928 O O . THR B 1 290 ? 10.234 19.781 18.797 1 96.62 290 THR B O 1
ATOM 4931 N N . GLN B 1 291 ? 9.047 19.719 20.641 1 97.06 291 GLN B N 1
ATOM 4932 C CA . GLN B 1 291 ? 9.891 18.688 21.234 1 97.06 291 GLN B CA 1
ATOM 4933 C C . GLN B 1 291 ? 9.805 17.391 20.438 1 97.06 291 GLN B C 1
ATOM 4935 O O . GLN B 1 291 ? 10.82 16.734 20.203 1 97.06 291 GLN B O 1
ATOM 4940 N N . LEU B 1 292 ? 8.562 17.031 20.125 1 97.94 292 LEU B N 1
ATOM 4941 C CA . LEU B 1 292 ? 8.383 15.828 19.297 1 97.94 292 LEU B CA 1
ATOM 4942 C C . LEU B 1 292 ? 9.141 15.961 17.984 1 97.94 292 LEU B C 1
ATOM 4944 O O . LEU B 1 292 ? 9.82 15.023 17.547 1 97.94 292 LEU B O 1
ATOM 4948 N N . LYS B 1 293 ? 9 17.062 17.375 1 97.62 293 LYS B N 1
ATOM 4949 C CA . LYS B 1 293 ? 9.648 17.312 16.078 1 97.62 293 LYS B CA 1
ATOM 4950 C C . LYS B 1 293 ? 11.164 17.25 16.219 1 97.62 293 LYS B C 1
ATOM 4952 O O . LYS B 1 293 ? 11.844 16.688 15.359 1 97.62 293 LYS B O 1
ATOM 4957 N N . ASP B 1 294 ? 11.656 17.828 17.266 1 97.62 294 ASP B N 1
ATOM 4958 C CA . ASP B 1 294 ? 13.094 17.797 17.516 1 97.62 294 ASP B CA 1
ATOM 4959 C C . ASP B 1 294 ? 13.594 16.359 17.672 1 97.62 294 ASP B C 1
ATOM 4961 O O . ASP B 1 294 ? 14.672 16.016 17.172 1 97.62 294 ASP B O 1
ATOM 4965 N N . GLN B 1 295 ? 12.852 15.602 18.344 1 98 295 GLN B N 1
ATOM 4966 C CA . GLN B 1 295 ? 13.227 14.203 18.531 1 98 295 GLN B CA 1
ATOM 4967 C C . GLN B 1 295 ? 13.188 13.438 17.203 1 98 295 GLN B C 1
ATOM 4969 O O . GLN B 1 295 ? 14.031 12.57 16.969 1 98 295 GLN B O 1
ATOM 4974 N N . LEU B 1 296 ? 12.234 13.695 16.406 1 98.38 296 LEU B N 1
ATOM 4975 C CA . LEU B 1 296 ? 12.164 13.086 15.086 1 98.38 296 LEU B CA 1
ATOM 4976 C C . LEU B 1 296 ? 13.375 13.469 14.242 1 98.38 296 LEU B C 1
ATOM 4978 O O . LEU B 1 296 ? 13.961 12.625 13.57 1 98.38 296 LEU B O 1
ATOM 4982 N N . TYR B 1 297 ? 13.719 14.742 14.297 1 97.38 297 TYR B N 1
ATOM 4983 C CA . TYR B 1 297 ? 14.891 15.195 13.547 1 97.38 297 TYR B CA 1
ATOM 4984 C C . TYR B 1 297 ? 16.156 14.547 14.086 1 97.38 297 TYR B C 1
ATOM 4986 O O . TYR B 1 297 ? 17.078 14.25 13.32 1 97.38 297 TYR B O 1
ATOM 4994 N N . GLN B 1 298 ? 16.219 14.391 15.391 1 96.44 298 GLN B N 1
ATOM 4995 C CA . GLN B 1 298 ? 17.359 13.703 15.984 1 96.44 298 GLN B CA 1
ATOM 4996 C C . GLN B 1 298 ? 17.5 12.281 15.445 1 96.44 298 GLN B C 1
ATOM 4998 O O . GLN B 1 298 ? 18.609 11.828 15.141 1 96.44 298 GLN B O 1
ATOM 5003 N N . ILE B 1 299 ? 16.406 11.641 15.344 1 96.31 299 ILE B N 1
ATOM 5004 C CA . ILE B 1 299 ? 16.391 10.289 14.781 1 96.31 299 ILE B CA 1
ATOM 5005 C C . ILE B 1 299 ? 16.875 10.328 13.336 1 96.31 299 ILE B C 1
ATOM 5007 O O . ILE B 1 299 ? 17.719 9.516 12.93 1 96.31 299 ILE B O 1
ATOM 5011 N N . GLY B 1 300 ? 16.344 11.273 12.562 1 95.56 300 GLY B N 1
ATOM 5012 C CA . GLY B 1 300 ? 16.781 11.438 11.188 1 95.56 300 GLY B CA 1
ATOM 5013 C C . GLY B 1 300 ? 18.281 11.68 11.07 1 95.56 300 GLY B C 1
ATOM 5014 O O . GLY B 1 300 ? 18.938 11.086 10.219 1 95.56 300 GLY B O 1
ATOM 5015 N N . ASN B 1 301 ? 18.781 12.484 11.906 1 94.06 301 ASN B N 1
ATOM 5016 C CA . ASN B 1 301 ? 20.203 12.805 11.906 1 94.06 301 ASN B CA 1
ATOM 5017 C C . ASN B 1 301 ? 21.047 11.594 12.273 1 94.06 301 ASN B C 1
ATOM 5019 O O . ASN B 1 301 ? 22.109 11.375 11.688 1 94.06 301 ASN B O 1
ATOM 5023 N N . LEU B 1 302 ? 20.641 10.859 13.227 1 91.44 302 LEU B N 1
ATOM 5024 C CA . LEU B 1 302 ? 21.359 9.664 13.656 1 91.44 302 LEU B CA 1
ATOM 5025 C C . LEU B 1 302 ? 21.375 8.609 12.555 1 91.44 302 LEU B C 1
ATOM 5027 O O . LEU B 1 302 ? 22.359 7.906 12.375 1 91.44 302 LEU B O 1
ATOM 5031 N N . LEU B 1 303 ? 20.25 8.492 11.867 1 90.69 303 LEU B N 1
ATOM 5032 C CA . LEU B 1 303 ? 20.203 7.594 10.719 1 90.69 303 LEU B CA 1
ATOM 5033 C C . LEU B 1 303 ? 21.234 7.996 9.672 1 90.69 303 LEU B C 1
ATOM 5035 O O . LEU B 1 303 ? 21.938 7.145 9.117 1 90.69 303 LEU B O 1
ATOM 5039 N N . ASN B 1 304 ? 21.266 9.273 9.438 1 88.06 304 ASN B N 1
ATOM 5040 C CA . ASN B 1 304 ? 22.219 9.797 8.461 1 88.06 304 ASN B CA 1
ATOM 5041 C C . ASN B 1 304 ? 23.656 9.5 8.883 1 88.06 304 ASN B C 1
ATOM 5043 O O . ASN B 1 304 ? 24.484 9.07 8.062 1 88.06 304 ASN B O 1
ATOM 5047 N N . GLU B 1 305 ? 23.969 9.672 10.078 1 84.38 305 GLU B N 1
ATOM 5048 C CA . GLU B 1 305 ? 25.312 9.5 10.602 1 84.38 305 GLU B CA 1
ATOM 5049 C C . GLU B 1 305 ? 25.719 8.031 10.648 1 84.38 305 GLU B C 1
ATOM 5051 O O . GLU B 1 305 ? 26.859 7.68 10.352 1 84.38 305 GLU B O 1
ATOM 5056 N N . ARG B 1 306 ? 24.75 7.219 10.938 1 81.94 306 ARG B N 1
ATOM 5057 C CA . ARG B 1 306 ? 25.094 5.832 11.242 1 81.94 306 ARG B CA 1
ATOM 5058 C C . ARG B 1 306 ? 24.922 4.945 10.016 1 81.94 306 ARG B C 1
ATOM 5060 O O . ARG B 1 306 ? 25.641 3.959 9.852 1 81.94 306 ARG B O 1
ATOM 5067 N N . TYR B 1 307 ? 24.047 5.34 9.266 1 79.31 307 TYR B N 1
ATOM 5068 C CA . TYR B 1 307 ? 23.719 4.398 8.195 1 79.31 307 TYR B CA 1
ATOM 5069 C C . TYR B 1 307 ? 24.047 4.996 6.832 1 79.31 307 TYR B C 1
ATOM 5071 O O . TYR B 1 307 ? 24.297 4.262 5.875 1 79.31 307 TYR B O 1
ATOM 5079 N N . PHE B 1 308 ? 24.047 6.348 6.824 1 77.44 308 PHE B N 1
ATOM 5080 C CA . PHE B 1 308 ? 24.141 6.93 5.492 1 77.44 308 PHE B CA 1
ATOM 5081 C C . PHE B 1 308 ? 25.531 7.508 5.254 1 77.44 308 PHE B C 1
ATOM 5083 O O . PHE B 1 308 ? 25.906 7.82 4.117 1 77.44 308 PHE B O 1
ATOM 5090 N N . ALA B 1 309 ? 26.188 8.164 6.324 1 66.69 309 ALA B N 1
ATOM 5091 C CA . ALA B 1 309 ? 27.438 8.922 6.25 1 66.69 309 ALA B CA 1
ATOM 5092 C C . ALA B 1 309 ? 28.5 8.164 5.449 1 66.69 309 ALA B C 1
ATOM 5094 O O . ALA B 1 309 ? 29.344 8.781 4.805 1 66.69 309 ALA B O 1
ATOM 5095 N N . HIS B 1 310 ? 28.625 7 5.477 1 56.59 310 HIS B N 1
ATOM 5096 C CA . HIS B 1 310 ? 29.719 6.539 4.637 1 56.59 310 HIS B CA 1
ATOM 5097 C C . HIS B 1 310 ? 29.297 6.457 3.174 1 56.59 310 HIS B C 1
ATOM 5099 O O . HIS B 1 310 ? 29.922 5.742 2.385 1 56.59 310 HIS B O 1
ATOM 5105 N N . SER B 1 311 ? 28.25 7.301 2.963 1 47.56 311 SER B N 1
ATOM 5106 C CA . SER B 1 311 ? 27.766 7.332 1.587 1 47.56 311 SER B CA 1
ATOM 5107 C C . SER B 1 311 ? 28.406 8.469 0.8 1 47.56 311 SER B C 1
ATOM 5109 O O . SER B 1 311 ? 28.766 9.5 1.37 1 47.56 311 SER B O 1
#

Foldseek 3Di:
DQQLLLVLLLLLLLLLLLLLLLLQLLLLLVVVVVVPPVDRACQLSCCLQPNDDVVVRVVCVRVSLSVLLCQAQPCVRCNRNLNSLVSSLVSCVVPVVQDDPQLNVLSVVLNCLSVPPCLSVCSVPHDVNVSSVVSSVSSVSNVVCCVPPHDPALSNLSNLLSNLLSLLLSLLSLLLSLVVVCVVPVVLQVPQVSQCSSCSSSVRNVVLVVPPPVGRGPLSSLCCQAPNCVRCSHNLVSLVSSLVSLVRVCVVDPDPLSVVLNVLSVVLNCLRNPDHSVNCVVVDVNVSSVVSNVSSVVSVVSSCVPRHVVD/DQQLLLVLLLLLLLLLLLLLLLLQLLLLLVVVVVVPPPPRACQLSCCLQPNDDVVVRVVCVRVSLSVLLCQAQPCVRCNRNLNSLVSSLVSCVVPVVQDDPQLNVLSVVLNCLSVPPCLSVCSVPHDVNVSSVVSSVSSVSNVVCCVPPHDPALSNLSNLLSNLLSLLLSLLSLLLSLVVVCVVPVVLQVPQVSQCSSCSSSVRNVVLVVPPVVGRGPLSSLCCQAPNCVRCSHNLVSLVSSLVSLVRVCVVDPDPLSVVLNVLSVVLNCLRNPDHSVNCVVVDVNVSSVVSNVSSVVSVVSCCVPRHVVD